Protein AF-A0A914ZBN0-F1 (afdb_monomer_lite)

Foldseek 3Di:
DDFDPVLVLVVLLVVLVVCCVVPPQVSVVVLLVLLLVQPAFDQWDWDADPDPVRIFTDGDPPPPDPDPPPPPVVPVVVPPVPDPDDDDDDDDDDDDDDDDDDDDDPDDDDDTDGDDAPPVGDDPDPCVVSGDDDPDDDDTHGSSLSSLSNVLVVQPDDPPGDHDCPVSVLSLLLSLLLQLQPPFLSSLLSSLSSLLSVLVSQDDPPQPVVLLVVLLVVLVVVLVVVVVVCVVPPPDPPCPPPPPDPDDDDDDPDPDDDDPVRVVLVVLLCQQQPHLDDDPDLNSLSSSSSNLSSHSSSHRSDHQDAAALVRLDDSVLSRSLSNLLSSCLNCCVRPVCSLVVNLVSLCVSLLPDPALSSSLSSLSSNLSSLAACLVCLVVLVVSCVVQFQDPDRSSLSSVSSSLVSLLSNLLSLLPDSVVSVVVSVDDPPDDDDDDDDDDDDDDDDDDDYDDYDDDDDDDDDDDDDDDDDDDDDDDDDDDDDDDDDDDDDDDDDDDDDDDDDDDDDDDDDDDDPPVVVVVVSVVSVVSSLVVLLSQLLCLLVQLPGPDPSSNLSSLSSNLSSCVSCVPCNLVSLQVNVVVCVVVVPPPLQAPLVSLLVQLLDPVSLLSSLSVLLSCLVVCVRPNHHGACSLVSNCLSCLLVLLVCQVPPDPSNLSSLQSLLVSLVVPQDPDDDDDPPDDSCRQLSNQLSVLSVCSNVVNDPDHSVVSSLSNNVSSCRHNVGDLVVSLVSLVSSCVRVVPRPVVPNVVVVVSSVVVVVD

Radius of gyration: 38.69 Å; chains: 1; bounding box: 108×101×119 Å

Organism: NCBI:txid310955

pLDDT: mean 70.23, std 24.48, range [23.36, 97.38]

InterPro domains:
  IPR025481 Cell morphogenesis protein C-terminal [PF14225] (534-747)
  IPR039867 Protein furry/Tao3/Mor2 [PTHR12295] (13-737)

Secondary structure (DSSP, 8-state):
-EE-HHHHHHHHHHHHHHHHHHHTHHHHHHHHHHHH-TTPPPSEEEEE-SSTTSEEEEEPTTS------TTSHHHHSSSSTT-------------------------S-----BPP--TTSS-SS--TTTSPEE-SPP-PPPHHHHHHHHHTTTTT--TT----GGGTHHHHHHHHHTTTT-SSHHHHHHHHHHHHHHHHHT--TT--HHHHHHHHHHHHHHHHHHHHHHHHSTT-GGGTTSSSSS----SS---PPPPHHHHHHHHHHHHHHH--PPPS-HHHHHHHHHHHHHTTTTS-SS-----BTTB---HHHHHHHHHHHHHHHHHHTT-TTHHHHHHHHHHHHHHH---HHHHHHHHHHHHHTT--STTTHHHHHHHHHHHTT---HHHHHHHHHHHHHHHHHGGGTT--HHHHHHHTT------------------------------------------------------------------------------------S--SSHHHHHHHHHHHHHHHHHHHHHHHHHHHHHT-SSHHHHHHHHHHHHHHHHHHGGGHHHHHHHHHHHHHHTT-TT--HHHHHHHGGGG-TTTHHHHHHHHHHHHTTTTSTTT--TTHHHHHHHHHHHHHHHTSSS--HHHHHHHHHHHHHHHHTS----SS-TT--GGGSHHHHHHHHHHHHHTT---S-HHHHHHHHHHHHHHHH---HHHHHHHHHHHHHH-HHHHHHHHHHHHHHHHHHTT-

Sequence (757 aa):
MSLSPDHVIILGKRIAKHLLNACGERFIAILVNQLSLMTEQFKMTLVRLDVAPYYRWQLSHSDEEPMPTDETKKEEEEEIDEMVETEKDLNSSSLVNCEKSESLNQSHGNLPKELPMPAYGGFYADLRPLLLVSNQHVVHFTKSNLALFLLCDLIGGDEDFSVDWNNHLTTIVHSSVLCLDAVRPLVCRHARKALINIALLYATPGTNTGVVANLLQNNVIEMERLEVIEKYSGTNDDVSIFYSNGTVSTLSQRTETPSFAAALHVEYRQMLLHSKSVFNSSTDLLQALIFCLSERMDKPLWINEDVGQRGWRIESSEQLSCFVYHLAQYLNGCNSNFNFKWTDVAISSALCINNRHLAGRSFQIASALCQNPTPWIGRMLSRLAELVGDHNEDTQGYITHMMLCLHSLVPYVRITLEESARSLLHSPSSPTGHNRSISYTPALLSNQQQQNAQFSTTTPGSTTASPLKNSPINNIISPSHSSYKKDARHSMLIENEMPSTAIQTAPFNRSKSAATLKVDTSLTNEDSIGAFVQLMSIAVAMLESHVDNEYLLALTLMDKLLEAAGPDRECCLQRLHKTIKELDWCGFCGIIGLVCKGVVYTSGYETTVSLLVKCTSLLHEPAVASPNSFSLIVTAILPYLINGFDNMTPLCITAAQTISDYCVEHLPETAKDVPELTIQDHPLSYLSTMMIQYRNNSFTRDRFQWTKCVVNYLIDAEKPNSVQLVVFLAEVCLFNHLIFTDFSLKIKKAMALQKHL

Structure (mmCIF, N/CA/C/O backbone):
data_AF-A0A914ZBN0-F1
#
_entry.id   AF-A0A914ZBN0-F1
#
loop_
_atom_site.group_PDB
_atom_site.id
_atom_site.type_symbol
_atom_site.label_atom_id
_atom_site.label_alt_id
_atom_site.label_comp_id
_atom_site.label_asym_id
_atom_site.label_entity_id
_atom_site.label_seq_id
_atom_site.pdbx_PDB_ins_code
_atom_site.Cartn_x
_atom_site.Cartn_y
_atom_site.Cartn_z
_atom_site.occupancy
_atom_site.B_iso_or_equiv
_atom_site.auth_seq_id
_atom_site.auth_comp_id
_atom_site.auth_asym_id
_atom_site.auth_atom_id
_atom_site.pdbx_PDB_model_num
ATOM 1 N N . MET A 1 1 ? -41.970 -4.007 12.826 1.00 38.50 1 MET A N 1
ATOM 2 C CA . MET A 1 1 ? -41.700 -3.038 13.909 1.00 38.50 1 MET A CA 1
ATOM 3 C C . MET A 1 1 ? -40.296 -3.283 14.400 1.00 38.50 1 MET A C 1
ATOM 5 O O . MET A 1 1 ? -40.005 -4.370 14.881 1.00 38.50 1 MET A O 1
ATOM 9 N N . SER A 1 2 ? -39.429 -2.317 14.173 1.00 45.56 2 SER A N 1
ATOM 10 C CA . SER A 1 2 ? -37.987 -2.399 14.357 1.00 45.56 2 SER A CA 1
ATOM 11 C C . SER A 1 2 ? -37.584 -1.577 15.569 1.00 45.56 2 SER A C 1
ATOM 13 O O . SER A 1 2 ? -38.140 -0.511 15.832 1.00 45.56 2 SER A O 1
ATOM 15 N N . LEU A 1 3 ? -36.622 -2.077 16.334 1.00 50.94 3 LEU A N 1
ATOM 16 C CA . LEU A 1 3 ? -36.054 -1.330 17.447 1.00 50.94 3 LEU A CA 1
ATOM 17 C C . LEU A 1 3 ? -34.990 -0.384 16.897 1.00 50.94 3 LEU A C 1
ATOM 19 O O . LEU A 1 3 ? -34.142 -0.805 16.110 1.00 50.94 3 LEU A O 1
ATOM 23 N N . SER A 1 4 ? -35.046 0.891 17.292 1.00 56.22 4 SER A N 1
ATOM 24 C CA . SER A 1 4 ? -33.994 1.855 16.956 1.00 56.22 4 SER A CA 1
ATOM 25 C C . SER A 1 4 ? -32.656 1.357 17.533 1.00 56.22 4 SER A C 1
ATOM 27 O O . SER A 1 4 ? -32.596 1.061 18.735 1.00 56.22 4 SER A O 1
ATOM 29 N N . PRO A 1 5 ? -31.588 1.266 16.715 1.00 62.25 5 PRO A N 1
ATOM 30 C CA . PRO A 1 5 ? -30.267 0.843 17.174 1.00 62.25 5 PRO A CA 1
ATOM 31 C C . PRO A 1 5 ? -29.767 1.638 18.385 1.00 62.25 5 PRO A C 1
ATOM 33 O O . PRO A 1 5 ? -29.201 1.049 19.299 1.00 62.25 5 PRO A O 1
ATOM 36 N N . ASP A 1 6 ? -30.049 2.940 18.451 1.00 63.78 6 ASP A N 1
ATOM 37 C CA . ASP A 1 6 ? -29.539 3.835 19.499 1.00 63.78 6 ASP A CA 1
ATOM 38 C C . ASP A 1 6 ? -30.011 3.439 20.901 1.00 63.78 6 ASP A C 1
ATOM 40 O O . ASP A 1 6 ? -29.238 3.447 21.859 1.00 63.78 6 ASP A O 1
ATOM 44 N N . HIS A 1 7 ? -31.268 3.012 21.024 1.00 66.62 7 HIS A N 1
ATOM 45 C CA . HIS A 1 7 ? -31.835 2.588 22.305 1.00 66.62 7 HIS A CA 1
ATOM 46 C C . HIS A 1 7 ? -31.318 1.206 22.719 1.00 66.62 7 HIS A C 1
ATOM 48 O O . HIS A 1 7 ? -30.993 0.970 23.886 1.00 66.62 7 HIS A O 1
ATOM 54 N N . VAL A 1 8 ? -31.204 0.290 21.754 1.00 74.50 8 VAL A N 1
ATOM 55 C CA . VAL A 1 8 ? -30.758 -1.086 22.008 1.00 74.50 8 VAL A CA 1
ATOM 56 C C . VAL A 1 8 ? -29.266 -1.133 22.333 1.00 74.50 8 VAL A C 1
ATOM 58 O O . VAL A 1 8 ? -28.869 -1.888 23.218 1.00 74.50 8 VAL A O 1
ATOM 61 N N . ILE A 1 9 ? -28.441 -0.297 21.697 1.00 79.81 9 ILE A N 1
ATOM 62 C CA . ILE A 1 9 ? -26.999 -0.213 21.973 1.00 79.81 9 ILE A CA 1
ATOM 63 C C . ILE A 1 9 ? -26.749 0.223 23.421 1.00 79.81 9 ILE A C 1
ATOM 65 O O . ILE A 1 9 ? -25.900 -0.364 24.091 1.00 79.81 9 ILE A O 1
ATOM 69 N N . ILE A 1 10 ? -27.506 1.192 23.949 1.00 79.81 10 ILE A N 1
ATOM 70 C CA . ILE A 1 10 ? -27.370 1.638 25.348 1.00 79.81 10 ILE A CA 1
ATOM 71 C C . ILE A 1 10 ? -27.659 0.488 26.322 1.00 79.81 10 ILE A C 1
ATOM 73 O O . ILE A 1 10 ? -26.908 0.275 27.278 1.00 79.81 10 ILE A O 1
ATOM 77 N N . LEU A 1 11 ? -28.728 -0.276 26.080 1.00 79.75 11 LEU A N 1
ATOM 78 C CA . LEU A 1 11 ? -29.061 -1.451 26.890 1.00 79.75 11 LEU A CA 1
ATOM 79 C C . LEU A 1 11 ? -27.992 -2.543 26.751 1.00 79.75 11 LEU A C 1
ATOM 81 O O . LEU A 1 11 ? -27.532 -3.079 27.759 1.00 79.75 11 LEU A O 1
ATOM 85 N N . GLY A 1 12 ? -27.541 -2.813 25.525 1.00 84.75 12 GLY A N 1
ATOM 86 C CA . GLY A 1 12 ? -26.473 -3.768 25.233 1.00 84.75 12 GLY A CA 1
ATOM 87 C C . GLY A 1 12 ? -25.177 -3.437 25.969 1.00 84.75 12 GLY A C 1
ATOM 88 O O . GLY A 1 12 ? -24.558 -4.325 26.546 1.00 84.75 12 GLY A O 1
ATOM 89 N N . LYS A 1 13 ? -24.807 -2.156 26.049 1.00 86.19 13 LYS A N 1
ATOM 90 C CA . LYS A 1 13 ? -23.634 -1.683 26.799 1.00 86.19 13 LYS A CA 1
ATOM 91 C C . LYS A 1 13 ? -23.749 -1.925 28.301 1.00 86.19 13 LYS A C 1
ATOM 93 O O . LYS A 1 13 ? -22.782 -2.355 28.927 1.00 86.19 13 LYS A O 1
ATOM 98 N N . ARG A 1 14 ? -24.931 -1.710 28.890 1.00 84.75 14 ARG A N 1
ATOM 99 C CA . ARG A 1 14 ? -25.170 -2.037 30.309 1.00 84.75 14 ARG A CA 1
ATOM 100 C C . ARG A 1 14 ? -25.038 -3.536 30.562 1.00 84.75 14 ARG A C 1
ATOM 102 O O . ARG A 1 14 ? -24.385 -3.934 31.521 1.00 84.75 14 ARG A O 1
ATOM 109 N N . ILE A 1 15 ? -25.608 -4.358 29.681 1.00 86.62 15 ILE A N 1
ATOM 110 C CA . ILE A 1 15 ? -25.483 -5.820 29.755 1.00 86.62 15 ILE A CA 1
ATOM 111 C C . ILE A 1 15 ? -24.012 -6.230 29.630 1.00 86.62 15 ILE A C 1
ATOM 113 O O . ILE A 1 15 ? -23.540 -7.026 30.433 1.00 86.62 15 ILE A O 1
ATOM 117 N N . ALA A 1 16 ? -23.271 -5.648 28.687 1.00 88.50 16 ALA A N 1
ATOM 118 C CA . ALA A 1 16 ? -21.850 -5.917 28.498 1.00 88.50 16 ALA A CA 1
ATOM 119 C C . ALA A 1 16 ? -21.024 -5.589 29.753 1.00 88.50 16 ALA A C 1
ATOM 121 O O . ALA A 1 16 ? -20.155 -6.376 30.113 1.00 88.50 16 ALA A O 1
ATOM 122 N N . LYS A 1 17 ? -21.337 -4.500 30.472 1.00 86.19 17 LYS A N 1
ATOM 123 C CA . LYS A 1 17 ? -20.703 -4.193 31.766 1.00 86.19 17 LYS A CA 1
ATOM 124 C C . LYS A 1 17 ? -20.987 -5.280 32.811 1.00 86.19 17 LYS A C 1
ATOM 126 O O . LYS A 1 17 ? -20.071 -5.746 33.474 1.00 86.19 17 LYS A O 1
ATOM 131 N N . HIS A 1 18 ? -22.229 -5.750 32.925 1.00 86.12 18 HIS A N 1
ATOM 132 C CA . HIS A 1 18 ? -22.555 -6.854 33.838 1.00 86.12 18 HIS A CA 1
ATOM 133 C C . HIS A 1 18 ? -21.893 -8.181 33.440 1.00 86.12 18 HIS A C 1
ATOM 135 O O . HIS A 1 18 ? -21.451 -8.929 34.311 1.00 86.12 18 HIS A O 1
ATOM 141 N N . LEU A 1 19 ? -21.794 -8.471 32.141 1.00 87.38 19 LEU A N 1
ATOM 142 C CA . LEU A 1 19 ? -21.104 -9.658 31.634 1.00 87.38 19 LEU A CA 1
ATOM 143 C C . LEU A 1 19 ? -19.596 -9.581 31.857 1.00 87.38 19 LEU A C 1
ATOM 145 O O . LEU A 1 19 ? -18.993 -10.597 32.188 1.00 87.38 19 LEU A O 1
ATOM 149 N N . LEU A 1 20 ? -18.993 -8.396 31.744 1.00 86.62 20 LEU A N 1
ATOM 150 C CA . LEU A 1 20 ? -17.597 -8.189 32.114 1.00 86.62 20 LEU A CA 1
ATOM 151 C C . LEU A 1 20 ? -17.377 -8.513 33.598 1.00 86.62 20 LEU A C 1
ATOM 153 O O . LEU A 1 20 ? -16.445 -9.242 33.921 1.00 86.62 20 LEU A O 1
ATOM 157 N N . ASN A 1 21 ? -18.284 -8.086 34.482 1.00 83.88 21 ASN A N 1
ATOM 158 C CA . ASN A 1 21 ? -18.198 -8.407 35.911 1.00 83.88 21 ASN A CA 1
ATOM 159 C C . ASN A 1 21 ? -18.319 -9.914 36.190 1.00 83.88 21 ASN A C 1
ATOM 161 O O . ASN A 1 21 ? -17.720 -10.415 37.136 1.00 83.88 21 ASN A O 1
ATOM 165 N N . ALA A 1 22 ? -19.110 -10.636 35.394 1.00 85.56 22 ALA A N 1
ATOM 166 C CA . ALA A 1 22 ? -19.348 -12.063 35.593 1.00 85.56 22 ALA A CA 1
ATOM 167 C C . ALA A 1 22 ? -18.281 -12.959 34.938 1.00 85.56 22 ALA A C 1
ATOM 169 O O . ALA A 1 22 ? -17.960 -14.023 35.463 1.00 85.56 22 ALA A O 1
ATOM 170 N N . CYS A 1 23 ? -17.766 -12.567 33.772 1.00 84.62 23 CYS A N 1
ATOM 171 C CA . CYS A 1 23 ? -16.927 -13.409 32.915 1.00 84.62 23 CYS A CA 1
ATOM 172 C C . CYS A 1 23 ? -15.490 -12.891 32.739 1.00 84.62 23 CYS A C 1
ATOM 174 O O . CYS A 1 23 ? -14.659 -13.619 32.191 1.00 84.62 23 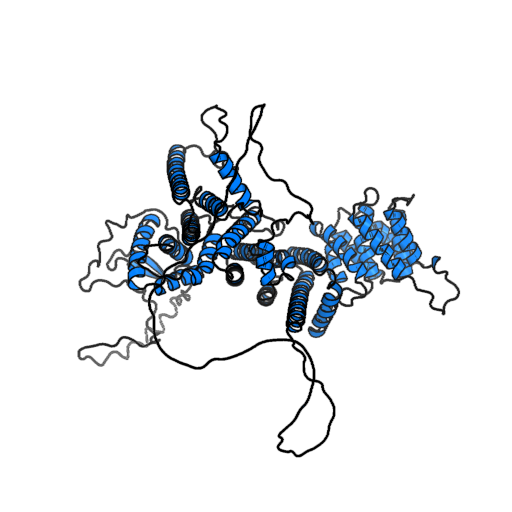CYS A O 1
ATOM 176 N N . GLY A 1 24 ? -15.189 -11.663 33.171 1.00 83.38 24 GLY A N 1
ATOM 177 C CA . GLY A 1 24 ? -13.859 -11.056 33.102 1.00 83.38 24 GLY A CA 1
ATOM 178 C C . GLY A 1 24 ? -13.275 -11.014 31.686 1.00 83.38 24 GLY A C 1
ATOM 179 O O . GLY A 1 24 ? -13.976 -10.770 30.700 1.00 83.38 24 GLY A O 1
ATOM 180 N N . GLU A 1 25 ? -11.976 -11.300 31.579 1.00 84.69 25 GLU A N 1
ATOM 181 C CA . GLU A 1 25 ? -11.202 -11.266 30.329 1.00 84.69 25 GLU A CA 1
ATOM 182 C C . GLU A 1 25 ? -11.777 -12.171 29.226 1.00 84.69 25 GLU A C 1
ATOM 184 O O . GLU A 1 25 ? -11.726 -11.824 28.046 1.00 84.69 25 GLU A O 1
ATOM 189 N N . ARG A 1 26 ? -12.424 -13.291 29.585 1.00 88.19 26 ARG A N 1
ATOM 190 C CA . ARG A 1 26 ? -13.043 -14.204 28.609 1.00 88.19 26 ARG A CA 1
ATOM 191 C C . ARG A 1 26 ? -14.092 -13.498 27.749 1.00 88.19 26 ARG A C 1
ATOM 193 O O . ARG A 1 26 ? -14.214 -13.801 26.564 1.00 88.19 26 ARG A O 1
ATOM 200 N N . PHE A 1 27 ? -14.847 -12.564 28.326 1.00 90.25 27 PHE A N 1
ATOM 201 C CA . PHE A 1 27 ? -15.838 -11.792 27.579 1.00 90.25 27 PHE A CA 1
ATOM 202 C C . PHE A 1 27 ? -15.177 -10.820 26.594 1.00 90.25 27 PHE A C 1
ATOM 204 O O . PHE A 1 27 ? -15.606 -10.734 25.442 1.00 90.25 27 PHE A O 1
ATOM 211 N N . ILE A 1 28 ? -14.089 -10.159 27.004 1.00 90.00 28 ILE A N 1
ATOM 212 C CA . ILE A 1 28 ? -13.299 -9.285 26.124 1.00 90.00 28 ILE A CA 1
ATOM 213 C C . ILE A 1 28 ? -12.704 -10.084 24.964 1.00 90.00 28 ILE A C 1
ATOM 215 O O . ILE A 1 28 ? -12.855 -9.676 23.815 1.00 90.00 28 ILE A O 1
ATOM 219 N N . ALA A 1 29 ? -12.127 -11.258 25.229 1.00 89.88 29 ALA A N 1
ATOM 220 C CA . ALA A 1 29 ? -11.589 -12.129 24.187 1.00 89.88 29 ALA A CA 1
ATOM 221 C C . ALA A 1 29 ? -12.655 -12.527 23.146 1.00 89.88 29 ALA A C 1
ATOM 223 O O . ALA A 1 29 ? -12.372 -12.542 21.948 1.00 89.88 29 ALA A O 1
ATOM 224 N N . ILE A 1 30 ? -13.897 -12.789 23.577 1.00 91.06 30 ILE A N 1
ATOM 225 C CA . ILE A 1 30 ? -15.018 -13.065 22.664 1.00 91.06 30 ILE A CA 1
ATOM 226 C C . ILE A 1 30 ? -15.335 -11.837 21.805 1.00 91.06 30 ILE A C 1
ATOM 228 O O . ILE A 1 30 ? -15.446 -11.974 20.589 1.00 91.06 30 ILE A O 1
ATOM 232 N N . LEU A 1 31 ? -15.459 -10.647 22.404 1.00 91.69 31 LEU A N 1
ATOM 233 C CA . LEU A 1 31 ? -15.737 -9.415 21.656 1.00 91.69 31 LEU A CA 1
ATOM 234 C C . LEU A 1 31 ? -14.625 -9.100 20.649 1.00 91.69 31 LEU A C 1
ATOM 236 O O . LEU A 1 31 ? -14.913 -8.785 19.498 1.00 91.69 31 LEU A O 1
ATOM 240 N N . VAL A 1 32 ? -13.362 -9.243 21.046 1.00 91.25 32 VAL A N 1
ATOM 241 C CA . VAL A 1 32 ? -12.203 -9.014 20.171 1.00 91.25 32 VAL A CA 1
ATOM 242 C C . VAL A 1 32 ? -12.155 -10.037 19.031 1.00 91.25 32 VAL A C 1
ATOM 244 O O . VAL A 1 32 ? -11.829 -9.674 17.906 1.00 91.25 32 VAL A O 1
ATOM 247 N N . ASN A 1 33 ? -12.549 -11.289 19.273 1.00 91.25 33 ASN A N 1
ATOM 248 C CA . ASN A 1 33 ? -12.673 -12.290 18.211 1.00 91.25 33 ASN A CA 1
ATOM 249 C C . ASN A 1 33 ? -13.850 -11.996 17.258 1.00 91.25 33 ASN A C 1
ATOM 251 O O . ASN A 1 33 ? -13.780 -12.277 16.072 1.00 91.25 33 ASN A O 1
ATOM 255 N N . GLN A 1 34 ? -14.943 -11.394 17.736 1.00 90.25 34 GLN A N 1
ATOM 256 C CA . GLN A 1 34 ? -16.002 -10.915 16.835 1.00 90.25 34 GLN A CA 1
ATOM 257 C C . GLN A 1 34 ? -15.556 -9.696 16.016 1.00 90.25 34 GLN A C 1
ATOM 259 O O . GLN A 1 34 ? -16.037 -9.492 14.904 1.00 90.25 34 GLN A O 1
ATOM 264 N N . LEU A 1 35 ? -14.621 -8.901 16.542 1.00 88.56 35 LEU A N 1
ATOM 265 C CA . LEU A 1 35 ? -14.058 -7.737 15.864 1.00 88.56 35 LEU A CA 1
ATOM 266 C C . LEU A 1 35 ? -13.280 -8.127 14.593 1.00 88.56 35 LEU A C 1
ATOM 268 O O . LEU A 1 35 ? -13.389 -7.436 13.582 1.00 88.56 35 LEU A O 1
ATOM 272 N N . SER A 1 36 ? -12.554 -9.253 14.617 1.00 82.31 36 SER A N 1
ATOM 273 C CA . SER A 1 36 ? -11.806 -9.766 13.456 1.00 82.31 36 SER A CA 1
ATOM 274 C C . SER A 1 36 ? -12.711 -10.308 12.338 1.00 82.31 36 SER A C 1
ATOM 276 O O . SER A 1 36 ? -12.283 -10.394 11.189 1.00 82.31 36 SER A O 1
ATOM 278 N N . LEU A 1 37 ? -13.983 -10.601 12.630 1.00 83.56 37 LEU A N 1
ATOM 279 C CA . LEU A 1 37 ? -14.989 -11.085 11.675 1.00 83.56 37 LEU A CA 1
ATOM 280 C C . LEU A 1 37 ? -15.740 -9.914 11.009 1.00 83.56 37 LEU A C 1
ATOM 282 O O . LEU A 1 37 ? -16.958 -9.766 11.129 1.00 83.56 37 LEU A O 1
ATOM 286 N N . MET A 1 38 ? -14.999 -9.055 10.303 1.00 77.12 38 MET A N 1
ATOM 287 C CA . MET A 1 38 ? -15.460 -7.752 9.782 1.00 77.12 38 MET A CA 1
ATOM 288 C C . MET A 1 38 ? -16.703 -7.823 8.882 1.00 77.12 38 MET A C 1
ATOM 290 O O . MET A 1 38 ? -17.573 -6.953 8.947 1.00 77.12 38 MET A O 1
ATOM 294 N N . THR A 1 39 ? -16.788 -8.850 8.036 1.00 76.94 39 THR A N 1
ATOM 295 C CA . THR A 1 39 ? -17.839 -9.009 7.018 1.00 76.94 39 THR A CA 1
ATOM 296 C C . THR A 1 39 ? -18.968 -9.941 7.452 1.00 76.94 39 THR A C 1
ATOM 298 O O . THR A 1 39 ? -19.967 -10.049 6.740 1.00 76.94 39 THR A O 1
ATOM 301 N N . GLU A 1 40 ? -18.857 -10.603 8.610 1.00 79.19 40 GLU A N 1
ATOM 302 C CA . GLU A 1 40 ? -19.853 -11.587 9.022 1.00 79.19 40 GLU A CA 1
ATOM 303 C C . GLU A 1 40 ? -21.152 -10.897 9.468 1.00 79.19 40 GLU A C 1
ATOM 305 O O . GLU A 1 40 ? -21.193 -10.089 10.408 1.00 79.19 40 GLU A O 1
ATOM 310 N N . GLN A 1 41 ? -22.240 -11.230 8.775 1.00 77.62 41 GLN A N 1
ATOM 311 C CA . GLN A 1 41 ? -23.584 -10.803 9.139 1.00 77.62 41 GLN A CA 1
ATOM 312 C C . GLN A 1 41 ? -24.186 -11.724 10.207 1.00 77.62 41 GLN A C 1
ATOM 314 O O . GLN A 1 41 ? -23.718 -12.836 10.471 1.00 77.62 41 GLN A O 1
ATOM 319 N N . PHE A 1 42 ? -25.251 -11.257 10.853 1.00 71.88 42 PHE A N 1
ATOM 320 C CA . PHE A 1 42 ? -26.034 -12.100 11.747 1.00 71.88 42 PHE A CA 1
ATOM 321 C C . PHE A 1 42 ? -26.807 -13.134 10.921 1.00 71.88 42 PHE A C 1
ATOM 323 O O . PHE A 1 42 ? -27.679 -12.774 10.140 1.00 71.88 42 PHE A O 1
ATOM 330 N N . LYS A 1 43 ? -26.499 -14.422 11.119 1.00 65.69 43 LYS A N 1
ATOM 331 C CA . LYS A 1 43 ? -27.146 -15.551 10.417 1.00 65.69 43 LYS A CA 1
ATOM 332 C C . LYS A 1 43 ? -28.631 -15.726 10.762 1.00 65.69 43 LYS A C 1
ATOM 334 O O . LYS A 1 43 ? -29.367 -16.404 10.056 1.00 65.69 43 LYS A O 1
ATOM 339 N N . MET A 1 44 ? -29.057 -15.166 11.892 1.00 66.38 44 MET A N 1
ATOM 340 C CA . MET A 1 44 ? -30.406 -15.310 12.426 1.00 66.38 44 MET A CA 1
ATOM 341 C C . MET A 1 44 ? -31.006 -13.922 12.602 1.00 66.38 44 MET A C 1
ATOM 343 O O . MET A 1 44 ? -30.428 -13.065 13.273 1.00 66.38 44 MET A O 1
ATOM 347 N N . THR A 1 45 ? -32.169 -13.709 12.001 1.00 63.06 45 THR A N 1
ATOM 348 C CA . THR A 1 45 ? -32.953 -12.484 12.157 1.00 63.06 45 THR A CA 1
ATOM 349 C C . THR A 1 45 ? -34.062 -12.733 13.166 1.00 63.06 45 THR A C 1
ATOM 351 O O . THR A 1 45 ? -34.651 -13.811 13.202 1.00 63.06 45 THR A O 1
ATOM 354 N N . LEU A 1 46 ? -34.319 -11.769 14.046 1.00 66.12 46 LEU A N 1
ATOM 355 C CA . LEU A 1 46 ? -35.399 -11.894 15.017 1.00 66.12 46 LEU A CA 1
ATOM 356 C C . LEU A 1 46 ? -36.688 -11.336 14.413 1.00 66.12 46 LEU A C 1
ATOM 358 O O . LEU A 1 46 ? -36.773 -10.147 14.111 1.00 66.12 46 LEU A O 1
ATOM 362 N N . VAL A 1 47 ? -37.693 -12.190 14.259 1.00 63.56 47 VAL A N 1
ATOM 363 C CA . VAL A 1 47 ? -38.980 -11.852 13.644 1.00 63.56 47 VAL A CA 1
ATOM 364 C C . VAL A 1 47 ? -40.053 -11.827 14.705 1.00 63.56 47 VAL A C 1
ATOM 366 O O . VAL A 1 47 ? -40.164 -12.761 15.494 1.00 63.56 47 VAL A O 1
ATOM 369 N N . ARG A 1 48 ? -40.862 -10.767 14.713 1.00 61.12 48 ARG A N 1
ATOM 370 C CA . ARG A 1 48 ? -42.006 -10.652 15.614 1.00 61.12 48 ARG A CA 1
ATOM 371 C C . ARG A 1 48 ? -43.171 -11.512 15.113 1.00 61.12 48 ARG A C 1
ATOM 373 O O . ARG A 1 48 ? -43.514 -11.448 13.939 1.00 61.12 48 ARG A O 1
ATOM 380 N N . LEU A 1 49 ? -43.786 -12.260 16.018 1.00 58.78 49 LEU A N 1
ATOM 381 C CA . LEU A 1 49 ? -45.002 -13.043 15.822 1.00 58.78 49 LEU A CA 1
ATOM 382 C C . LEU A 1 49 ? -46.183 -12.373 16.535 1.00 58.78 49 LEU A C 1
ATOM 384 O O . LEU A 1 49 ? -46.006 -11.707 17.559 1.00 58.78 49 LEU A O 1
ATOM 388 N N . ASP A 1 50 ? -47.392 -12.585 16.019 1.00 59.47 50 ASP A N 1
ATOM 389 C CA . ASP A 1 50 ? -48.626 -12.063 16.624 1.00 59.47 50 ASP A CA 1
ATOM 390 C C . ASP A 1 50 ? -49.049 -12.847 17.878 1.00 59.47 50 ASP A C 1
ATOM 392 O O . ASP A 1 50 ? -49.788 -12.340 18.723 1.00 59.47 50 ASP A O 1
ATOM 396 N N . VAL A 1 51 ? -48.530 -14.069 18.029 1.00 59.97 51 VAL A N 1
ATOM 397 C CA . VAL A 1 51 ? -48.815 -14.985 19.138 1.00 59.97 51 VAL A CA 1
ATOM 398 C C . VAL A 1 51 ? -47.511 -15.339 19.859 1.00 59.97 51 VAL A C 1
ATOM 400 O O . VAL A 1 51 ? -46.436 -15.335 19.254 1.00 59.97 51 VAL A O 1
ATOM 403 N N . ALA A 1 52 ? -47.595 -15.613 21.165 1.00 54.81 52 ALA A N 1
ATOM 404 C CA . ALA A 1 52 ? -46.475 -16.092 21.976 1.00 54.81 52 ALA A CA 1
ATOM 405 C C . ALA A 1 52 ? -45.742 -17.256 21.262 1.00 54.81 52 ALA A C 1
ATOM 407 O O . ALA A 1 52 ? -46.429 -18.133 20.738 1.00 54.81 52 ALA A O 1
ATOM 408 N N . PRO A 1 53 ? -44.392 -17.266 21.197 1.00 56.97 53 PRO A N 1
ATOM 409 C CA . PRO A 1 53 ? -43.425 -16.468 21.970 1.00 56.97 53 PRO A CA 1
ATOM 410 C C . PRO A 1 53 ? -43.185 -15.020 21.486 1.00 56.97 53 PRO A C 1
ATOM 412 O O . PRO A 1 53 ? -42.235 -14.378 21.930 1.00 56.97 53 PRO A O 1
ATOM 415 N N . TYR A 1 54 ? -44.039 -14.467 20.612 1.00 61.00 54 TYR A N 1
ATOM 416 C CA . TYR A 1 54 ? -44.001 -13.101 20.051 1.00 61.00 54 TYR A CA 1
ATOM 417 C C . TYR A 1 54 ? -42.747 -12.754 19.253 1.00 61.00 54 TYR A C 1
ATOM 419 O O . TYR A 1 54 ? -42.749 -11.758 18.538 1.00 61.00 54 TYR A O 1
ATOM 427 N N . TYR A 1 55 ? -41.694 -13.555 19.346 1.00 64.44 55 TYR A N 1
ATOM 428 C CA . TYR A 1 55 ? -40.457 -13.414 18.611 1.00 64.44 55 TYR A CA 1
ATOM 429 C C . TYR A 1 55 ? -39.890 -14.804 18.314 1.00 64.44 55 TYR A C 1
ATOM 431 O O . TYR A 1 55 ? -39.825 -15.655 19.202 1.00 64.44 55 TYR A O 1
ATOM 439 N N . ARG A 1 56 ? -39.451 -15.031 17.076 1.00 66.06 56 ARG A N 1
ATOM 440 C CA . ARG A 1 56 ? -38.718 -16.238 16.672 1.00 66.06 56 ARG A CA 1
ATOM 441 C C . ARG A 1 56 ? -37.460 -15.860 15.914 1.00 66.06 56 ARG A C 1
ATOM 443 O O . ARG A 1 56 ? -37.414 -14.812 15.271 1.00 66.06 56 ARG A O 1
ATOM 450 N N . TRP A 1 57 ? -36.471 -16.740 15.929 1.00 63.94 57 TRP A N 1
ATOM 451 C CA . TRP A 1 57 ? -35.344 -16.618 15.019 1.00 63.94 57 TRP A CA 1
ATOM 452 C C . TRP A 1 57 ? -35.713 -17.167 13.641 1.00 63.94 57 TRP A C 1
ATOM 454 O O . TRP A 1 57 ? -36.136 -18.312 13.543 1.00 63.94 57 TRP A O 1
ATOM 464 N N . GLN A 1 58 ? -35.544 -16.374 12.589 1.00 64.38 58 GLN A N 1
ATOM 465 C CA . GLN A 1 58 ? -35.636 -16.806 11.196 1.00 64.38 58 GLN A CA 1
ATOM 466 C C . GLN A 1 58 ? -34.217 -16.919 10.621 1.00 64.38 58 GLN A C 1
ATOM 468 O O . GLN A 1 58 ? -33.406 -16.001 10.784 1.00 64.38 58 GLN A O 1
ATOM 473 N N . LEU A 1 59 ? -33.904 -18.049 9.978 1.00 63.31 59 LEU A N 1
ATOM 474 C CA . LEU A 1 59 ? -32.659 -18.207 9.220 1.00 63.31 59 LEU A CA 1
ATOM 475 C C . LEU A 1 59 ? -32.714 -17.347 7.949 1.00 63.31 59 LEU A C 1
ATOM 477 O O . LEU A 1 59 ? -33.766 -17.216 7.328 1.00 63.31 59 LEU A O 1
ATOM 481 N N . SER A 1 60 ? -31.592 -16.734 7.578 1.00 52.94 60 SER A N 1
ATOM 482 C CA . SER A 1 60 ? -31.465 -16.009 6.310 1.00 52.94 60 SER A CA 1
ATOM 483 C C . SER A 1 60 ? -31.586 -16.968 5.114 1.00 52.94 60 SER A C 1
ATOM 485 O O . SER A 1 60 ? -30.924 -17.999 5.109 1.00 52.94 60 SER A O 1
ATOM 487 N N . HIS A 1 61 ? -32.378 -16.599 4.098 1.00 46.25 61 HIS A N 1
ATOM 488 C CA . HIS A 1 61 ? -32.735 -17.372 2.886 1.00 46.25 61 HIS A CA 1
ATOM 489 C C . HIS A 1 61 ? -31.571 -17.863 1.980 1.00 46.25 61 HIS A C 1
ATOM 491 O O . HIS A 1 61 ? -31.818 -18.265 0.850 1.00 46.25 61 HIS A O 1
ATOM 497 N N . SER A 1 62 ? -30.305 -17.838 2.408 1.00 38.66 62 SER A N 1
ATOM 498 C CA . SER A 1 62 ? -29.183 -18.336 1.591 1.00 38.66 62 SER A CA 1
ATOM 499 C C . SER A 1 62 ? -29.005 -19.859 1.617 1.00 38.66 62 SER A C 1
ATOM 501 O O . SER A 1 62 ? -28.270 -20.369 0.781 1.00 38.66 62 SER A O 1
ATOM 503 N N . ASP A 1 63 ? -29.681 -20.565 2.532 1.00 39.34 63 ASP A N 1
ATOM 504 C CA . ASP A 1 63 ? -29.529 -22.017 2.737 1.00 39.34 63 ASP A CA 1
ATOM 505 C C . ASP A 1 63 ? -30.849 -22.799 2.549 1.00 39.34 63 ASP A C 1
ATOM 507 O O . ASP A 1 63 ? -30.964 -23.944 2.985 1.00 39.34 63 ASP A O 1
ATOM 511 N N . GLU A 1 64 ? -31.873 -22.206 1.921 1.00 37.81 64 GLU A N 1
ATOM 512 C CA . GLU A 1 64 ? -33.015 -22.998 1.447 1.00 37.81 64 GLU A CA 1
ATOM 513 C C . GLU A 1 64 ? -32.564 -23.772 0.201 1.00 37.81 64 GLU A C 1
ATOM 515 O O . GLU A 1 64 ? -32.553 -23.238 -0.909 1.00 37.81 64 GLU A O 1
ATOM 520 N N . GLU A 1 65 ? -32.168 -25.038 0.380 1.00 34.78 65 GLU A N 1
ATOM 521 C CA . GLU A 1 65 ? -32.207 -25.998 -0.726 1.00 34.78 65 GLU A CA 1
ATOM 522 C C .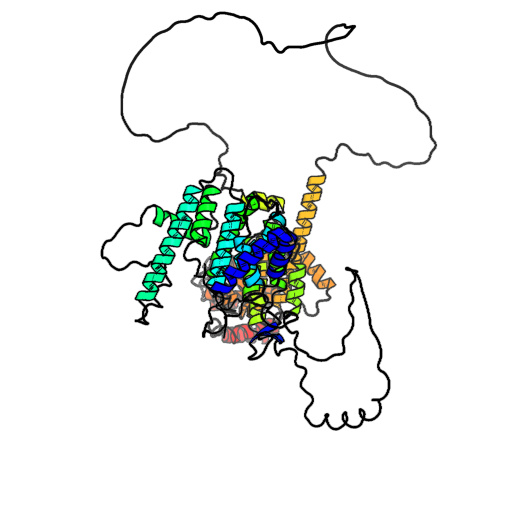 GLU A 1 65 ? -33.588 -25.897 -1.398 1.00 34.78 65 GLU A C 1
ATOM 524 O O . GLU A 1 65 ? -34.598 -25.753 -0.694 1.00 34.78 65 GLU A O 1
ATOM 529 N N . PRO A 1 66 ? -33.660 -25.909 -2.741 1.00 30.86 66 PRO A N 1
ATOM 530 C CA . PRO A 1 66 ? -34.920 -25.718 -3.438 1.00 30.86 66 PRO A CA 1
ATOM 531 C C . PRO A 1 66 ? -35.928 -26.760 -2.956 1.00 30.86 66 PRO A C 1
ATOM 533 O O . PRO A 1 66 ? -35.696 -27.963 -3.065 1.00 30.86 66 PRO A O 1
ATOM 536 N N . MET A 1 67 ? -37.044 -26.268 -2.411 1.00 31.33 67 MET A N 1
ATOM 537 C CA . MET A 1 67 ? -38.199 -27.078 -2.037 1.00 31.33 67 MET A CA 1
ATOM 538 C C . MET A 1 67 ? -38.522 -28.069 -3.165 1.00 31.33 67 MET A C 1
ATOM 540 O O . MET A 1 67 ? -38.621 -27.636 -4.320 1.00 31.33 67 MET A O 1
ATOM 544 N N . PRO A 1 68 ? -38.722 -29.365 -2.869 1.00 31.45 68 PRO A N 1
ATOM 545 C CA . PRO A 1 68 ? -39.166 -30.304 -3.881 1.00 31.45 68 PRO A CA 1
ATOM 546 C C . PRO A 1 68 ? -40.516 -29.826 -4.431 1.00 31.45 68 PRO A C 1
ATOM 548 O O . PRO A 1 68 ? -41.444 -29.517 -3.679 1.00 31.45 68 PRO A O 1
ATOM 551 N N . THR A 1 69 ? -40.596 -29.702 -5.754 1.00 36.00 69 THR A N 1
ATOM 552 C CA . THR A 1 69 ? -41.829 -29.408 -6.489 1.00 36.00 69 THR A CA 1
ATOM 553 C C . THR A 1 69 ? -42.912 -30.424 -6.127 1.00 36.00 69 THR A C 1
ATOM 555 O O . THR A 1 69 ? -42.604 -31.594 -5.927 1.00 36.00 69 THR A O 1
ATOM 558 N N . ASP A 1 70 ? -44.177 -29.989 -6.090 1.00 38.62 70 ASP A N 1
ATOM 559 C CA . ASP A 1 70 ? -45.384 -30.745 -5.684 1.00 38.62 70 ASP A CA 1
ATOM 560 C C . ASP A 1 70 ? -45.648 -32.085 -6.423 1.00 38.62 70 ASP A C 1
ATOM 562 O O . ASP A 1 70 ? -46.682 -32.717 -6.211 1.00 38.62 70 ASP A O 1
ATOM 566 N N . GLU A 1 71 ? -44.725 -32.562 -7.258 1.00 37.47 71 GLU A N 1
ATOM 567 C CA . GLU A 1 71 ? -44.777 -33.882 -7.888 1.00 37.47 71 GLU A CA 1
ATOM 568 C C . GLU A 1 71 ? -44.139 -34.995 -7.034 1.00 37.47 71 GLU A C 1
ATOM 570 O O . GLU A 1 71 ? -44.514 -36.149 -7.210 1.00 37.47 71 GLU A O 1
ATOM 575 N N . THR A 1 72 ? -43.282 -34.690 -6.048 1.00 37.72 72 THR A N 1
ATOM 576 C CA . THR A 1 72 ? -42.660 -35.708 -5.165 1.00 37.72 72 THR A CA 1
ATOM 577 C C . THR A 1 72 ? -43.399 -35.972 -3.849 1.00 37.72 72 THR A C 1
ATOM 579 O O . THR A 1 72 ? -43.072 -36.922 -3.150 1.00 37.72 72 THR A O 1
ATOM 582 N N . LYS A 1 73 ? -44.456 -35.216 -3.518 1.00 34.56 73 LYS A N 1
ATOM 583 C CA . LYS A 1 73 ? -45.283 -35.482 -2.318 1.00 34.56 73 LYS A CA 1
ATOM 584 C C . LYS A 1 73 ? -46.234 -36.674 -2.453 1.00 34.56 73 LYS A C 1
ATOM 586 O O . LYS A 1 73 ? -46.829 -37.081 -1.466 1.00 34.56 73 LYS A O 1
ATOM 591 N N . LYS A 1 74 ? -46.405 -37.224 -3.659 1.00 33.94 74 LYS A N 1
ATOM 592 C CA . LYS A 1 74 ? -47.330 -38.344 -3.895 1.00 33.94 74 LYS A CA 1
ATOM 593 C C . LYS A 1 74 ? -46.723 -39.725 -3.681 1.00 33.94 74 LYS A C 1
ATOM 595 O O . LYS A 1 74 ? -47.483 -40.680 -3.627 1.00 33.94 74 LYS A O 1
ATOM 600 N N . GLU A 1 75 ? -45.403 -39.836 -3.554 1.00 34.97 75 GLU A N 1
ATOM 601 C CA . GLU A 1 75 ? -44.746 -41.136 -3.358 1.00 34.97 75 GLU A CA 1
ATOM 602 C C . GLU A 1 75 ? -44.389 -41.403 -1.883 1.00 34.97 75 GLU A C 1
ATOM 604 O O . GLU A 1 75 ? -44.281 -42.558 -1.495 1.00 34.97 75 GLU A O 1
ATOM 609 N N . GLU A 1 76 ? -44.308 -40.375 -1.026 1.00 34.06 76 GLU A N 1
ATOM 610 C CA . GLU A 1 76 ? -44.015 -40.543 0.414 1.00 34.06 76 GLU A CA 1
ATOM 611 C C . GLU A 1 76 ? -45.270 -40.730 1.294 1.00 34.06 76 GLU A C 1
ATOM 613 O O . GLU A 1 76 ? -45.167 -41.205 2.424 1.00 34.06 76 GLU A O 1
ATOM 618 N N . GLU A 1 77 ? -46.470 -40.402 0.794 1.00 35.97 77 GLU A N 1
ATOM 619 C CA . GLU A 1 77 ? -47.730 -40.588 1.539 1.00 35.97 77 GLU A CA 1
ATOM 620 C C . GLU A 1 77 ? -48.260 -42.039 1.506 1.00 35.97 77 GLU A C 1
ATOM 622 O O . GLU A 1 77 ? -49.147 -42.366 2.292 1.00 35.97 77 GLU A O 1
ATOM 627 N N . GLU A 1 78 ? -47.708 -42.931 0.669 1.00 34.25 78 GLU A N 1
ATOM 628 C CA . GLU A 1 78 ? -48.133 -44.345 0.601 1.00 34.25 78 GLU A CA 1
ATOM 629 C C . GLU A 1 78 ? -47.311 -45.303 1.495 1.00 34.25 78 GLU A C 1
ATOM 631 O O . GLU A 1 78 ? -47.741 -46.434 1.707 1.00 34.25 78 GLU A O 1
ATOM 636 N N . GLU A 1 79 ? -46.188 -44.876 2.092 1.00 35.12 79 GLU A N 1
ATOM 637 C CA . GLU A 1 79 ? -45.329 -45.750 2.930 1.00 35.12 79 GLU A CA 1
ATOM 638 C C . GLU A 1 79 ? -45.473 -45.550 4.454 1.00 35.12 79 GLU A C 1
ATOM 640 O O . GLU A 1 79 ? -44.896 -46.304 5.236 1.00 35.12 79 GLU A O 1
ATOM 645 N N . ILE A 1 80 ? -46.260 -44.571 4.918 1.00 35.47 80 ILE A N 1
ATOM 646 C CA . ILE A 1 80 ? -46.365 -44.234 6.357 1.00 35.47 80 ILE A CA 1
ATOM 647 C C . ILE A 1 80 ? -47.568 -44.914 7.047 1.00 35.47 80 ILE A C 1
ATOM 649 O O . ILE A 1 80 ? -47.662 -44.916 8.276 1.00 35.47 80 ILE A O 1
ATOM 653 N N . ASP A 1 81 ? -48.448 -45.581 6.296 1.00 30.64 81 ASP A N 1
ATOM 654 C CA . ASP A 1 81 ? -49.681 -46.177 6.839 1.00 30.64 81 ASP A CA 1
ATOM 655 C C . ASP A 1 81 ? -49.493 -47.566 7.497 1.00 30.64 81 ASP A C 1
ATOM 657 O O . ASP A 1 81 ? -50.469 -48.187 7.914 1.00 30.64 81 ASP A O 1
ATOM 661 N N . GLU A 1 82 ? -48.254 -48.064 7.651 1.00 33.94 82 GLU A N 1
ATOM 662 C CA . GLU A 1 82 ? -48.001 -49.428 8.163 1.00 33.94 82 GLU A CA 1
ATOM 663 C C . GLU A 1 82 ? -47.217 -49.554 9.486 1.00 33.94 82 GLU A C 1
ATOM 665 O O . GLU A 1 82 ? -46.963 -50.674 9.925 1.00 33.94 82 GLU A O 1
ATOM 670 N N . MET A 1 83 ? -46.864 -48.472 10.196 1.00 32.88 83 MET A N 1
ATOM 671 C CA . MET A 1 83 ? -46.073 -48.606 11.444 1.00 32.88 83 MET A CA 1
ATOM 672 C C . MET A 1 83 ? -46.512 -47.722 12.622 1.00 32.88 83 MET A C 1
ATOM 674 O O . MET A 1 83 ? -45.681 -47.267 13.409 1.00 32.88 83 MET A O 1
ATOM 678 N N . VAL A 1 84 ? -47.819 -47.528 12.815 1.00 33.84 84 VAL A N 1
ATOM 679 C CA . VAL A 1 84 ? -48.360 -46.988 14.077 1.00 33.84 84 VAL A CA 1
ATOM 680 C C . VAL A 1 84 ? -49.105 -48.082 14.833 1.00 33.84 84 VAL A C 1
ATOM 682 O O . VAL A 1 84 ? -50.323 -48.149 14.785 1.00 33.84 84 VAL A O 1
ATOM 685 N N . GLU A 1 85 ? -48.377 -48.916 15.573 1.00 30.70 85 GLU A N 1
ATOM 686 C CA . GLU A 1 85 ? -48.909 -49.629 16.740 1.00 30.70 85 GLU A CA 1
ATOM 687 C C . GLU A 1 85 ? -47.747 -50.102 17.630 1.00 30.70 85 GLU A C 1
ATOM 689 O O . GLU A 1 85 ? -46.763 -50.624 17.119 1.00 30.70 85 GLU A O 1
ATOM 694 N N . THR A 1 86 ? -47.891 -49.940 18.956 1.00 26.88 86 THR A N 1
ATOM 695 C CA . THR A 1 86 ? -46.911 -50.152 20.061 1.00 26.88 86 THR A CA 1
ATOM 696 C C . THR A 1 86 ? -45.942 -48.976 20.293 1.00 26.88 86 THR A C 1
ATOM 698 O O . THR A 1 86 ? -45.306 -48.493 19.375 1.00 26.88 86 THR A O 1
ATOM 701 N N . GLU A 1 87 ? -45.766 -48.378 21.473 1.00 28.17 87 GLU A N 1
ATOM 702 C CA . GLU A 1 87 ? -46.183 -48.676 22.843 1.00 28.17 87 GLU A CA 1
ATOM 703 C C . GLU A 1 87 ? -46.069 -47.382 23.681 1.00 28.17 87 GLU A C 1
ATOM 705 O O . GLU A 1 87 ? -45.158 -46.571 23.503 1.00 28.17 87 GLU A O 1
ATOM 710 N N . LYS A 1 88 ? -47.009 -47.192 24.611 1.00 28.25 88 LYS A N 1
ATOM 711 C CA . LYS A 1 88 ? -46.903 -46.262 25.745 1.00 28.25 88 LYS A CA 1
ATOM 712 C C . LYS A 1 88 ? -46.160 -46.979 26.876 1.00 28.25 88 LYS A C 1
ATOM 714 O O . LYS A 1 88 ? -46.492 -48.133 27.109 1.00 28.25 88 LYS A O 1
ATOM 719 N N . ASP A 1 89 ? -45.272 -46.294 27.610 1.00 25.20 89 ASP A N 1
ATOM 720 C CA . ASP A 1 89 ? -45.409 -46.074 29.070 1.00 25.20 89 ASP A CA 1
ATOM 721 C C . ASP A 1 89 ? -44.128 -45.588 29.812 1.00 25.20 89 ASP A C 1
ATOM 723 O O . ASP A 1 89 ? -43.032 -46.103 29.632 1.00 25.20 89 ASP A O 1
ATOM 727 N N . LEU A 1 90 ? -44.364 -44.641 30.743 1.00 27.81 90 LEU A N 1
ATOM 728 C CA . LEU A 1 90 ? -43.753 -44.433 32.081 1.00 27.81 90 LEU A CA 1
ATOM 729 C C . LEU A 1 90 ? -42.358 -43.769 32.298 1.00 27.81 90 LEU A C 1
ATOM 731 O O . LEU A 1 90 ? -41.310 -44.397 32.306 1.00 27.81 90 LEU A O 1
ATOM 735 N N . ASN A 1 91 ? -42.431 -42.491 32.712 1.00 24.98 91 ASN A N 1
ATOM 736 C CA . ASN A 1 91 ? -41.965 -41.874 33.979 1.00 24.98 91 ASN A CA 1
ATOM 737 C C . ASN A 1 91 ? -40.524 -42.028 34.557 1.00 24.98 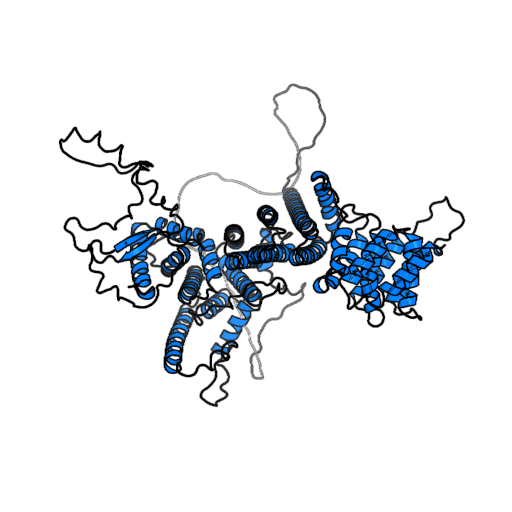91 ASN A C 1
ATOM 739 O O . ASN A 1 91 ? -40.149 -43.056 35.106 1.00 24.98 91 ASN A O 1
ATOM 743 N N . SER A 1 92 ? -39.919 -40.841 34.775 1.00 25.25 92 SER A N 1
ATOM 744 C CA . SER A 1 92 ? -39.386 -40.288 36.053 1.00 25.25 92 SER A CA 1
ATOM 745 C C . SER A 1 92 ? -37.865 -40.188 36.344 1.00 25.25 92 SER A C 1
ATOM 747 O O . SER A 1 92 ? -37.157 -41.163 36.541 1.00 25.25 92 SER A O 1
ATOM 749 N N . SER A 1 93 ? -37.464 -38.930 36.607 1.00 23.50 93 SER A N 1
ATOM 750 C CA . SER A 1 93 ? -36.570 -38.430 37.679 1.00 23.50 93 SER A CA 1
ATOM 751 C C . SER A 1 93 ? -35.024 -38.399 37.553 1.00 23.50 93 SER A C 1
ATOM 753 O O . SER A 1 93 ? -34.328 -39.390 37.715 1.00 23.50 93 SER A O 1
ATOM 755 N N . SER A 1 94 ? -34.522 -37.151 37.551 1.00 23.38 94 SER A N 1
ATOM 756 C CA . SER A 1 94 ? -33.488 -36.584 38.450 1.00 23.38 94 SER A CA 1
ATOM 757 C C . SER A 1 94 ? -31.976 -36.638 38.114 1.00 23.38 94 SER A C 1
ATOM 759 O O . SER A 1 94 ? -31.376 -37.691 37.973 1.00 23.38 94 SER A O 1
ATOM 761 N N . LEU A 1 95 ? -31.394 -35.424 38.185 1.00 24.44 95 LEU A N 1
ATOM 762 C CA . LEU A 1 95 ? -30.036 -35.018 38.604 1.00 24.44 95 LEU A CA 1
ATOM 763 C C . LEU A 1 95 ? -28.831 -35.119 37.633 1.00 24.44 95 LEU A C 1
ATOM 765 O O . LEU A 1 95 ? -28.318 -36.184 37.334 1.00 24.44 95 LEU A O 1
ATOM 769 N N . VAL A 1 96 ? -28.318 -33.917 37.320 1.00 27.38 96 VAL A N 1
ATOM 770 C CA . VAL A 1 96 ? -26.901 -33.482 37.304 1.00 27.38 96 VAL A CA 1
ATOM 771 C C . VAL A 1 96 ? -25.909 -34.286 36.452 1.00 27.38 96 VAL A C 1
ATOM 773 O O . VAL A 1 96 ? -25.380 -35.299 36.888 1.00 27.38 96 VAL A O 1
ATOM 776 N N . ASN A 1 97 ? -25.496 -33.700 35.322 1.00 23.66 97 ASN A N 1
ATOM 777 C CA . ASN A 1 97 ? -24.074 -33.434 35.076 1.00 23.66 97 ASN A CA 1
ATOM 778 C C . ASN A 1 97 ? -23.881 -32.427 33.936 1.00 23.66 97 ASN A C 1
ATOM 780 O O . ASN A 1 97 ? -24.365 -32.607 32.822 1.00 23.66 97 ASN A O 1
ATOM 784 N N . CYS A 1 98 ? -23.167 -31.350 34.259 1.00 28.70 98 CYS A N 1
ATOM 785 C CA . CYS A 1 98 ? -22.551 -30.462 33.289 1.00 28.70 98 CYS A CA 1
ATOM 786 C C . CYS A 1 98 ? -21.282 -31.149 32.760 1.00 28.70 98 CYS A C 1
ATOM 788 O O . CYS A 1 98 ? -20.633 -31.876 33.507 1.00 28.70 98 CYS A O 1
ATOM 790 N N . GLU A 1 99 ? -20.937 -30.851 31.509 1.00 28.36 99 GLU A N 1
ATOM 791 C CA . GLU A 1 99 ? -19.759 -31.320 30.765 1.00 28.36 99 GLU A CA 1
ATOM 792 C C . GLU A 1 99 ? -19.877 -32.703 30.107 1.00 28.36 99 GLU A C 1
ATOM 794 O O . GLU A 1 99 ? -19.433 -33.723 30.630 1.00 28.36 99 GLU A O 1
ATOM 799 N N . LYS A 1 100 ? -20.359 -32.701 28.859 1.00 23.36 100 LYS A N 1
ATOM 800 C CA . LYS A 1 100 ? -19.589 -33.213 27.716 1.00 23.36 100 LYS A CA 1
ATOM 801 C C . LYS A 1 100 ? -20.211 -32.779 26.393 1.00 23.36 100 LYS A C 1
ATOM 803 O O . LYS A 1 100 ? -21.420 -32.691 26.234 1.00 23.36 100 LYS A O 1
ATOM 808 N N . SER A 1 101 ? -19.314 -32.477 25.468 1.00 34.38 101 SER A N 1
ATOM 809 C CA . SER A 1 101 ? -19.513 -32.417 24.028 1.00 34.38 101 SER A CA 1
ATOM 810 C C . SER A 1 101 ? -20.426 -33.531 23.509 1.00 34.38 101 SER A C 1
ATOM 812 O O . SER A 1 101 ? -20.034 -34.693 23.571 1.00 34.38 101 SER A O 1
ATOM 814 N N . GLU A 1 102 ? -21.559 -33.169 22.912 1.00 23.38 102 GLU A N 1
ATOM 815 C CA . GLU A 1 102 ? -22.285 -34.033 21.979 1.00 23.38 102 GLU A CA 1
ATOM 816 C C . GLU A 1 102 ? -22.734 -33.208 20.770 1.00 23.38 102 GLU A C 1
ATOM 818 O O . GLU A 1 102 ? -23.730 -32.489 20.770 1.00 23.38 102 GLU A O 1
ATOM 823 N N . SER A 1 103 ? -21.947 -33.322 19.704 1.00 34.94 103 SER A N 1
ATOM 824 C CA . SER A 1 103 ? -22.521 -33.595 18.396 1.00 34.94 103 SER A CA 1
ATOM 825 C C . SER A 1 103 ? -23.458 -34.796 18.528 1.00 34.94 103 SER A C 1
ATOM 827 O O . SER A 1 103 ? -22.960 -35.859 18.886 1.00 34.94 103 SER A O 1
ATOM 829 N N . LEU A 1 104 ? -24.756 -34.635 18.255 1.00 27.09 104 LEU A N 1
ATOM 830 C CA . LEU A 1 104 ? -25.631 -35.654 17.660 1.00 27.09 104 LEU A CA 1
ATOM 831 C C . LEU A 1 104 ? -27.057 -35.117 17.461 1.00 27.09 104 LEU A C 1
ATOM 833 O O . LEU A 1 104 ? -27.544 -34.274 18.209 1.00 27.09 104 LEU A O 1
ATOM 837 N N . ASN A 1 105 ? -27.689 -35.677 16.430 1.00 26.67 105 ASN A N 1
ATOM 838 C CA . ASN A 1 105 ? -29.075 -35.537 15.980 1.00 26.67 105 ASN A CA 1
ATOM 839 C C . ASN A 1 105 ? -29.355 -34.400 14.984 1.00 26.67 105 ASN A C 1
ATOM 841 O O . ASN A 1 105 ? -30.250 -33.573 15.139 1.00 26.67 105 ASN A O 1
ATOM 845 N N . GLN A 1 106 ? -28.625 -34.470 13.865 1.00 35.41 106 GLN A N 1
ATOM 846 C CA . GLN A 1 106 ? -29.234 -34.301 12.544 1.00 35.41 106 GLN A CA 1
ATOM 847 C C . GLN A 1 106 ? -30.349 -35.348 12.388 1.00 35.41 106 GLN A C 1
ATOM 849 O O . GLN A 1 106 ? -30.050 -36.529 12.248 1.00 35.41 106 GLN A O 1
ATOM 854 N N . SER A 1 107 ? -31.610 -34.928 12.501 1.00 32.19 107 SER A N 1
ATOM 855 C CA . SER A 1 107 ? -32.794 -35.526 11.842 1.00 32.19 107 SER A CA 1
ATOM 856 C C . SER A 1 107 ? -34.104 -35.043 12.478 1.00 32.19 107 SER A C 1
ATOM 858 O O . SER A 1 107 ? -34.980 -35.828 12.792 1.00 32.19 107 SER A O 1
ATOM 860 N N . HIS A 1 108 ? -34.287 -33.733 12.638 1.00 29.61 108 HIS A N 1
ATOM 861 C CA . HIS A 1 108 ? -35.632 -33.155 12.583 1.00 29.61 108 HIS A CA 1
ATOM 862 C C . HIS A 1 108 ? -35.523 -31.808 11.878 1.00 29.61 108 HIS A C 1
ATOM 864 O O . HIS A 1 108 ? -34.802 -30.913 12.320 1.00 29.61 108 HIS A O 1
ATOM 870 N N . GLY A 1 109 ? -36.147 -31.741 10.702 1.00 32.38 109 GLY A N 1
ATOM 871 C CA . GLY A 1 109 ? -35.991 -30.664 9.737 1.00 32.38 109 GLY A CA 1
ATOM 872 C C . GLY A 1 109 ? -36.350 -29.294 10.297 1.00 32.38 109 GLY A C 1
ATOM 873 O O . GLY A 1 109 ? -37.259 -29.177 11.111 1.00 32.38 109 GLY A O 1
ATOM 874 N N . ASN A 1 110 ? -35.610 -28.281 9.838 1.00 40.03 110 ASN A N 1
ATOM 875 C CA . ASN A 1 110 ? -36.013 -26.883 9.642 1.00 40.03 110 ASN A CA 1
ATOM 876 C C . ASN A 1 110 ? -37.030 -26.256 10.619 1.00 40.03 110 ASN A C 1
ATOM 878 O O . ASN A 1 110 ? -37.777 -25.363 10.221 1.00 40.03 110 ASN A O 1
ATOM 882 N N . LEU A 1 111 ? -37.054 -26.636 11.901 1.00 39.19 111 LEU A N 1
ATOM 883 C CA . LEU A 1 111 ? -37.876 -25.949 12.890 1.00 39.19 111 LEU A CA 1
ATOM 884 C C . LEU A 1 111 ? -37.106 -24.725 13.411 1.00 39.19 111 LEU A C 1
ATOM 886 O O . LEU A 1 111 ? -36.020 -24.871 13.983 1.00 39.19 111 LEU A O 1
ATOM 890 N N . PRO A 1 112 ? -37.632 -23.501 13.241 1.00 49.91 112 PRO A N 1
ATOM 891 C CA . PRO A 1 112 ? -36.959 -22.298 13.711 1.00 49.91 112 PRO A CA 1
ATOM 892 C C . PRO A 1 112 ? -36.837 -22.318 15.238 1.00 49.91 112 PRO A C 1
ATOM 894 O O . PRO A 1 112 ? -37.845 -22.474 15.925 1.00 49.91 112 PRO A O 1
ATOM 897 N N . LYS A 1 113 ? -35.616 -22.139 15.767 1.00 56.75 113 LYS A N 1
ATOM 898 C CA . LYS A 1 113 ? -35.348 -22.090 17.216 1.00 56.75 113 LYS A CA 1
ATOM 899 C C . LYS A 1 113 ? -36.223 -21.021 17.878 1.00 56.75 113 LYS A C 1
ATOM 901 O O . LYS A 1 113 ? -36.037 -19.825 17.639 1.00 56.75 113 LYS A O 1
ATOM 906 N N . GLU A 1 114 ? -37.166 -21.445 18.710 1.00 62.66 114 GLU A N 1
ATOM 907 C CA . GLU A 1 114 ? -37.986 -20.541 19.513 1.00 62.66 114 GLU A CA 1
ATOM 908 C C . GLU A 1 114 ? -37.147 -19.921 20.636 1.00 62.66 114 GLU A C 1
ATOM 910 O O . GLU A 1 114 ? -36.222 -20.542 21.167 1.00 62.66 114 GLU A O 1
ATOM 915 N N . LEU A 1 115 ? -37.433 -18.663 20.981 1.00 62.53 115 LEU A N 1
ATOM 916 C CA . LEU A 1 115 ? -36.847 -18.062 22.175 1.00 62.53 115 LEU A CA 1
ATOM 917 C C . LEU A 1 115 ? -37.387 -18.788 23.416 1.00 62.53 115 LEU A C 1
ATOM 919 O O . LEU A 1 115 ? -38.571 -19.130 23.440 1.00 62.53 115 LEU A O 1
ATOM 923 N N . PRO A 1 116 ? -36.562 -18.995 24.459 1.00 64.69 116 PRO A N 1
ATOM 924 C CA . PRO A 1 116 ? -37.048 -19.566 25.706 1.00 64.69 116 PRO A CA 1
ATOM 925 C C . PRO A 1 116 ? -38.207 -18.714 26.235 1.00 64.69 116 PRO A C 1
ATOM 927 O O . PRO A 1 116 ? -38.119 -17.484 26.263 1.00 64.69 116 PRO A O 1
ATOM 930 N N . MET A 1 117 ? -39.292 -19.373 26.640 1.00 62.38 117 MET A N 1
ATOM 931 C CA . MET A 1 117 ? -40.487 -18.747 27.204 1.00 62.38 117 MET A CA 1
ATOM 932 C C . MET A 1 117 ? -40.690 -19.247 28.643 1.00 62.38 117 MET A C 1
ATOM 934 O O . MET A 1 117 ? -40.404 -20.416 28.920 1.00 62.38 117 MET A O 1
ATOM 938 N N . PRO A 1 118 ? -41.184 -18.407 29.574 1.00 74.31 118 PRO A N 1
ATOM 939 C CA . PRO A 1 118 ? -41.517 -18.865 30.918 1.00 74.31 118 PRO A CA 1
ATOM 940 C C . PRO A 1 118 ? -42.507 -20.036 30.881 1.00 74.31 118 PRO A C 1
ATOM 942 O O . PRO A 1 118 ? -43.435 -20.041 30.074 1.00 74.31 118 PRO A O 1
ATOM 945 N N . ALA A 1 119 ? -42.349 -20.993 31.801 1.00 66.12 119 ALA A N 1
ATOM 946 C CA . ALA A 1 119 ? -43.136 -22.233 31.842 1.00 66.12 119 ALA A CA 1
ATOM 947 C C . ALA A 1 119 ? -44.663 -22.024 31.939 1.00 66.12 119 ALA A C 1
ATOM 949 O O . ALA A 1 119 ? -45.427 -22.908 31.568 1.00 66.12 119 ALA A O 1
ATOM 950 N N . TYR A 1 120 ? -45.110 -20.860 32.415 1.00 67.31 120 TYR A N 1
ATOM 951 C CA . TYR A 1 120 ? -46.526 -20.508 32.570 1.00 67.31 120 TYR A CA 1
ATOM 952 C C . TYR A 1 120 ? -47.012 -19.485 31.529 1.00 67.31 120 TYR A C 1
ATOM 954 O O . TYR A 1 120 ? -48.068 -18.877 31.701 1.00 67.31 120 TYR A O 1
ATOM 962 N N . GLY A 1 121 ? -46.244 -19.274 30.454 1.00 65.06 121 GLY A N 1
ATOM 963 C CA . GLY A 1 121 ? -46.477 -18.188 29.506 1.00 65.06 121 GLY A CA 1
ATOM 964 C C . GLY A 1 121 ? -46.149 -16.810 30.097 1.00 65.06 121 GLY A C 1
ATOM 965 O O . GLY A 1 121 ? -45.811 -16.666 31.273 1.00 65.06 121 GLY A O 1
ATOM 966 N N . GLY A 1 122 ? -46.208 -15.776 29.258 1.00 66.88 122 GLY A N 1
ATOM 967 C CA . GLY A 1 122 ? -45.854 -14.403 29.633 1.00 66.88 122 GLY A CA 1
ATOM 968 C C . GLY A 1 122 ? -44.429 -14.013 29.231 1.00 66.88 122 GLY A C 1
ATOM 969 O O . GLY A 1 122 ? -43.877 -14.537 28.267 1.00 66.88 122 GLY A O 1
ATOM 970 N N . PHE A 1 123 ? -43.844 -13.050 29.942 1.00 61.22 123 PHE A N 1
ATOM 971 C CA . PHE A 1 123 ? -42.520 -12.490 29.659 1.00 61.22 123 PHE A CA 1
ATOM 972 C C . PHE A 1 123 ? -41.599 -12.638 30.877 1.00 61.22 123 PHE A C 1
ATOM 974 O O . PHE A 1 123 ? -42.038 -12.451 32.008 1.00 61.22 123 PHE A O 1
ATOM 981 N N . TYR A 1 124 ? -40.311 -12.931 30.662 1.00 66.31 124 TYR A N 1
ATOM 982 C CA . TYR A 1 124 ? -39.310 -12.882 31.743 1.00 66.31 124 TYR A CA 1
ATOM 983 C C . TYR A 1 124 ? -39.095 -11.450 32.261 1.00 66.31 124 TYR A C 1
ATOM 985 O O . TYR A 1 124 ? -38.787 -11.253 33.432 1.00 66.31 124 TYR A O 1
ATOM 993 N N . ALA A 1 125 ? -39.277 -10.451 31.391 1.00 62.06 125 ALA A N 1
ATOM 994 C CA . ALA A 1 125 ? -39.260 -9.031 31.720 1.00 62.06 125 ALA A CA 1
ATOM 995 C C . ALA A 1 125 ? -40.111 -8.248 30.704 1.00 62.06 125 ALA A C 1
ATOM 997 O O . ALA A 1 125 ? -40.034 -8.515 29.503 1.00 62.06 125 ALA A O 1
ATOM 998 N N . ASP A 1 126 ? -40.909 -7.280 31.165 1.00 64.50 126 ASP A N 1
ATOM 999 C CA . ASP A 1 126 ? -41.676 -6.409 30.268 1.00 64.50 126 ASP A CA 1
ATOM 1000 C C . ASP A 1 126 ? -40.764 -5.322 29.694 1.00 64.50 126 ASP A C 1
ATOM 1002 O O . ASP A 1 126 ? -40.513 -4.296 30.326 1.00 64.50 126 ASP A O 1
ATOM 1006 N N . LEU A 1 127 ? -40.236 -5.559 28.494 1.00 62.56 127 LEU A N 1
ATOM 1007 C CA . LEU A 1 127 ? -39.373 -4.602 27.803 1.00 62.56 127 LEU A CA 1
ATOM 1008 C C . LEU A 1 127 ? -40.156 -3.595 26.949 1.00 62.56 127 LEU A C 1
ATOM 1010 O O . LEU A 1 127 ? -39.546 -2.673 26.415 1.00 62.56 127 LEU A O 1
ATOM 1014 N N . ARG A 1 128 ? -41.490 -3.708 26.839 1.00 61.56 128 ARG A N 1
ATOM 1015 C CA . ARG A 1 128 ? -42.326 -2.772 26.059 1.00 61.56 128 ARG A CA 1
ATOM 1016 C C . ARG A 1 128 ? -42.155 -1.295 26.453 1.00 61.56 128 ARG A C 1
ATOM 1018 O O . ARG A 1 128 ? -42.167 -0.470 25.545 1.00 61.56 128 ARG A O 1
ATOM 1025 N N . PRO A 1 129 ? -41.954 -0.926 27.738 1.00 61.50 129 PRO A N 1
ATOM 1026 C CA . PRO A 1 129 ? -41.705 0.466 28.118 1.00 61.50 129 PRO A CA 1
ATOM 1027 C C . PRO A 1 129 ? -40.329 0.984 27.671 1.00 61.50 129 PRO A C 1
ATOM 1029 O O . PRO A 1 129 ? -40.144 2.187 27.530 1.00 61.50 129 PRO A O 1
ATOM 1032 N N . LEU A 1 130 ? -39.356 0.083 27.493 1.00 58.25 130 LEU A N 1
ATOM 1033 C CA . LEU A 1 130 ? -37.958 0.407 27.177 1.00 58.25 130 LEU A CA 1
ATOM 1034 C C . LEU A 1 130 ? -37.670 0.347 25.672 1.00 58.25 130 LEU A C 1
ATOM 1036 O O . LEU A 1 130 ? -36.770 1.017 25.171 1.00 58.25 130 LEU A O 1
ATOM 1040 N N . LEU A 1 131 ? -38.427 -0.478 24.959 1.00 59.06 131 LEU A N 1
ATOM 1041 C CA . LEU A 1 131 ? -38.278 -0.763 23.545 1.00 59.06 131 LEU A CA 1
ATOM 1042 C C . LEU A 1 131 ? -39.325 0.027 22.757 1.00 59.06 131 LEU A C 1
ATOM 1044 O O . LEU A 1 131 ? -40.367 -0.501 22.366 1.00 59.06 131 LEU A O 1
ATOM 1048 N N . LEU A 1 132 ? -39.044 1.315 22.543 1.00 57.34 132 LEU A N 1
ATOM 1049 C CA . LEU A 1 132 ? -39.865 2.164 21.685 1.00 57.34 132 LEU A CA 1
ATOM 1050 C C . LEU A 1 132 ? -39.908 1.569 20.274 1.00 57.34 132 LEU A C 1
ATOM 1052 O O . LEU A 1 132 ? -38.881 1.335 19.632 1.00 57.34 132 LEU A O 1
ATOM 1056 N N . VAL A 1 133 ? -41.124 1.319 19.801 1.00 54.62 133 VAL A N 1
ATOM 1057 C CA . VAL A 1 133 ? -41.376 0.843 18.446 1.00 54.62 133 VAL A CA 1
ATOM 1058 C C . VAL A 1 133 ? -41.016 1.958 17.470 1.00 54.62 133 VAL A C 1
ATOM 1060 O O . VAL A 1 133 ? -41.652 3.011 17.477 1.00 54.62 133 VAL A O 1
ATOM 1063 N N . SER A 1 134 ? -40.028 1.720 16.608 1.00 49.84 134 SER A N 1
ATOM 1064 C CA . SER A 1 134 ? -39.781 2.576 15.452 1.00 49.84 134 SER A CA 1
ATOM 1065 C C . SER A 1 134 ? -40.473 1.997 14.214 1.00 49.84 134 SER A C 1
ATOM 1067 O O . SER A 1 134 ? -40.497 0.781 13.995 1.00 49.84 134 SER A O 1
ATOM 1069 N N . ASN A 1 135 ? -41.036 2.888 13.395 1.00 53.81 135 ASN A N 1
ATOM 1070 C CA . ASN A 1 135 ? -41.546 2.576 12.055 1.00 53.81 135 ASN A CA 1
ATOM 1071 C C . ASN A 1 135 ? -40.456 2.722 10.970 1.00 53.81 135 ASN A C 1
ATOM 1073 O O . ASN A 1 135 ? -40.756 2.604 9.786 1.00 53.81 135 ASN A O 1
ATOM 1077 N N . GLN A 1 136 ? -39.203 3.001 11.348 1.00 51.75 136 GLN A N 1
ATOM 1078 C CA . GLN A 1 136 ? -38.088 3.196 10.414 1.00 51.75 136 GLN A CA 1
ATOM 1079 C C . GLN A 1 136 ? -37.406 1.870 10.041 1.00 51.75 136 GLN A C 1
ATOM 1081 O O . GLN A 1 136 ? -37.333 0.950 10.852 1.00 51.75 136 GLN A O 1
ATOM 1086 N N . HIS A 1 137 ? -36.863 1.762 8.828 1.00 54.47 137 HIS A N 1
ATOM 1087 C CA . HIS A 1 137 ? -36.110 0.578 8.395 1.00 54.47 137 HIS A CA 1
ATOM 1088 C C . HIS A 1 137 ? -34.941 0.245 9.350 1.00 54.47 137 HIS A C 1
ATOM 1090 O O . HIS A 1 137 ? -34.207 1.136 9.776 1.00 54.47 137 HIS A O 1
ATOM 1096 N N . VAL A 1 138 ? -34.753 -1.045 9.679 1.00 58.72 138 VAL A N 1
ATOM 1097 C CA . VAL A 1 138 ? -33.606 -1.513 10.486 1.00 58.72 138 VAL A CA 1
ATOM 1098 C C . VAL A 1 138 ? -32.328 -1.352 9.674 1.00 58.72 138 VAL A C 1
ATOM 1100 O O . VAL A 1 138 ? -32.172 -1.968 8.618 1.00 58.72 138 VAL A O 1
ATOM 1103 N N . VAL A 1 139 ? -31.377 -0.582 10.194 1.00 61.41 139 VAL A N 1
ATOM 1104 C CA . VAL A 1 139 ? -30.007 -0.577 9.678 1.00 61.41 139 VAL A CA 1
ATOM 1105 C C . VAL A 1 139 ? -29.288 -1.815 10.219 1.00 61.41 139 VAL A C 1
ATOM 1107 O O . VAL A 1 139 ? -29.101 -1.955 11.426 1.00 61.41 139 VAL A O 1
ATOM 1110 N N . HIS A 1 140 ? -28.894 -2.728 9.332 1.00 72.38 140 HIS A N 1
ATOM 1111 C CA . HIS A 1 140 ? -28.231 -3.982 9.704 1.00 72.38 140 HIS A CA 1
ATOM 1112 C C . HIS A 1 140 ? -26.741 -3.758 9.946 1.00 72.38 140 HIS A C 1
ATOM 1114 O O . HIS A 1 140 ? -26.022 -3.403 9.012 1.00 72.38 140 HIS A O 1
ATOM 1120 N N . PHE A 1 141 ? -26.256 -3.978 11.167 1.00 80.69 141 PHE A N 1
ATOM 1121 C CA . PHE A 1 141 ? -24.829 -3.943 11.506 1.00 80.69 141 PHE A CA 1
ATOM 1122 C C . PHE A 1 141 ? -24.202 -5.341 11.416 1.00 80.69 141 PHE A C 1
ATOM 1124 O O . PHE A 1 141 ? -24.890 -6.341 11.601 1.00 80.69 141 PHE A O 1
ATOM 1131 N N . THR A 1 142 ? -22.900 -5.413 11.131 1.00 86.44 142 THR A N 1
ATOM 1132 C CA . THR A 1 142 ? -22.129 -6.663 11.215 1.00 86.44 142 THR A CA 1
ATOM 1133 C C . THR A 1 142 ? -21.859 -7.021 12.675 1.00 86.44 142 THR A C 1
ATOM 1135 O O . THR A 1 142 ? -21.999 -6.179 13.572 1.00 86.44 142 THR A O 1
ATOM 1138 N N . LYS A 1 143 ? -21.447 -8.267 12.931 1.00 87.00 143 LYS A N 1
ATOM 1139 C CA . LYS A 1 143 ? -21.048 -8.682 14.285 1.00 87.00 143 LYS A CA 1
ATOM 1140 C C . LYS A 1 143 ? -19.867 -7.862 14.806 1.00 87.00 143 LYS A C 1
ATOM 1142 O O . LYS A 1 143 ? -19.889 -7.447 15.962 1.00 87.00 143 LYS A O 1
ATOM 1147 N N . SER A 1 144 ? -18.901 -7.561 13.935 1.00 90.56 144 SER A N 1
ATOM 1148 C CA . SER A 1 144 ? -17.750 -6.708 14.255 1.00 90.56 144 SER A CA 1
ATOM 1149 C C . SER A 1 144 ? -18.170 -5.290 14.666 1.00 90.56 144 SER A C 1
ATOM 1151 O O . SER A 1 144 ? -17.726 -4.799 15.703 1.00 90.56 144 SER A O 1
ATOM 1153 N N . ASN A 1 145 ? -19.126 -4.673 13.955 1.00 91.00 145 ASN A N 1
ATOM 1154 C CA . ASN A 1 145 ? -19.671 -3.366 14.342 1.00 91.00 145 ASN A CA 1
ATOM 1155 C C . ASN A 1 145 ? -20.293 -3.405 15.745 1.00 91.00 145 ASN A C 1
ATOM 1157 O O . ASN A 1 145 ? -20.001 -2.547 16.574 1.00 91.00 145 ASN A O 1
ATOM 1161 N N . LEU A 1 146 ? -21.120 -4.414 16.042 1.00 89.75 146 LEU A N 1
ATOM 1162 C CA . LEU A 1 146 ? -21.712 -4.547 17.374 1.00 89.75 146 LEU A CA 1
ATOM 1163 C C . LEU A 1 146 ? -20.637 -4.756 18.450 1.00 89.75 146 LEU A C 1
ATOM 1165 O O . LEU A 1 146 ? -20.706 -4.135 19.509 1.00 89.75 146 LEU A O 1
ATOM 1169 N N . ALA A 1 147 ? -19.639 -5.598 18.180 1.00 92.06 147 ALA A N 1
ATOM 1170 C CA . ALA A 1 147 ? -18.531 -5.828 19.096 1.00 92.06 147 ALA A CA 1
ATOM 1171 C C . ALA A 1 147 ? -17.776 -4.527 19.401 1.00 92.06 147 ALA A C 1
ATOM 1173 O O . ALA A 1 147 ? -17.546 -4.230 20.571 1.00 92.06 147 ALA A O 1
ATOM 1174 N N . LEU A 1 148 ? -17.487 -3.709 18.384 1.00 93.19 148 LEU A N 1
ATOM 1175 C CA . LEU A 1 148 ? -16.875 -2.389 18.544 1.00 93.19 148 LEU A CA 1
ATOM 1176 C C . LEU A 1 148 ? -17.733 -1.462 19.418 1.00 93.19 148 LEU A C 1
ATOM 1178 O O . LEU A 1 148 ? -17.206 -0.792 20.307 1.00 93.19 148 LEU A O 1
ATOM 1182 N N . PHE A 1 149 ? -19.052 -1.444 19.198 1.00 91.69 149 PHE A N 1
ATOM 1183 C CA . PHE A 1 149 ? -19.972 -0.593 19.961 1.00 91.69 149 PHE A CA 1
ATOM 1184 C C . PHE A 1 149 ? -19.974 -0.957 21.439 1.00 91.69 149 PHE A C 1
ATOM 1186 O O . PHE A 1 149 ? -20.002 -0.070 22.287 1.00 91.69 149 PHE A O 1
ATOM 1193 N N . LEU A 1 150 ? -19.959 -2.252 21.755 1.00 91.25 150 LEU A N 1
ATOM 1194 C CA . LEU A 1 150 ? -19.923 -2.728 23.134 1.00 91.25 150 LEU A CA 1
ATOM 1195 C C . LEU A 1 150 ? -18.548 -2.498 23.765 1.00 91.25 150 LEU A C 1
ATOM 1197 O O . LEU A 1 150 ? -18.472 -2.055 24.907 1.00 91.25 150 LEU A O 1
ATOM 1201 N N . LEU A 1 151 ? -17.475 -2.752 23.015 1.00 91.44 151 LEU A N 1
ATOM 1202 C CA . LEU A 1 151 ? -16.104 -2.697 23.508 1.00 91.44 151 LEU A CA 1
ATOM 1203 C C . LEU A 1 151 ? -15.634 -1.272 23.806 1.00 91.44 151 LEU A C 1
ATOM 1205 O O . LEU A 1 151 ? -14.909 -1.078 24.779 1.00 91.44 151 LEU A O 1
ATOM 1209 N N . CYS A 1 152 ? -16.059 -0.271 23.023 1.00 89.88 152 CYS A N 1
ATOM 1210 C CA . CYS A 1 152 ? -15.543 1.093 23.159 1.00 89.88 152 CYS A CA 1
ATOM 1211 C C . CYS A 1 152 ? -15.730 1.674 24.569 1.00 89.88 152 CYS A C 1
ATOM 1213 O O . CYS A 1 152 ? -14.880 2.432 25.015 1.00 89.88 152 CYS A O 1
ATOM 1215 N N . ASP A 1 153 ? -16.798 1.306 25.285 1.00 84.94 153 ASP A N 1
ATOM 1216 C CA . ASP A 1 153 ? -17.094 1.814 26.635 1.00 84.94 153 ASP A CA 1
ATOM 1217 C C . ASP A 1 153 ? -16.466 0.971 27.759 1.00 84.94 153 ASP A C 1
ATOM 1219 O O . ASP A 1 153 ? -16.523 1.371 28.918 1.00 84.94 153 ASP A O 1
ATOM 1223 N N . LEU A 1 154 ? -15.883 -0.186 27.426 1.00 88.44 154 LEU A N 1
ATOM 1224 C CA . LEU A 1 154 ? -15.203 -1.070 28.379 1.00 88.44 154 LEU A CA 1
ATOM 1225 C C . LEU A 1 154 ? -13.700 -0.770 28.475 1.00 88.44 154 LEU A C 1
ATOM 1227 O O . LEU A 1 154 ? -13.083 -1.061 29.497 1.00 88.44 154 LEU A O 1
ATOM 1231 N N . ILE A 1 155 ? -13.111 -0.191 27.422 1.00 87.44 155 ILE A N 1
ATOM 1232 C CA . ILE A 1 155 ? -11.691 0.185 27.377 1.00 87.44 155 ILE A CA 1
ATOM 1233 C C . ILE A 1 155 ? -11.418 1.268 28.426 1.00 87.44 155 ILE A C 1
ATOM 1235 O O . ILE A 1 155 ? -11.993 2.353 28.353 1.00 87.44 155 ILE A O 1
ATOM 1239 N N . GLY A 1 156 ? -10.529 0.973 29.378 1.00 74.31 156 GLY A N 1
ATOM 1240 C CA . GLY A 1 156 ? -10.182 1.896 30.466 1.00 74.31 156 GLY A CA 1
ATOM 1241 C C . GLY A 1 156 ? -11.299 2.121 31.494 1.00 74.31 156 GLY A C 1
ATOM 1242 O O . GLY A 1 156 ? -11.300 3.153 32.159 1.00 74.31 156 GLY A O 1
ATOM 1243 N N . GLY A 1 157 ? -12.265 1.198 31.593 1.00 69.81 157 GLY A N 1
ATOM 1244 C CA . GLY A 1 157 ? -13.300 1.210 32.635 1.00 69.81 157 GLY A CA 1
ATOM 1245 C C . GLY A 1 157 ? -12.764 0.922 34.049 1.00 69.81 157 GLY A C 1
ATOM 1246 O O . GLY A 1 157 ? -11.593 0.593 34.201 1.00 69.81 157 GLY A O 1
ATOM 1247 N N . ASP A 1 158 ? -13.651 1.067 35.047 1.00 58.47 158 ASP A N 1
ATOM 1248 C CA . ASP A 1 158 ? -13.420 1.018 36.509 1.00 58.47 158 ASP A CA 1
ATOM 1249 C C . ASP A 1 158 ? -12.221 0.151 36.972 1.00 58.47 158 ASP A C 1
ATOM 1251 O O . ASP A 1 158 ? -12.081 -1.000 36.556 1.00 58.47 158 ASP A O 1
ATOM 1255 N N . GLU A 1 159 ? -11.404 0.688 37.897 1.00 56.03 159 GLU A N 1
ATOM 1256 C CA . GLU A 1 159 ? -10.165 0.083 38.448 1.00 56.03 159 GLU A CA 1
ATOM 1257 C C . GLU A 1 159 ? -10.339 -1.318 39.074 1.00 56.03 159 GLU A C 1
ATOM 1259 O O . GLU A 1 159 ? -9.356 -1.995 39.376 1.00 56.03 159 GLU A O 1
ATOM 1264 N N . ASP A 1 160 ? -11.578 -1.780 39.236 1.00 56.19 160 ASP A N 1
ATOM 1265 C CA . ASP A 1 160 ? -11.927 -3.078 39.813 1.00 56.19 160 ASP A CA 1
ATOM 1266 C C . ASP A 1 160 ? -11.543 -4.277 38.915 1.00 56.19 160 ASP A C 1
ATOM 1268 O O . ASP A 1 160 ? -11.566 -5.421 39.377 1.00 56.19 160 ASP A O 1
ATOM 1272 N N . PHE A 1 161 ? -11.177 -4.053 37.642 1.00 64.75 161 PHE A N 1
ATOM 1273 C CA . PHE A 1 161 ? -10.904 -5.121 36.669 1.00 64.75 161 PHE A CA 1
ATOM 1274 C C . PHE A 1 161 ? -9.482 -5.061 36.098 1.00 64.75 161 PHE A C 1
ATOM 1276 O O . PHE A 1 161 ? -9.143 -4.193 35.296 1.00 64.75 161 PHE A O 1
ATOM 1283 N N . SER A 1 162 ? -8.655 -6.057 36.420 1.00 67.75 162 SER A N 1
ATOM 1284 C CA . SER A 1 162 ? -7.322 -6.219 35.828 1.00 67.75 162 SER A CA 1
ATOM 1285 C C . SER A 1 162 ? -7.402 -6.889 34.446 1.00 67.75 162 SER A C 1
ATOM 1287 O O . SER A 1 162 ? -7.087 -8.070 34.306 1.00 67.75 162 SER A O 1
ATOM 1289 N N . VAL A 1 163 ? -7.867 -6.171 33.420 1.00 79.94 163 VAL A N 1
ATOM 1290 C CA . VAL A 1 163 ? -7.805 -6.646 32.022 1.00 79.94 163 VAL A CA 1
ATOM 1291 C C . VAL A 1 163 ? -6.474 -6.222 31.398 1.00 79.94 163 VAL A C 1
ATOM 1293 O O . VAL A 1 163 ? -6.160 -5.032 31.366 1.00 79.94 163 VAL A O 1
ATOM 1296 N N . ASP A 1 164 ? -5.705 -7.174 30.859 1.00 83.81 164 ASP A N 1
ATOM 1297 C CA . ASP A 1 164 ? -4.483 -6.867 30.105 1.00 83.81 164 ASP A CA 1
ATOM 1298 C C . ASP A 1 164 ? -4.809 -6.483 28.654 1.00 83.81 164 ASP A C 1
ATOM 1300 O O . ASP A 1 164 ? -4.878 -7.307 27.739 1.00 83.81 164 ASP A O 1
ATOM 1304 N N . TRP A 1 165 ? -4.999 -5.184 28.428 1.00 87.81 165 TRP A N 1
ATOM 1305 C CA . TRP A 1 165 ? -5.321 -4.644 27.108 1.00 87.81 165 TRP A CA 1
ATOM 1306 C C . TRP A 1 165 ? -4.198 -4.821 26.078 1.00 87.81 165 TRP A C 1
ATOM 1308 O O . TRP A 1 165 ? -4.478 -4.776 24.880 1.00 87.81 165 TRP A O 1
ATOM 1318 N N . ASN A 1 166 ? -2.954 -5.091 26.494 1.00 86.69 166 ASN A N 1
ATOM 1319 C CA . ASN A 1 166 ? -1.813 -5.201 25.578 1.00 86.69 166 ASN A CA 1
ATOM 1320 C C . ASN A 1 166 ? -1.961 -6.336 24.556 1.00 86.69 166 ASN A C 1
ATOM 1322 O O . ASN A 1 166 ? -1.468 -6.215 23.433 1.00 86.69 166 ASN A O 1
ATOM 1326 N N . ASN A 1 167 ? -2.646 -7.423 24.922 1.00 85.31 167 ASN A N 1
ATOM 1327 C CA . ASN A 1 167 ? -2.863 -8.570 24.034 1.00 85.31 167 ASN A CA 1
ATOM 1328 C C . ASN A 1 167 ? -3.935 -8.297 22.973 1.00 85.31 167 ASN A C 1
ATOM 1330 O O . ASN A 1 167 ? -3.901 -8.876 21.889 1.00 85.31 167 ASN A O 1
ATOM 1334 N N . HIS A 1 168 ? -4.869 -7.394 23.263 1.00 89.06 168 HIS A N 1
ATOM 1335 C CA . HIS A 1 168 ? -5.987 -7.063 22.381 1.00 89.06 168 HIS A CA 1
ATOM 1336 C C . HIS A 1 168 ? -5.792 -5.746 21.627 1.00 89.06 168 HIS A C 1
ATOM 1338 O O . HIS A 1 168 ? -6.464 -5.518 20.620 1.00 89.06 168 HIS A O 1
ATOM 1344 N N . LEU A 1 169 ? -4.855 -4.908 22.081 1.00 92.00 169 LEU A N 1
ATOM 1345 C CA . LEU A 1 169 ? -4.608 -3.553 21.595 1.00 92.00 169 LEU A CA 1
ATOM 1346 C C . LEU A 1 169 ? -4.562 -3.485 20.069 1.00 92.00 169 LEU A C 1
ATOM 1348 O O . LEU A 1 169 ? -5.302 -2.723 19.455 1.00 92.00 169 LEU A O 1
ATOM 1352 N N . THR A 1 170 ? -3.737 -4.324 19.450 1.00 93.81 170 THR A N 1
ATOM 1353 C CA . THR A 1 170 ? -3.539 -4.329 18.002 1.00 93.81 170 THR A CA 1
ATOM 1354 C C . THR A 1 170 ? -4.826 -4.591 17.220 1.00 93.81 170 THR A C 1
ATOM 1356 O O . THR A 1 170 ? -5.127 -3.862 16.277 1.00 93.81 170 THR A O 1
ATOM 1359 N N . THR A 1 171 ? -5.608 -5.596 17.615 1.00 94.06 171 THR A N 1
ATOM 1360 C CA . THR A 1 171 ? -6.855 -5.959 16.925 1.00 94.06 171 THR A CA 1
ATOM 1361 C C . THR A 1 171 ? -7.901 -4.855 17.067 1.00 94.06 171 THR A C 1
ATOM 1363 O O . THR A 1 171 ? -8.581 -4.516 16.093 1.00 94.06 171 THR A O 1
ATOM 1366 N N . ILE A 1 172 ? -7.991 -4.246 18.257 1.00 94.88 172 ILE A N 1
ATOM 1367 C CA . ILE A 1 172 ? -8.924 -3.147 18.531 1.00 94.88 172 ILE A CA 1
ATOM 1368 C C . ILE A 1 172 ? -8.551 -1.905 17.725 1.00 94.88 172 ILE A C 1
ATOM 1370 O O . ILE A 1 172 ? -9.416 -1.326 17.066 1.00 94.88 172 ILE A O 1
ATOM 1374 N N . VAL A 1 173 ? -7.273 -1.518 17.733 1.00 96.19 173 VAL A N 1
ATOM 1375 C CA . VAL A 1 173 ? -6.781 -0.363 16.973 1.00 96.19 173 VAL A CA 1
ATOM 1376 C C . VAL A 1 173 ? -6.981 -0.587 15.479 1.00 96.19 173 VAL A C 1
ATOM 1378 O O . VAL A 1 173 ? -7.567 0.270 14.825 1.00 96.19 173 VAL A O 1
ATOM 1381 N N . HIS A 1 174 ? -6.577 -1.745 14.946 1.00 96.38 174 HIS A N 1
ATOM 1382 C CA . HIS A 1 174 ? -6.744 -2.065 13.529 1.00 96.38 174 HIS A CA 1
ATOM 1383 C C . HIS A 1 174 ? -8.203 -1.919 13.082 1.00 96.38 174 HIS A C 1
ATOM 1385 O O . HIS A 1 174 ? -8.485 -1.199 12.127 1.00 96.38 174 HIS A O 1
ATOM 1391 N N . SER A 1 175 ? -9.137 -2.526 13.815 1.00 95.12 175 SER A N 1
ATOM 1392 C CA . SER A 1 175 ? -10.550 -2.499 13.424 1.00 95.12 175 SER A CA 1
ATOM 1393 C C . SER A 1 175 ? -11.202 -1.137 13.630 1.00 95.12 175 SER A C 1
ATOM 1395 O O . SER A 1 175 ? -12.063 -0.745 12.848 1.00 95.12 175 SER A O 1
ATOM 1397 N N . SER A 1 176 ? -10.763 -0.381 14.639 1.00 96.25 176 SER A N 1
ATOM 1398 C CA . SER A 1 176 ? -11.237 0.989 14.840 1.00 96.25 176 SER A CA 1
ATOM 1399 C C . SER A 1 176 ? -10.757 1.908 13.715 1.00 96.25 176 SER A C 1
ATOM 1401 O O . SER A 1 176 ? -11.549 2.690 13.202 1.00 96.25 176 SER A O 1
ATOM 1403 N N . VAL A 1 177 ? -9.498 1.788 13.274 1.00 97.00 177 VAL A N 1
ATOM 1404 C CA . VAL A 1 177 ? -8.962 2.586 12.156 1.00 97.00 177 VAL A CA 1
ATOM 1405 C C . VAL A 1 177 ? -9.687 2.277 10.844 1.00 97.00 177 VAL A C 1
ATOM 1407 O O . VAL A 1 177 ? -10.025 3.206 10.117 1.00 97.00 177 VAL A O 1
ATOM 1410 N N . LEU A 1 178 ? -10.007 1.006 10.575 1.00 95.25 178 LEU A N 1
ATOM 1411 C CA . LEU A 1 178 ? -10.804 0.602 9.405 1.00 95.25 178 LEU A CA 1
ATOM 1412 C C . LEU A 1 178 ? -12.231 1.169 9.393 1.00 95.25 178 LEU A C 1
ATOM 1414 O O . LEU A 1 178 ? -12.890 1.157 8.361 1.00 95.25 178 LEU A O 1
ATOM 1418 N N . CYS A 1 179 ? -12.719 1.643 10.538 1.00 94.31 179 CYS A N 1
ATOM 1419 C CA . CYS A 1 179 ? -14.053 2.207 10.691 1.00 94.31 179 CYS A CA 1
ATOM 1420 C C . CYS A 1 179 ? -14.069 3.747 10.654 1.00 94.31 179 CYS A C 1
ATOM 1422 O O . CYS A 1 179 ? -15.137 4.337 10.822 1.00 94.31 179 CYS A O 1
ATOM 1424 N N . LEU A 1 180 ? -12.920 4.411 10.463 1.00 95.19 180 LEU A N 1
ATOM 1425 C CA . LEU A 1 180 ? -12.819 5.877 10.497 1.00 95.19 180 LEU A CA 1
ATOM 1426 C C . LEU A 1 180 ? -13.385 6.572 9.256 1.00 95.19 180 LEU A C 1
ATOM 1428 O O . LEU A 1 180 ? -13.720 7.751 9.340 1.00 95.19 180 LEU A O 1
ATOM 1432 N N . ASP A 1 181 ? -13.529 5.866 8.139 1.00 94.06 181 ASP A N 1
ATOM 1433 C CA . ASP A 1 181 ? -14.213 6.329 6.928 1.00 94.06 181 ASP A CA 1
ATOM 1434 C C . ASP A 1 181 ? -15.544 5.620 6.683 1.00 94.06 181 ASP A C 1
ATOM 1436 O O . ASP A 1 181 ? -16.098 5.671 5.584 1.00 94.06 181 ASP A O 1
ATOM 1440 N N . ALA A 1 182 ? -16.104 4.972 7.705 1.00 91.69 182 ALA A N 1
ATOM 1441 C CA . ALA A 1 182 ? -17.396 4.326 7.573 1.00 91.69 182 ALA A CA 1
ATOM 1442 C C . ALA A 1 182 ? -18.483 5.357 7.221 1.00 91.69 182 ALA A C 1
ATOM 1444 O O . ALA A 1 182 ? -18.715 6.324 7.942 1.00 91.69 182 ALA A O 1
ATOM 1445 N N . VAL A 1 183 ? -19.248 5.088 6.161 1.00 88.00 183 VAL A N 1
ATOM 1446 C CA . VAL A 1 183 ? -20.384 5.937 5.740 1.00 88.00 183 VAL A CA 1
ATOM 1447 C C . VAL A 1 183 ? -21.470 6.021 6.825 1.00 88.00 183 VAL A C 1
ATOM 1449 O O . VAL A 1 183 ? -22.304 6.922 6.832 1.00 88.00 183 VAL A O 1
ATOM 1452 N N . ARG A 1 184 ? -21.474 5.073 7.770 1.00 87.31 184 ARG A N 1
ATOM 1453 C CA . ARG A 1 184 ? -22.451 4.997 8.857 1.00 87.31 184 ARG A CA 1
ATOM 1454 C C . ARG A 1 184 ? -21.985 5.808 10.075 1.00 87.31 184 ARG A C 1
ATOM 1456 O O . ARG A 1 184 ? -21.006 5.400 10.704 1.00 87.31 184 ARG A O 1
ATOM 1463 N N . PRO A 1 185 ? -22.738 6.842 10.499 1.00 87.69 185 PRO A N 1
ATOM 1464 C CA . PRO A 1 185 ? -22.350 7.720 11.608 1.00 87.69 185 PRO A CA 1
ATOM 1465 C C . PRO A 1 185 ? -22.033 6.987 12.916 1.00 87.69 185 PRO A C 1
ATOM 1467 O O . PRO A 1 185 ? -20.991 7.215 13.524 1.00 87.69 185 PRO A O 1
ATOM 1470 N N . LEU A 1 186 ? -22.881 6.025 13.307 1.00 87.06 186 LEU A N 1
ATOM 1471 C CA . LEU A 1 186 ? -22.694 5.246 14.539 1.00 87.06 186 LEU A CA 1
ATOM 1472 C C . LEU A 1 186 ? -21.383 4.451 14.553 1.00 87.06 186 LEU A C 1
ATOM 1474 O O . LEU A 1 186 ? -20.757 4.311 15.603 1.00 87.06 186 LEU A O 1
ATOM 1478 N N . VAL A 1 187 ? -20.955 3.947 13.392 1.00 91.12 187 VAL A N 1
ATOM 1479 C CA . VAL A 1 187 ? -19.701 3.196 13.267 1.00 91.12 187 VAL A CA 1
ATOM 1480 C C . VAL A 1 187 ? -18.510 4.126 13.466 1.00 91.12 187 VAL A C 1
ATOM 1482 O O . VAL A 1 187 ? -17.671 3.847 14.322 1.00 91.12 187 VAL A O 1
ATOM 1485 N N . CYS A 1 188 ? -18.502 5.274 12.782 1.00 91.00 188 CYS A N 1
ATOM 1486 C CA . CYS A 1 188 ? -17.481 6.308 12.959 1.00 91.00 188 CYS A CA 1
ATOM 1487 C C . CYS A 1 188 ? -17.381 6.783 14.414 1.00 91.00 188 CYS A C 1
ATOM 1489 O O . CYS A 1 188 ? -16.292 6.809 14.991 1.00 91.00 188 CYS A O 1
ATOM 1491 N N . ARG A 1 189 ? -18.521 7.097 15.040 1.00 90.69 189 ARG A N 1
ATOM 1492 C CA . ARG A 1 189 ? -18.579 7.590 16.419 1.00 90.69 189 ARG A CA 1
ATOM 1493 C C . ARG A 1 189 ? -17.951 6.603 17.398 1.00 90.69 189 ARG A C 1
ATOM 1495 O O . ARG A 1 189 ? -17.142 6.989 18.242 1.00 90.69 189 ARG A O 1
ATOM 1502 N N . HIS A 1 190 ? -18.315 5.325 17.306 1.00 91.75 190 HIS A N 1
ATOM 1503 C CA . HIS A 1 190 ? -17.796 4.306 18.217 1.00 91.75 190 HIS A CA 1
ATOM 1504 C C . HIS A 1 190 ? -16.335 3.941 17.936 1.00 91.75 190 HIS A C 1
ATOM 1506 O O . HIS A 1 190 ? -15.583 3.744 18.889 1.00 91.75 190 HIS A O 1
ATOM 1512 N N . ALA A 1 191 ? -15.907 3.946 16.672 1.00 95.00 191 ALA A N 1
ATOM 1513 C CA . ALA A 1 191 ? -14.510 3.757 16.287 1.00 95.00 191 ALA A CA 1
ATOM 1514 C C . ALA A 1 191 ? -13.598 4.853 16.852 1.00 95.00 191 ALA A C 1
ATOM 1516 O O . ALA A 1 191 ? -12.605 4.569 17.523 1.00 95.00 191 ALA A O 1
ATOM 1517 N N . ARG A 1 192 ? -13.981 6.120 16.660 1.00 94.50 192 ARG A N 1
ATOM 1518 C CA . ARG A 1 192 ? -13.261 7.270 17.217 1.00 94.50 192 ARG A CA 1
ATOM 1519 C C . ARG A 1 192 ? -13.222 7.216 18.740 1.00 94.50 192 ARG A C 1
ATOM 1521 O O . ARG A 1 192 ? -12.171 7.445 19.329 1.00 94.50 192 ARG A O 1
ATOM 1528 N N . LYS A 1 193 ? -14.339 6.851 19.383 1.00 92.19 193 LYS A N 1
ATOM 1529 C CA . LYS A 1 193 ? -14.407 6.713 20.846 1.00 92.19 193 LYS A CA 1
ATOM 1530 C C . LYS A 1 193 ? -13.466 5.619 21.354 1.00 92.19 193 LYS A C 1
ATOM 1532 O O . LYS A 1 193 ? -12.774 5.843 22.341 1.00 92.19 193 LYS A O 1
ATOM 1537 N N . ALA A 1 194 ? -13.410 4.470 20.678 1.00 93.94 194 ALA A N 1
ATOM 1538 C CA . ALA A 1 194 ? -12.483 3.397 21.025 1.00 93.94 194 ALA A CA 1
ATOM 1539 C C . ALA A 1 194 ? -11.022 3.870 20.941 1.00 93.94 194 ALA A C 1
ATOM 1541 O O . ALA A 1 194 ? -10.263 3.651 21.882 1.00 93.94 194 ALA A O 1
ATOM 1542 N N . LEU A 1 195 ? -10.644 4.586 19.875 1.00 95.44 195 LEU A N 1
ATOM 1543 C CA . LEU A 1 195 ? -9.290 5.135 19.728 1.00 95.44 195 LEU A CA 1
ATOM 1544 C C . LEU A 1 195 ? -8.957 6.206 20.774 1.00 95.44 195 LEU A C 1
ATOM 1546 O O . LEU A 1 195 ? -7.851 6.193 21.305 1.00 95.44 195 LEU A O 1
ATOM 1550 N N . ILE A 1 196 ? -9.901 7.092 21.111 1.00 93.12 196 ILE A N 1
ATOM 1551 C CA . ILE A 1 196 ? -9.727 8.072 22.196 1.00 93.12 196 ILE A CA 1
ATOM 1552 C C . ILE A 1 196 ? -9.483 7.345 23.521 1.00 93.12 196 ILE A C 1
ATOM 1554 O O . ILE A 1 196 ? -8.531 7.665 24.224 1.00 93.12 196 ILE A O 1
ATOM 1558 N N . ASN A 1 197 ? -10.298 6.339 23.845 1.00 92.00 197 ASN A N 1
ATOM 1559 C CA . ASN A 1 197 ? -10.163 5.591 25.095 1.00 92.00 197 ASN A CA 1
ATOM 1560 C C . ASN A 1 197 ? -8.839 4.820 25.166 1.00 92.00 197 ASN A C 1
ATOM 1562 O O . ASN A 1 197 ? -8.212 4.795 26.220 1.00 92.00 197 ASN A O 1
ATOM 1566 N N . ILE A 1 198 ? -8.365 4.261 24.049 1.00 92.50 198 ILE A N 1
ATOM 1567 C CA . ILE A 1 198 ? -7.031 3.650 23.963 1.00 92.50 198 ILE A CA 1
ATOM 1568 C C . ILE A 1 198 ? -5.936 4.700 24.174 1.00 92.50 198 ILE A C 1
ATOM 1570 O O . ILE A 1 198 ? -5.016 4.471 24.954 1.00 92.50 198 ILE A O 1
ATOM 1574 N N . ALA A 1 199 ? -6.031 5.856 23.516 1.00 91.38 199 ALA A N 1
ATOM 1575 C CA . ALA A 1 199 ? -5.041 6.917 23.667 1.00 91.38 199 ALA A CA 1
ATOM 1576 C C . ALA A 1 199 ? -4.967 7.422 25.120 1.00 91.38 199 ALA A C 1
ATOM 1578 O O . ALA A 1 199 ? -3.882 7.670 25.634 1.00 91.38 199 ALA A O 1
ATOM 1579 N N . LEU A 1 200 ? -6.109 7.509 25.809 1.00 89.12 200 LEU A N 1
ATOM 1580 C CA . LEU A 1 200 ? -6.177 7.867 27.227 1.00 89.12 200 LEU A CA 1
ATOM 1581 C C . LEU A 1 200 ? -5.632 6.772 28.149 1.00 89.12 200 LEU A C 1
ATOM 1583 O O . LEU A 1 200 ? -4.934 7.092 29.107 1.00 89.12 200 LEU A O 1
ATOM 1587 N N . LEU A 1 201 ? -5.919 5.499 27.859 1.00 88.00 201 LEU A N 1
ATOM 1588 C CA . LEU A 1 201 ? -5.448 4.353 28.645 1.00 88.00 201 LEU A CA 1
ATOM 1589 C C . LEU A 1 201 ? -3.915 4.292 28.719 1.00 88.00 201 LEU A C 1
ATOM 1591 O O . LEU A 1 201 ? -3.360 3.907 29.744 1.00 88.00 201 LEU A O 1
ATOM 1595 N N . TYR A 1 202 ? -3.240 4.692 27.641 1.00 87.12 202 TYR A N 1
ATOM 1596 C CA . TYR A 1 202 ? -1.781 4.676 27.527 1.00 87.12 202 TYR A CA 1
ATOM 1597 C C . TYR A 1 202 ? -1.127 6.056 27.729 1.00 87.12 202 TYR A C 1
ATOM 1599 O O . TYR A 1 202 ? 0.057 6.232 27.435 1.00 87.12 202 TYR A O 1
ATOM 1607 N N . ALA A 1 203 ? -1.868 7.037 28.252 1.00 84.75 203 ALA A N 1
ATOM 1608 C CA . ALA A 1 203 ? -1.336 8.367 28.516 1.00 84.75 203 ALA A CA 1
ATOM 1609 C C . ALA A 1 203 ? -0.263 8.357 29.623 1.00 84.75 203 ALA A C 1
ATOM 1611 O O . ALA A 1 203 ? -0.429 7.761 30.687 1.00 84.75 203 ALA A O 1
ATOM 1612 N N . THR A 1 204 ? 0.849 9.055 29.382 1.00 75.19 204 THR A N 1
ATOM 1613 C CA . THR A 1 204 ? 1.978 9.149 30.320 1.00 75.19 204 THR A CA 1
ATOM 1614 C C . THR A 1 204 ? 1.572 9.841 31.632 1.00 75.19 204 THR A C 1
ATOM 1616 O O . THR A 1 204 ? 0.931 10.896 31.584 1.00 75.19 204 THR A O 1
ATOM 1619 N N . PRO A 1 205 ? 1.999 9.348 32.813 1.00 64.12 205 PRO A N 1
ATOM 1620 C CA . PRO A 1 205 ? 1.733 10.015 34.089 1.00 64.12 205 PRO A CA 1
ATOM 1621 C C . PRO A 1 205 ? 2.332 11.432 34.091 1.00 64.12 205 PRO A C 1
ATOM 1623 O O . PRO A 1 205 ? 3.549 11.605 34.074 1.00 64.12 205 PRO A O 1
ATOM 1626 N N . GLY A 1 206 ? 1.466 12.450 34.070 1.00 62.22 206 GLY A N 1
ATOM 1627 C CA . GLY A 1 206 ? 1.844 13.865 33.929 1.00 62.22 206 GLY A CA 1
ATOM 1628 C C . GLY A 1 206 ? 1.088 14.623 32.831 1.00 62.22 206 GLY A C 1
ATOM 1629 O O . GLY A 1 206 ? 1.161 15.851 32.783 1.00 62.22 206 GLY A O 1
ATOM 1630 N N . THR A 1 207 ? 0.321 13.937 31.975 1.00 72.81 207 THR A N 1
ATOM 1631 C CA . THR A 1 207 ? -0.615 14.592 31.048 1.00 72.81 207 THR A CA 1
ATOM 1632 C C . THR A 1 207 ? -1.651 15.423 31.798 1.00 72.81 207 THR A C 1
ATOM 1634 O O . THR A 1 207 ? -2.308 14.932 32.716 1.00 72.81 207 THR A O 1
ATOM 1637 N N . ASN A 1 208 ? -1.840 16.678 31.379 1.00 70.56 208 ASN A N 1
ATOM 1638 C CA . ASN A 1 208 ? -2.872 17.551 31.931 1.00 70.56 208 ASN A CA 1
ATOM 1639 C C . ASN A 1 208 ? -4.263 17.078 31.475 1.00 70.56 208 ASN A C 1
ATOM 1641 O O . ASN A 1 208 ? -4.786 17.510 30.445 1.00 70.56 208 ASN A O 1
ATOM 1645 N N . THR A 1 209 ? -4.853 16.176 32.258 1.00 72.62 209 THR A N 1
ATOM 1646 C CA . THR A 1 209 ? -6.185 15.603 32.026 1.00 72.62 209 THR A CA 1
ATOM 1647 C C . THR A 1 209 ? -7.275 16.672 31.951 1.00 72.62 209 THR A C 1
ATOM 1649 O O . THR A 1 209 ? -8.255 16.478 31.240 1.00 72.62 209 THR A O 1
ATOM 1652 N N . GLY A 1 210 ? -7.087 17.831 32.595 1.00 70.81 210 GLY A N 1
ATOM 1653 C CA . GLY A 1 210 ? -8.013 18.962 32.522 1.00 70.81 210 GLY A CA 1
ATOM 1654 C C . GLY A 1 210 ? -8.103 19.579 31.124 1.00 70.81 210 GLY A C 1
ATOM 1655 O O . GLY A 1 210 ? -9.199 19.866 30.652 1.00 70.81 210 GLY A O 1
ATOM 1656 N N . VAL A 1 211 ? -6.977 19.732 30.418 1.00 73.19 211 VAL A N 1
ATOM 1657 C CA . VAL A 1 211 ? -6.972 20.236 29.028 1.00 73.19 211 VAL A CA 1
ATOM 1658 C C . VAL A 1 211 ? -7.681 19.252 28.102 1.00 73.19 211 VAL A C 1
ATOM 1660 O O . VAL A 1 211 ? -8.506 19.646 27.284 1.00 73.19 211 VAL A O 1
ATOM 1663 N N . VAL A 1 212 ? -7.405 17.963 28.278 1.00 77.06 212 VAL A N 1
ATOM 1664 C CA . VAL A 1 212 ? -8.025 16.886 27.505 1.00 77.06 212 VAL A CA 1
ATOM 1665 C C . VAL A 1 212 ? -9.537 16.803 27.750 1.00 77.06 212 VAL A C 1
ATOM 1667 O O . VAL A 1 212 ? -10.310 16.716 26.798 1.00 77.06 212 VAL A O 1
ATOM 1670 N N . ALA A 1 213 ? -9.972 16.896 29.008 1.00 73.38 213 ALA A N 1
ATOM 1671 C CA . ALA A 1 213 ? -11.385 16.913 29.373 1.00 73.38 213 ALA A CA 1
ATOM 1672 C C . ALA A 1 213 ? -12.110 18.132 28.783 1.00 73.38 213 ALA A C 1
ATOM 1674 O O . ALA A 1 213 ? -13.191 17.983 28.218 1.00 73.38 213 ALA A O 1
ATOM 1675 N N . ASN A 1 214 ? -11.487 19.314 28.835 1.00 74.19 214 ASN A N 1
ATOM 1676 C CA . ASN A 1 214 ? -12.037 20.527 28.232 1.00 74.19 214 ASN A CA 1
ATOM 1677 C C . ASN A 1 214 ? -12.167 20.408 26.706 1.00 74.19 214 ASN A C 1
ATOM 1679 O O . ASN A 1 214 ? -13.172 20.845 26.154 1.00 74.19 214 ASN A O 1
ATOM 1683 N N . LEU A 1 215 ? -11.193 1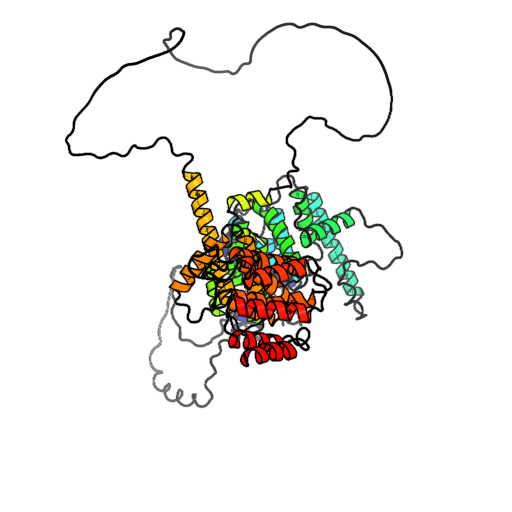9.799 26.017 1.00 76.94 215 LEU A N 1
ATOM 1684 C CA . LEU A 1 215 ? -11.273 19.558 24.569 1.00 76.94 215 LEU A CA 1
ATOM 1685 C C . LEU A 1 215 ? -12.451 18.650 24.212 1.00 76.94 215 LEU A C 1
ATOM 1687 O O . LEU A 1 215 ? -13.244 18.983 23.333 1.00 76.94 215 LEU A O 1
ATOM 1691 N N . LEU A 1 216 ? -12.596 17.534 24.930 1.00 79.75 216 LEU A N 1
ATOM 1692 C CA . LEU A 1 216 ? -13.716 16.615 24.737 1.00 79.75 216 LEU A CA 1
ATOM 1693 C C . LEU A 1 216 ? -15.055 17.307 25.013 1.00 79.75 216 LEU A C 1
ATOM 1695 O O . LEU A 1 216 ? -15.981 17.185 24.216 1.00 79.75 216 LEU A O 1
ATOM 1699 N N . GLN A 1 217 ? -15.153 18.069 26.104 1.00 72.50 217 GLN A N 1
ATOM 1700 C CA . GLN A 1 217 ? -16.378 18.770 26.479 1.00 72.50 217 GLN A CA 1
ATOM 1701 C C . GLN A 1 217 ? -16.756 19.856 25.464 1.00 72.50 217 GLN A C 1
ATOM 1703 O O . GLN A 1 217 ? -17.915 19.934 25.063 1.00 72.50 217 GLN A O 1
ATOM 1708 N N . ASN A 1 218 ? -15.789 20.648 24.996 1.00 73.06 218 ASN A N 1
ATOM 1709 C CA . ASN A 1 218 ? -16.023 21.668 23.974 1.00 73.06 218 ASN A CA 1
ATOM 1710 C C . ASN A 1 218 ? -16.504 21.047 22.658 1.00 73.06 218 ASN A C 1
ATOM 1712 O O . ASN A 1 218 ? -17.456 21.543 22.064 1.00 73.06 218 ASN A O 1
ATOM 1716 N N . ASN A 1 219 ? -15.910 19.929 22.237 1.00 71.81 219 ASN A N 1
ATOM 1717 C CA . ASN A 1 219 ? -16.313 19.247 21.006 1.00 71.81 219 ASN A CA 1
ATOM 1718 C C . ASN A 1 219 ? -17.695 18.582 21.115 1.00 71.81 219 ASN A C 1
ATOM 1720 O O . ASN A 1 219 ? -18.436 18.557 20.132 1.00 71.81 219 ASN A O 1
ATOM 1724 N N . VAL A 1 220 ? -18.085 18.102 22.302 1.00 72.50 220 VAL A N 1
ATOM 1725 C CA . VAL A 1 220 ? -19.457 17.625 22.559 1.00 72.50 220 VAL A CA 1
ATOM 1726 C C . VAL A 1 220 ? -20.466 18.773 22.455 1.00 72.50 220 VAL A C 1
ATOM 1728 O O . VAL A 1 220 ? -21.473 18.628 21.768 1.00 72.50 220 VAL A O 1
ATOM 1731 N N . ILE A 1 221 ? -20.175 19.928 23.063 1.00 67.00 221 ILE A N 1
ATOM 1732 C CA . ILE A 1 221 ? -21.051 21.112 23.011 1.00 67.00 221 ILE A CA 1
ATOM 1733 C C . ILE A 1 221 ? -21.193 21.637 21.573 1.00 67.00 221 ILE A C 1
ATOM 1735 O O . ILE A 1 221 ? -22.292 21.990 21.144 1.00 67.00 221 ILE A O 1
ATOM 1739 N N . GLU A 1 222 ? -20.100 21.683 20.808 1.00 66.69 222 GLU A N 1
ATOM 1740 C CA . GLU A 1 222 ? -20.135 22.119 19.408 1.00 66.69 222 GLU A CA 1
ATOM 1741 C C . GLU A 1 222 ? -20.898 21.138 18.503 1.00 66.69 222 GLU A C 1
ATOM 1743 O O . GLU A 1 222 ? -21.620 21.576 17.607 1.00 66.69 222 GLU A O 1
ATOM 1748 N N . MET A 1 223 ? -20.837 19.825 18.763 1.00 64.69 223 MET A N 1
ATOM 1749 C CA . MET A 1 223 ? -21.717 18.854 18.093 1.00 64.69 223 MET A CA 1
ATOM 1750 C C . MET A 1 223 ? -23.194 19.134 18.372 1.00 64.69 223 MET A C 1
ATOM 1752 O O . MET A 1 223 ? -23.983 19.219 17.433 1.00 64.69 223 MET A O 1
ATOM 1756 N N . GLU A 1 224 ? -23.567 19.309 19.644 1.00 65.56 224 GLU A N 1
ATOM 1757 C CA . GLU A 1 224 ? -24.955 19.590 20.030 1.00 65.56 224 GLU A CA 1
ATOM 1758 C C . GLU A 1 224 ? -25.466 20.879 19.370 1.00 65.56 224 GLU A C 1
ATOM 1760 O O . GLU A 1 224 ? -26.601 20.933 18.897 1.00 65.56 224 GLU A O 1
ATOM 1765 N N . ARG A 1 225 ? -24.616 21.908 19.255 1.00 63.00 225 ARG A N 1
ATOM 1766 C CA . ARG A 1 225 ? -24.937 23.143 18.522 1.00 63.00 225 ARG A CA 1
ATOM 1767 C C . ARG A 1 225 ? -25.166 22.911 17.031 1.00 63.00 225 ARG A C 1
ATOM 1769 O O . ARG A 1 225 ? -26.137 23.436 16.485 1.00 63.00 225 ARG A O 1
ATOM 1776 N N . LEU A 1 226 ? -24.293 22.153 16.369 1.00 62.28 226 LEU A N 1
ATOM 1777 C CA . LEU A 1 226 ? -24.392 21.882 14.932 1.00 62.28 226 LEU A CA 1
ATOM 1778 C C . LEU A 1 226 ? -25.630 21.045 14.587 1.00 62.28 226 LEU A C 1
ATOM 1780 O O . LEU A 1 226 ? -26.313 21.362 13.616 1.00 62.28 226 LEU A O 1
ATOM 1784 N N . GLU A 1 227 ? -25.977 20.049 15.407 1.00 60.06 227 GLU A N 1
ATOM 1785 C CA . GLU A 1 227 ? -27.209 19.266 15.231 1.00 60.06 227 GLU A CA 1
ATOM 1786 C C . GLU A 1 227 ? -28.471 20.131 15.324 1.00 60.06 227 GLU A C 1
ATOM 1788 O O . GLU A 1 227 ? -29.448 19.911 14.605 1.00 60.06 227 GLU A O 1
ATOM 1793 N N . VAL A 1 228 ? -28.471 21.111 16.229 1.00 61.88 228 VAL A N 1
ATOM 1794 C CA . VAL A 1 228 ? -29.579 22.054 16.388 1.00 61.88 228 VAL A CA 1
ATOM 1795 C C . VAL A 1 228 ? -29.713 22.918 15.131 1.00 61.88 228 VAL A C 1
ATOM 1797 O O . VAL A 1 228 ? -30.817 23.065 14.615 1.00 61.88 228 VAL A O 1
ATOM 1800 N N . ILE A 1 229 ? -28.607 23.430 14.587 1.00 61.16 229 ILE A N 1
ATOM 1801 C CA . ILE A 1 229 ? -28.608 24.256 13.369 1.00 61.16 229 ILE A CA 1
ATOM 1802 C C . ILE A 1 229 ? -29.066 23.449 12.142 1.00 61.16 229 ILE A C 1
ATOM 1804 O O . ILE A 1 229 ? -29.945 23.911 11.416 1.00 61.16 229 ILE A O 1
ATOM 1808 N N . GLU A 1 230 ? -28.545 22.233 11.935 1.00 55.53 230 GLU A N 1
ATOM 1809 C CA . GLU A 1 230 ? -28.955 21.363 10.817 1.00 55.53 230 GLU A CA 1
ATOM 1810 C C . GLU A 1 230 ? -30.459 21.021 10.884 1.00 55.53 230 GLU A C 1
ATOM 1812 O O . GLU A 1 230 ? -31.140 21.035 9.857 1.00 55.53 230 GLU A O 1
ATOM 1817 N N . LYS A 1 231 ? -31.022 20.819 12.086 1.00 56.16 231 LYS A N 1
ATOM 1818 C CA . LYS A 1 231 ? -32.470 20.602 12.280 1.00 56.16 231 LYS A CA 1
ATOM 1819 C C . LYS A 1 231 ? -33.326 21.825 11.929 1.00 56.16 231 LYS A C 1
ATOM 1821 O O . LYS A 1 231 ? -34.463 21.649 11.496 1.00 56.16 231 LYS A O 1
ATOM 1826 N N . TYR A 1 232 ? -32.809 23.044 12.094 1.00 53.28 232 TYR A N 1
ATOM 1827 C CA . TYR A 1 232 ? -33.539 24.282 11.789 1.00 53.28 232 TYR A CA 1
ATOM 1828 C C . TYR A 1 232 ? -33.341 24.792 10.347 1.00 53.28 232 TYR A C 1
ATOM 1830 O O . TYR A 1 232 ? -34.147 25.599 9.886 1.00 53.28 232 TYR A O 1
ATOM 1838 N N . SER A 1 233 ? -32.333 24.311 9.609 1.00 50.94 233 SER A N 1
ATOM 1839 C CA . SER A 1 233 ? -32.057 24.709 8.212 1.00 50.94 233 SER A CA 1
ATOM 1840 C C . SER A 1 233 ? -32.660 23.790 7.134 1.00 50.94 233 SER A C 1
ATOM 1842 O O . SER A 1 233 ? -32.507 24.076 5.948 1.00 50.94 233 SER A O 1
ATOM 1844 N N . GLY A 1 234 ? -33.365 22.718 7.508 1.00 41.66 234 GLY A N 1
ATOM 1845 C CA . GLY A 1 234 ? -33.844 21.652 6.612 1.00 41.66 234 GLY A CA 1
ATOM 1846 C C . GLY A 1 234 ? -34.964 21.993 5.610 1.00 41.66 234 GLY A C 1
ATOM 1847 O O . GLY A 1 234 ? -35.865 21.180 5.439 1.00 41.66 234 GLY A O 1
ATOM 1848 N N . THR A 1 235 ? -34.949 23.159 4.949 1.00 41.72 235 THR A N 1
ATOM 1849 C CA . THR A 1 235 ? -35.929 23.492 3.886 1.00 41.72 235 THR A CA 1
ATOM 1850 C C . THR A 1 235 ? -35.351 23.965 2.549 1.00 41.72 235 THR A C 1
ATOM 1852 O O . THR A 1 235 ? -36.139 24.172 1.635 1.00 41.72 235 THR A O 1
ATOM 1855 N N . ASN A 1 236 ? -34.028 24.069 2.365 1.00 36.41 236 ASN A N 1
ATOM 1856 C CA . ASN A 1 236 ? -33.445 24.431 1.063 1.00 36.41 236 ASN A CA 1
ATOM 1857 C C . ASN A 1 236 ? -32.345 23.440 0.642 1.00 36.41 236 ASN A C 1
ATOM 1859 O O . ASN A 1 236 ? -31.312 23.341 1.302 1.00 36.41 236 ASN A O 1
ATOM 1863 N N . ASP A 1 237 ? -32.566 22.748 -0.479 1.00 38.84 237 ASP A N 1
ATOM 1864 C CA . ASP A 1 237 ? -31.713 21.686 -1.049 1.00 38.84 237 ASP A CA 1
ATOM 1865 C C . ASP A 1 237 ? -30.340 22.155 -1.594 1.00 38.84 237 ASP A C 1
ATOM 1867 O O . ASP A 1 237 ? -29.520 21.332 -1.999 1.00 38.84 237 ASP A O 1
ATOM 1871 N N . ASP A 1 238 ? -30.018 23.451 -1.555 1.00 36.53 238 ASP A N 1
ATOM 1872 C CA . ASP A 1 238 ? -28.812 24.001 -2.207 1.00 36.53 238 ASP A CA 1
ATOM 1873 C C . ASP A 1 238 ? -27.522 23.974 -1.357 1.00 36.53 238 ASP A C 1
ATOM 1875 O O . ASP A 1 238 ? -26.460 24.395 -1.818 1.00 36.53 238 ASP A O 1
ATOM 1879 N N . VAL A 1 239 ? -27.555 23.478 -0.114 1.00 42.78 239 VAL A N 1
ATOM 1880 C CA . VAL A 1 239 ? -26.398 23.598 0.806 1.00 42.78 239 VAL A CA 1
ATOM 1881 C C . VAL A 1 239 ? -25.468 22.369 0.799 1.00 42.78 239 VAL A C 1
ATOM 1883 O O . VAL A 1 239 ? -24.381 22.398 1.375 1.00 42.78 239 VAL A O 1
ATOM 1886 N N . SER A 1 240 ? -25.828 21.289 0.100 1.00 36.62 240 SER A N 1
ATOM 1887 C CA . SER A 1 240 ? -25.044 20.039 0.103 1.00 36.62 240 SER A CA 1
ATOM 1888 C C . SER A 1 240 ? -23.694 20.122 -0.636 1.00 36.62 240 SER A C 1
ATOM 1890 O O . SER A 1 240 ? -22.835 19.269 -0.421 1.00 36.62 240 SER A O 1
ATOM 1892 N N . ILE A 1 241 ? -23.454 21.170 -1.436 1.00 40.41 241 ILE A N 1
ATOM 1893 C CA . ILE A 1 241 ? -22.223 21.328 -2.238 1.00 40.41 241 ILE A CA 1
ATOM 1894 C C . ILE A 1 241 ? -21.192 22.271 -1.576 1.00 40.41 241 ILE A C 1
ATOM 1896 O O . ILE A 1 241 ? -20.026 22.276 -1.957 1.00 40.41 241 ILE A O 1
ATOM 1900 N N . PHE A 1 242 ? -21.556 23.023 -0.530 1.00 34.97 242 PHE A N 1
ATOM 1901 C CA . PHE A 1 242 ? -20.660 24.031 0.066 1.00 34.97 242 PHE A CA 1
ATOM 1902 C C . PHE A 1 242 ? -19.790 23.543 1.239 1.00 34.97 242 PHE A C 1
ATOM 1904 O O . PHE A 1 242 ? -18.899 24.270 1.673 1.00 34.97 242 PHE A O 1
ATOM 1911 N N . TYR A 1 243 ? -19.996 22.324 1.749 1.00 38.47 243 TYR A N 1
ATOM 1912 C CA . TYR A 1 243 ? -19.346 21.863 2.989 1.00 38.47 243 TYR A CA 1
ATOM 1913 C C . TYR A 1 243 ? -18.154 20.913 2.813 1.00 38.47 243 TYR A C 1
ATOM 1915 O O . TYR A 1 243 ? -17.588 20.463 3.811 1.00 38.47 243 TYR A O 1
ATOM 1923 N N . SER A 1 244 ? -17.743 20.625 1.579 1.00 30.03 244 SER A N 1
ATOM 1924 C CA . SER A 1 244 ? -16.577 19.781 1.277 1.00 30.03 244 SER A CA 1
ATOM 1925 C C . SER A 1 244 ? -15.232 20.482 1.494 1.00 30.03 244 SER A C 1
ATOM 1927 O O . SER A 1 244 ? -14.221 19.801 1.613 1.00 30.03 244 SER A O 1
ATOM 1929 N N . ASN A 1 245 ? -15.211 21.807 1.664 1.00 34.09 245 ASN A N 1
ATOM 1930 C CA . ASN A 1 245 ? -14.021 22.539 2.090 1.00 34.09 245 ASN A CA 1
ATOM 1931 C C . ASN A 1 245 ? -14.265 23.161 3.463 1.00 34.09 245 ASN A C 1
ATOM 1933 O O . ASN A 1 245 ? -15.211 23.921 3.665 1.00 34.09 245 ASN A O 1
ATOM 1937 N N . GLY A 1 246 ? -13.411 22.813 4.425 1.00 43.81 246 GLY A N 1
ATOM 1938 C CA . GLY A 1 246 ? -13.499 23.264 5.807 1.00 43.81 246 GLY A CA 1
ATOM 1939 C C . GLY A 1 246 ? -13.391 24.778 5.944 1.00 43.81 246 GLY A C 1
ATOM 1940 O O . GLY A 1 246 ? -12.312 25.289 6.175 1.00 43.81 246 GLY A O 1
ATOM 1941 N N . THR A 1 247 ? -14.518 25.477 5.858 1.00 42.75 247 THR A N 1
ATOM 1942 C CA . THR A 1 247 ? -14.783 26.765 6.507 1.00 42.75 247 THR A CA 1
ATOM 1943 C C . THR A 1 247 ? -16.295 26.965 6.511 1.00 42.75 247 THR A C 1
ATOM 1945 O O . THR A 1 247 ? -16.893 27.184 5.465 1.00 42.75 247 THR A O 1
ATOM 1948 N N . VAL A 1 248 ? -16.940 26.888 7.677 1.00 34.28 248 VAL A N 1
ATOM 1949 C CA . VAL A 1 248 ? -18.303 27.420 7.825 1.00 34.28 248 VAL A CA 1
ATOM 1950 C C . VAL A 1 248 ? -18.195 28.706 8.614 1.00 34.28 248 VAL A C 1
ATOM 1952 O O . VAL A 1 248 ? -18.365 28.745 9.827 1.00 34.28 248 VAL A O 1
ATOM 1955 N N . SER A 1 249 ? -17.857 29.769 7.897 1.00 40.12 249 SER A N 1
ATOM 1956 C CA . SER A 1 249 ? -18.291 31.108 8.251 1.00 40.12 249 SER A CA 1
ATOM 1957 C C . SER A 1 249 ? -19.543 31.393 7.426 1.00 40.12 249 SER A C 1
ATOM 1959 O O . SER A 1 249 ? -19.538 31.204 6.214 1.00 40.12 249 SER A O 1
ATOM 1961 N N . THR A 1 250 ? -20.637 31.789 8.079 1.00 41.47 250 THR A N 1
ATOM 1962 C CA . THR A 1 250 ? -21.435 32.983 7.731 1.00 41.47 250 THR A CA 1
ATOM 1963 C C . THR A 1 250 ? -22.778 32.991 8.464 1.00 41.47 250 THR A C 1
ATOM 1965 O O . THR A 1 250 ? -23.719 32.314 8.077 1.00 41.47 250 THR A O 1
ATOM 1968 N N . LEU A 1 251 ? -22.891 33.854 9.479 1.00 35.69 251 LEU A N 1
ATOM 1969 C CA . LEU A 1 251 ? -23.884 34.936 9.455 1.00 35.69 251 LEU A CA 1
ATOM 1970 C C . LEU A 1 251 ? -23.505 36.033 10.463 1.00 35.69 251 LEU A C 1
ATOM 1972 O O . LEU A 1 251 ? -24.113 36.188 11.514 1.00 35.69 251 LEU A O 1
ATOM 1976 N N . SER A 1 252 ? -22.441 36.773 10.151 1.00 33.84 252 SER A N 1
ATOM 1977 C CA . SER A 1 252 ? -22.197 38.160 10.575 1.00 33.84 252 SER A CA 1
ATOM 1978 C C . SER A 1 252 ? -20.910 38.615 9.901 1.00 33.84 252 SER A C 1
ATOM 1980 O O . SER A 1 252 ? -19.865 37.990 10.062 1.00 33.84 252 SER A O 1
ATOM 1982 N N . GLN A 1 253 ? -20.983 39.682 9.109 1.00 35.19 253 GLN A N 1
ATOM 1983 C CA . GLN A 1 253 ? -19.805 40.356 8.575 1.00 35.19 253 GLN A CA 1
ATOM 1984 C C . GLN A 1 253 ? -19.007 40.959 9.735 1.00 35.19 253 GLN A C 1
ATOM 1986 O O . GLN A 1 253 ? -19.216 42.101 10.136 1.00 35.19 253 GLN A O 1
ATOM 1991 N N . ARG A 1 254 ? -18.081 40.176 10.279 1.00 35.78 254 ARG A N 1
ATOM 1992 C CA . ARG A 1 254 ? -16.946 40.673 11.041 1.00 35.78 254 ARG A CA 1
ATOM 1993 C C . ARG A 1 254 ? -15.789 39.723 10.773 1.00 35.78 254 ARG A C 1
ATOM 1995 O O . ARG A 1 254 ? -15.859 38.544 11.094 1.00 35.78 254 ARG A O 1
ATOM 2002 N N . THR A 1 255 ? -14.756 40.228 10.112 1.00 41.16 255 THR A N 1
ATOM 2003 C CA . THR A 1 255 ? -13.450 39.574 9.997 1.00 41.16 255 THR A CA 1
ATOM 2004 C C . THR A 1 255 ? -12.861 39.440 11.398 1.00 41.16 255 THR A C 1
ATOM 2006 O O . THR A 1 255 ? -12.123 40.311 11.853 1.00 41.16 255 THR A O 1
ATOM 2009 N N . GLU A 1 256 ? -13.254 38.393 12.117 1.00 44.78 256 GLU A N 1
ATOM 2010 C CA . GLU A 1 256 ? -12.613 37.992 13.361 1.00 44.78 256 GLU A CA 1
ATOM 2011 C C . GLU A 1 256 ? -11.457 37.062 13.001 1.00 44.78 256 GLU A C 1
ATOM 2013 O O . GLU A 1 256 ? -11.629 36.041 12.337 1.00 44.78 256 GLU A O 1
ATOM 2018 N N . THR A 1 257 ? -10.246 37.462 13.382 1.00 51.16 257 THR A N 1
ATOM 2019 C CA . THR A 1 257 ? -9.071 36.594 13.318 1.00 51.16 257 THR A CA 1
ATOM 2020 C C . THR A 1 257 ? -9.361 35.312 14.100 1.00 51.16 257 THR A C 1
ATOM 2022 O O . THR A 1 257 ? -9.883 35.420 15.215 1.00 51.16 257 THR A O 1
ATOM 2025 N N . PRO A 1 258 ? -9.030 34.119 13.569 1.00 62.56 258 PRO A N 1
ATOM 2026 C CA . PRO A 1 258 ? -9.249 32.871 14.291 1.00 62.56 258 PRO A CA 1
ATOM 2027 C C . PRO A 1 258 ? -8.560 32.938 15.657 1.00 62.56 258 PRO A C 1
ATOM 2029 O O . PRO A 1 258 ? -7.453 33.471 15.779 1.00 62.56 258 PRO A O 1
ATOM 2032 N N . SER A 1 259 ? -9.225 32.428 16.697 1.00 77.94 259 SER A N 1
ATOM 2033 C CA . SER A 1 259 ? -8.620 32.360 18.028 1.00 77.94 259 SER A CA 1
ATOM 2034 C C . SER A 1 259 ? -7.331 31.534 17.970 1.00 77.94 259 SER A C 1
ATOM 2036 O O . SER A 1 259 ? -7.199 30.630 17.144 1.00 77.94 259 SER A O 1
ATOM 2038 N N . PHE A 1 260 ? -6.381 31.814 18.865 1.00 75.19 260 PHE A N 1
ATOM 2039 C CA . PHE A 1 260 ? -5.127 31.056 18.931 1.00 75.19 260 PHE A CA 1
ATOM 2040 C C . PHE A 1 260 ? -5.372 29.538 19.044 1.00 75.19 260 PHE A C 1
ATOM 2042 O O . PHE A 1 260 ? -4.709 28.753 18.375 1.00 75.19 260 PHE A O 1
ATOM 2049 N N . ALA A 1 261 ? -6.382 29.132 19.821 1.00 73.62 261 ALA A N 1
ATOM 2050 C CA . ALA A 1 261 ? -6.786 27.733 19.940 1.00 73.62 261 ALA A CA 1
ATOM 2051 C C . ALA A 1 261 ? -7.320 27.162 18.615 1.00 73.62 261 ALA A C 1
ATOM 2053 O O . ALA A 1 261 ? -6.932 26.067 18.226 1.00 73.62 261 ALA A O 1
ATOM 2054 N N . ALA A 1 262 ? -8.156 27.909 17.884 1.00 76.88 262 ALA A N 1
ATOM 2055 C CA . ALA A 1 262 ? -8.673 27.472 16.588 1.00 76.88 262 ALA A CA 1
ATOM 2056 C C . ALA A 1 262 ? -7.559 27.319 15.538 1.00 76.88 262 ALA A C 1
ATOM 2058 O O . ALA A 1 262 ? -7.564 26.353 14.779 1.00 76.88 262 ALA A O 1
ATOM 2059 N N . ALA A 1 263 ? -6.580 28.228 15.522 1.00 82.38 263 ALA A N 1
ATOM 2060 C CA . ALA A 1 263 ? -5.419 28.122 14.640 1.00 82.38 263 ALA A CA 1
ATOM 2061 C C . ALA A 1 263 ? -4.567 26.879 14.962 1.00 82.38 263 ALA A C 1
ATOM 2063 O O . ALA A 1 263 ? -4.230 26.117 14.059 1.00 82.38 263 ALA A O 1
ATOM 2064 N N . LEU A 1 264 ? -4.300 26.628 16.248 1.00 82.56 264 LEU A N 1
ATOM 2065 C CA . LEU A 1 264 ? -3.557 25.455 16.723 1.00 82.56 264 LEU A CA 1
ATOM 2066 C C . LEU A 1 264 ? -4.283 24.136 16.405 1.00 82.56 264 LEU A C 1
ATOM 2068 O O . LEU A 1 264 ? -3.663 23.143 16.039 1.00 82.56 264 LEU A O 1
ATOM 2072 N N . HIS A 1 265 ? -5.609 24.121 16.486 1.00 82.19 265 HIS A N 1
ATOM 2073 C CA . HIS A 1 265 ? -6.438 22.975 16.115 1.00 82.19 265 HIS A CA 1
ATOM 2074 C C . HIS A 1 265 ? -6.386 22.640 14.619 1.00 82.19 265 HIS A C 1
ATOM 2076 O O . HIS A 1 265 ? -6.271 21.468 14.249 1.00 82.19 265 HIS A O 1
ATOM 2082 N N . VAL A 1 266 ? -6.412 23.657 13.755 1.00 85.31 266 VAL A N 1
ATOM 2083 C CA . VAL A 1 266 ? -6.201 23.477 12.310 1.00 85.31 266 VAL A CA 1
ATOM 2084 C C . VAL A 1 266 ? -4.798 22.935 12.039 1.00 85.31 266 VAL A C 1
ATOM 2086 O O . VAL A 1 266 ? -4.648 22.001 11.251 1.00 85.31 266 VAL A O 1
ATOM 2089 N N . GLU A 1 267 ? -3.786 23.453 12.738 1.00 88.00 267 GLU A N 1
ATOM 2090 C CA . GLU A 1 267 ? -2.406 22.976 12.634 1.00 88.00 267 GLU A CA 1
ATOM 2091 C C . GLU A 1 267 ? -2.278 21.503 13.055 1.00 88.00 267 GLU A C 1
ATOM 2093 O O . GLU A 1 267 ? -1.683 20.712 12.328 1.00 88.00 267 GLU A O 1
ATOM 2098 N N . TYR A 1 268 ? -2.907 21.087 14.161 1.00 89.69 268 TYR A N 1
ATOM 2099 C CA . TYR A 1 268 ? -2.957 19.679 14.573 1.00 89.69 268 TYR A CA 1
ATOM 2100 C C . TYR A 1 268 ? -3.575 18.777 13.511 1.00 89.69 268 TYR A C 1
ATOM 2102 O O . TYR A 1 268 ? -3.013 17.724 13.207 1.00 89.69 268 TYR A O 1
ATOM 2110 N N . ARG A 1 269 ? -4.699 19.188 12.915 1.00 89.88 269 ARG A N 1
ATOM 2111 C CA . ARG A 1 269 ? -5.343 18.424 11.840 1.00 89.88 269 ARG A CA 1
ATOM 2112 C C . ARG A 1 269 ? -4.443 18.319 10.612 1.00 89.88 269 ARG A C 1
ATOM 2114 O O . ARG A 1 269 ? -4.326 17.246 10.020 1.00 89.88 269 ARG A O 1
ATOM 2121 N N . GLN A 1 270 ? -3.778 19.410 10.244 1.00 90.81 270 GLN A N 1
ATOM 2122 C CA . GLN A 1 270 ? -2.864 19.433 9.109 1.00 90.81 270 GLN A CA 1
ATOM 2123 C C . GLN A 1 270 ? -1.636 18.549 9.359 1.00 90.81 270 GLN A C 1
ATOM 2125 O O . GLN A 1 270 ? -1.289 17.741 8.500 1.00 90.81 270 GLN A O 1
ATOM 2130 N N . MET A 1 271 ? -1.031 18.633 10.546 1.00 90.88 271 MET A N 1
ATOM 2131 C CA . MET A 1 271 ? 0.111 17.801 10.922 1.00 90.88 271 MET A CA 1
ATOM 2132 C C . MET A 1 271 ? -0.246 16.316 11.000 1.00 90.88 271 MET A C 1
ATOM 2134 O O . MET A 1 271 ? 0.537 15.496 10.535 1.00 90.88 271 MET A O 1
ATOM 2138 N N . LEU A 1 272 ? -1.414 15.954 11.544 1.00 93.06 272 LEU A N 1
ATOM 2139 C CA . LEU A 1 272 ? -1.811 14.549 11.681 1.00 93.06 272 LEU A CA 1
ATOM 2140 C C . LEU A 1 272 ? -2.185 13.882 10.356 1.00 93.06 272 LEU A C 1
ATOM 2142 O O . LEU A 1 272 ? -1.917 12.696 10.186 1.00 93.06 272 LEU A O 1
ATOM 2146 N N . LEU A 1 273 ? -2.832 14.611 9.444 1.00 93.81 273 LEU A N 1
ATOM 2147 C CA . LEU A 1 273 ? -3.387 14.025 8.220 1.00 93.81 273 LEU A CA 1
ATOM 2148 C C . LEU A 1 273 ? -2.518 14.264 6.976 1.00 93.81 273 LEU A C 1
ATOM 2150 O O . LEU A 1 273 ? -2.619 13.499 6.028 1.00 93.81 273 LEU A O 1
ATOM 2154 N N . HIS A 1 274 ? -1.646 15.274 6.958 1.00 93.19 274 HIS A N 1
ATOM 2155 C CA . HIS A 1 274 ? -0.911 15.657 5.738 1.00 93.19 274 HIS A CA 1
ATOM 2156 C C . HIS A 1 274 ? 0.609 15.713 5.921 1.00 93.19 274 HIS A C 1
ATOM 2158 O O . HIS A 1 274 ? 1.332 16.067 4.994 1.00 93.19 274 HIS A O 1
ATOM 2164 N N . SER A 1 275 ? 1.121 15.390 7.110 1.00 91.00 275 SER A N 1
ATOM 2165 C CA . SER A 1 275 ? 2.555 15.411 7.391 1.00 91.00 275 SER A CA 1
ATOM 2166 C C . SER A 1 275 ? 2.960 14.207 8.230 1.00 91.00 275 SER A C 1
ATOM 2168 O O . SER A 1 275 ? 2.215 13.755 9.090 1.00 91.00 275 SER A O 1
ATOM 2170 N N . LYS A 1 276 ? 4.182 13.711 8.028 1.00 87.12 276 LYS A N 1
ATOM 2171 C CA . LYS A 1 276 ? 4.824 12.705 8.897 1.00 87.12 276 LYS A CA 1
ATOM 2172 C C . LYS A 1 276 ? 5.859 13.338 9.840 1.00 87.12 276 LYS A C 1
ATOM 2174 O O . LYS A 1 276 ? 6.764 12.665 10.325 1.00 87.12 276 LYS A O 1
ATOM 2179 N N . SER A 1 277 ? 5.753 14.649 10.077 1.00 87.00 277 SER A N 1
ATOM 2180 C CA . SER A 1 277 ? 6.622 15.399 10.992 1.00 87.00 277 SER A CA 1
ATOM 2181 C C . SER A 1 277 ? 6.415 14.977 12.444 1.00 87.00 277 SER A C 1
ATOM 2183 O O . SER A 1 277 ? 5.283 14.885 12.907 1.00 87.00 277 SER A O 1
ATOM 2185 N N . VAL A 1 278 ? 7.507 14.780 13.178 1.00 84.75 278 VAL A N 1
ATOM 2186 C CA . VAL A 1 278 ? 7.460 14.389 14.592 1.00 84.75 278 VAL A CA 1
ATOM 2187 C C . VAL A 1 278 ? 6.903 15.532 15.446 1.00 84.75 278 VAL A C 1
ATOM 2189 O O . VAL A 1 278 ? 7.316 16.682 15.297 1.00 84.75 278 VAL A O 1
ATOM 2192 N N . PHE A 1 279 ? 5.986 15.208 16.356 1.00 87.25 279 PHE A N 1
ATOM 2193 C CA . PHE A 1 279 ? 5.457 16.154 17.339 1.00 87.25 279 PHE A CA 1
ATOM 2194 C C . PHE A 1 279 ? 6.503 16.490 18.411 1.00 87.25 279 PHE A C 1
ATOM 2196 O O . PHE A 1 279 ? 7.319 15.649 18.783 1.00 87.25 279 PHE A O 1
ATOM 2203 N N . ASN A 1 280 ? 6.443 17.707 18.959 1.00 85.06 280 ASN A N 1
ATOM 2204 C CA . ASN A 1 280 ? 7.398 18.176 19.972 1.00 85.06 280 ASN A CA 1
ATOM 2205 C C . ASN A 1 280 ? 7.373 17.337 21.260 1.00 85.06 280 ASN A C 1
ATOM 2207 O O . ASN A 1 280 ? 8.390 17.213 21.943 1.00 85.06 280 ASN A O 1
ATOM 2211 N N . SER A 1 281 ? 6.218 16.762 21.604 1.00 86.38 281 SER A N 1
ATOM 2212 C CA . SER A 1 281 ? 6.054 15.909 22.775 1.00 86.38 281 SER A CA 1
ATOM 2213 C C . SER A 1 281 ? 4.966 14.852 22.567 1.00 86.38 281 SER A C 1
ATOM 2215 O O . SER A 1 281 ? 4.034 15.032 21.781 1.00 86.38 281 SER A O 1
ATOM 2217 N N . SER A 1 282 ? 5.046 13.754 23.328 1.00 85.50 282 SER A N 1
ATOM 2218 C CA . SER A 1 282 ? 3.985 12.732 23.383 1.00 85.50 282 SER A CA 1
ATOM 2219 C C . SER A 1 282 ? 2.648 13.320 23.867 1.00 85.50 282 SER A C 1
ATOM 2221 O O . SE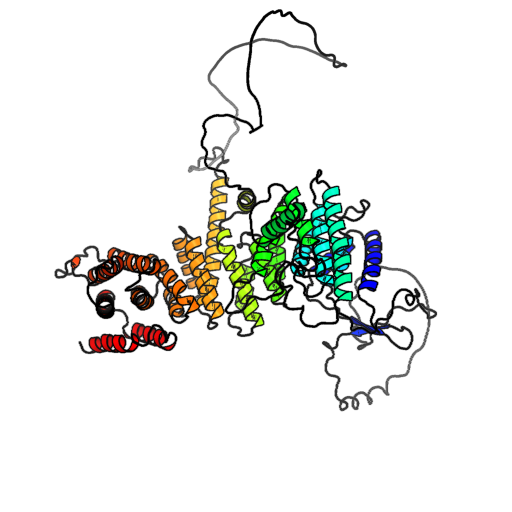R A 1 282 ? 1.583 12.880 23.440 1.00 85.50 282 SER A O 1
ATOM 2223 N N . THR A 1 283 ? 2.691 14.367 24.698 1.00 86.69 283 THR A N 1
ATOM 2224 C CA . THR A 1 283 ? 1.495 15.077 25.163 1.00 86.69 283 THR A CA 1
ATOM 2225 C C . THR A 1 283 ? 0.848 15.928 24.072 1.00 86.69 283 THR A C 1
ATOM 2227 O O . THR A 1 283 ? -0.377 15.943 23.990 1.00 86.69 283 THR A O 1
ATOM 2230 N N . ASP A 1 284 ? 1.636 16.578 23.209 1.00 87.94 284 ASP A N 1
ATOM 2231 C CA . ASP A 1 284 ? 1.107 17.331 22.060 1.00 87.94 284 ASP A CA 1
ATOM 2232 C C . ASP A 1 284 ? 0.484 16.384 21.033 1.00 87.94 284 ASP A C 1
ATOM 2234 O O . ASP A 1 284 ? -0.600 16.649 20.518 1.00 87.94 284 ASP A O 1
ATOM 2238 N N . LEU A 1 285 ? 1.134 15.240 20.789 1.00 90.69 285 LEU A N 1
ATOM 2239 C CA . LEU A 1 285 ? 0.593 14.191 19.930 1.00 90.69 285 LEU A CA 1
ATOM 2240 C C . LEU A 1 285 ? -0.735 13.649 20.480 1.00 90.69 285 LEU A C 1
ATOM 2242 O O . LEU A 1 285 ? -1.702 13.527 19.731 1.00 90.69 285 LEU A O 1
ATOM 2246 N N . LEU A 1 286 ? -0.828 13.394 21.791 1.00 90.88 286 LEU A N 1
ATOM 2247 C CA . LEU A 1 286 ? -2.085 12.992 22.428 1.00 90.88 286 LEU A CA 1
ATOM 2248 C C . LEU A 1 286 ? -3.178 14.056 22.254 1.00 90.88 286 LEU A C 1
ATOM 2250 O O . LEU A 1 286 ? -4.305 13.720 21.899 1.00 90.88 286 LEU A O 1
ATOM 2254 N N . GLN A 1 287 ? -2.867 15.336 22.478 1.00 88.88 287 GLN A N 1
ATOM 2255 C CA . GLN A 1 287 ? -3.834 16.425 22.298 1.00 88.88 287 GLN A CA 1
ATOM 2256 C C . GLN A 1 287 ? -4.309 16.534 20.848 1.00 88.88 287 GLN A C 1
ATOM 2258 O O . GLN A 1 287 ? -5.509 16.683 20.616 1.00 88.88 287 GLN A O 1
ATOM 2263 N N . ALA A 1 288 ? -3.399 16.404 19.882 1.00 91.06 288 ALA A N 1
ATOM 2264 C CA . ALA A 1 288 ? -3.732 16.400 18.465 1.00 91.06 288 ALA A CA 1
ATOM 2265 C C . ALA A 1 288 ? -4.642 15.215 18.102 1.00 91.06 288 ALA A C 1
ATOM 2267 O O . ALA A 1 288 ? -5.662 15.411 17.434 1.00 91.06 288 ALA A O 1
ATOM 2268 N N . LEU A 1 289 ? -4.313 14.003 18.577 1.00 93.12 289 LEU A N 1
ATOM 2269 C CA . LEU A 1 289 ? -5.112 12.793 18.354 1.00 93.12 289 LEU A CA 1
ATOM 2270 C C . LEU A 1 289 ? -6.516 12.951 18.941 1.00 93.12 289 LEU A C 1
ATOM 2272 O O . LEU A 1 289 ? -7.500 12.703 18.248 1.00 93.12 289 LEU A O 1
ATOM 2276 N N . ILE A 1 290 ? -6.622 13.411 20.190 1.00 91.38 290 ILE A N 1
ATOM 2277 C CA . ILE A 1 290 ? -7.911 13.615 20.861 1.00 91.38 290 ILE A CA 1
ATOM 2278 C C . ILE A 1 290 ? -8.727 14.685 20.147 1.00 91.38 290 ILE A C 1
ATOM 2280 O O . ILE A 1 290 ? -9.914 14.470 19.911 1.00 91.38 290 ILE A O 1
ATOM 2284 N N . PHE A 1 291 ? -8.113 15.806 19.768 1.00 89.12 291 PHE A N 1
ATOM 2285 C CA . PHE A 1 291 ? -8.790 16.860 19.023 1.00 89.12 291 PHE A CA 1
ATOM 2286 C C . PHE A 1 291 ? -9.359 16.326 17.697 1.00 89.12 291 PHE A C 1
ATOM 2288 O O . PHE A 1 291 ? -10.566 16.404 17.481 1.00 89.12 291 PHE A O 1
ATOM 2295 N N . CYS A 1 292 ? -8.528 15.701 16.855 1.00 90.56 292 CYS A N 1
ATOM 2296 C CA . CYS A 1 292 ? -8.959 15.204 15.543 1.00 90.56 292 CYS A CA 1
ATOM 2297 C C . CYS A 1 292 ? -9.986 14.073 15.635 1.00 90.56 292 CYS A C 1
ATOM 2299 O O . CYS A 1 292 ? -10.897 13.988 14.807 1.00 90.56 292 CYS A O 1
ATOM 2301 N N . LEU A 1 293 ? -9.848 13.189 16.628 1.00 92.00 293 LEU A N 1
ATOM 2302 C CA . LEU A 1 293 ? -10.788 12.094 16.820 1.00 92.00 293 LEU A CA 1
ATOM 2303 C C . LEU A 1 293 ? -12.126 12.592 17.354 1.00 92.00 293 LEU A C 1
ATOM 2305 O O . LEU A 1 293 ? -13.134 12.092 16.875 1.00 92.00 293 LEU A O 1
ATOM 2309 N N . SER A 1 294 ? -12.148 13.567 18.271 1.00 89.44 294 SER A N 1
ATOM 2310 C CA . SER A 1 294 ? -13.383 14.095 18.881 1.00 89.44 294 SER A CA 1
ATOM 2311 C C . SER A 1 294 ? -14.118 15.142 18.038 1.00 89.44 294 SER A C 1
ATOM 2313 O O . SER A 1 294 ? -15.291 15.418 18.294 1.00 89.44 294 SER A O 1
ATOM 2315 N N . GLU A 1 295 ? -13.475 15.691 17.009 1.00 85.25 295 GLU A N 1
ATOM 2316 C CA . GLU A 1 295 ? -14.111 16.577 16.038 1.00 85.25 295 GLU A CA 1
ATOM 2317 C C . GLU A 1 295 ? -15.128 15.810 15.168 1.00 85.25 295 GLU A C 1
ATOM 2319 O O . GLU A 1 295 ? -14.764 14.865 14.465 1.00 85.25 295 GLU A O 1
ATOM 2324 N N . ARG A 1 296 ? -16.400 16.251 15.180 1.00 81.81 296 ARG A N 1
ATOM 2325 C CA . ARG A 1 296 ? -17.498 15.733 14.331 1.00 81.81 296 ARG A CA 1
ATOM 2326 C C . ARG A 1 296 ? -17.530 14.199 14.279 1.00 81.81 296 ARG A C 1
ATOM 2328 O O . ARG A 1 296 ? -17.435 13.601 13.210 1.00 81.81 296 ARG A O 1
ATOM 2335 N N . MET A 1 297 ? -17.683 13.573 15.446 1.00 84.44 297 MET A N 1
ATOM 2336 C CA . MET A 1 297 ? -17.612 12.115 15.637 1.00 84.44 297 MET A CA 1
ATOM 2337 C C . MET A 1 297 ? -18.526 11.302 14.708 1.00 84.44 297 MET A C 1
ATOM 2339 O O . MET A 1 297 ? -18.211 10.161 14.381 1.00 84.44 297 MET A O 1
ATOM 2343 N N . ASP A 1 298 ? -19.639 11.896 14.282 1.00 82.38 298 ASP A N 1
ATOM 2344 C CA . ASP A 1 298 ? -20.651 11.272 13.430 1.00 82.38 298 ASP A CA 1
ATOM 2345 C C . ASP A 1 298 ? -20.335 11.372 11.922 1.00 82.38 298 ASP A C 1
ATOM 2347 O O . ASP A 1 298 ? -21.078 10.840 11.098 1.00 82.38 298 ASP A O 1
ATOM 2351 N N . LYS A 1 299 ? -19.224 12.023 11.544 1.00 88.12 299 LYS A N 1
ATOM 2352 C CA . LYS A 1 299 ? -18.738 12.125 10.159 1.00 88.12 299 LYS A CA 1
ATOM 2353 C C . LYS A 1 299 ? -17.421 11.346 9.979 1.00 88.12 299 LYS A C 1
ATOM 2355 O O . LYS A 1 299 ? -16.595 11.289 10.904 1.00 88.12 299 LYS A O 1
ATOM 2360 N N . PRO A 1 300 ? -17.196 10.756 8.791 1.00 91.38 300 PRO A N 1
ATOM 2361 C CA . PRO A 1 300 ? -15.949 10.061 8.501 1.00 91.38 300 PRO A CA 1
ATOM 2362 C C . PRO A 1 300 ? -14.758 11.029 8.570 1.00 91.38 300 PRO A C 1
ATOM 2364 O O . PRO A 1 300 ? -14.896 12.226 8.308 1.00 91.38 300 PRO A O 1
ATOM 2367 N N . LEU A 1 301 ? -13.598 10.535 9.008 1.00 92.19 301 LEU A N 1
ATOM 2368 C CA . LEU A 1 301 ? -12.395 11.353 9.213 1.00 92.19 301 LEU A CA 1
ATOM 2369 C C . LEU A 1 301 ? -11.793 11.831 7.889 1.00 92.19 301 LEU A C 1
ATOM 2371 O O . LEU A 1 301 ? -11.303 12.961 7.815 1.00 92.19 301 LEU A O 1
ATOM 2375 N N . TRP A 1 302 ? -11.899 10.981 6.873 1.00 94.38 302 TRP A N 1
ATOM 2376 C CA . TRP A 1 302 ? -11.555 11.208 5.475 1.00 94.38 302 TRP A CA 1
ATOM 2377 C C . TRP A 1 302 ? -12.630 10.589 4.575 1.00 94.38 302 TRP A C 1
ATOM 2379 O O . TRP A 1 302 ? -13.510 9.869 5.045 1.00 94.38 302 TRP A O 1
ATOM 2389 N N . ILE A 1 303 ? -12.587 10.890 3.279 1.00 92.56 303 ILE A N 1
ATOM 2390 C CA . ILE A 1 303 ? -13.593 10.428 2.316 1.00 92.56 303 ILE A CA 1
ATOM 2391 C C . ILE A 1 303 ? -13.509 8.901 2.144 1.00 92.56 303 ILE A C 1
ATOM 2393 O O . ILE A 1 303 ? -12.419 8.326 2.091 1.00 92.56 303 ILE A O 1
ATOM 2397 N N . ASN A 1 304 ? -14.672 8.247 2.050 1.00 92.06 304 ASN A N 1
ATOM 2398 C CA . ASN A 1 304 ? -14.773 6.839 1.677 1.00 92.06 304 ASN A CA 1
ATOM 2399 C C . ASN A 1 304 ? -14.659 6.720 0.149 1.00 92.06 304 ASN A C 1
ATOM 2401 O O . ASN A 1 304 ? -15.624 6.966 -0.573 1.00 92.06 304 ASN A O 1
ATOM 2405 N N . GLU A 1 305 ? -13.455 6.425 -0.329 1.00 90.75 305 GLU A N 1
ATOM 2406 C CA . GLU A 1 305 ? -13.124 6.289 -1.748 1.00 90.75 305 GLU A CA 1
ATOM 2407 C C . GLU A 1 305 ? -12.200 5.080 -1.960 1.00 90.75 305 GLU A C 1
ATOM 2409 O O . GLU A 1 305 ? -11.407 4.728 -1.080 1.00 90.75 305 GLU A O 1
ATOM 2414 N N . ASP A 1 306 ? -12.297 4.462 -3.137 1.00 86.56 306 ASP A N 1
ATOM 2415 C CA . ASP A 1 306 ? -11.476 3.321 -3.544 1.00 86.56 306 ASP A CA 1
ATOM 2416 C C . ASP A 1 306 ? -10.481 3.705 -4.640 1.00 86.56 306 ASP A C 1
ATOM 2418 O O . ASP A 1 306 ? -10.722 4.587 -5.466 1.00 86.56 306 ASP A O 1
ATOM 2422 N N . VAL A 1 307 ? -9.347 3.000 -4.672 1.00 85.00 307 VAL A N 1
ATOM 2423 C CA . VAL A 1 307 ? -8.318 3.196 -5.699 1.00 85.00 307 VAL A CA 1
ATOM 2424 C C . VAL A 1 307 ? -8.837 2.695 -7.045 1.00 85.00 307 VAL A C 1
ATOM 2426 O O . VAL A 1 307 ? -9.160 1.516 -7.178 1.00 85.00 307 VAL A O 1
ATOM 2429 N N . GLY A 1 308 ? -8.890 3.565 -8.054 1.00 76.88 308 GLY A N 1
ATOM 2430 C CA . GLY A 1 308 ? -9.312 3.207 -9.411 1.00 76.88 308 GLY A CA 1
ATOM 2431 C C . GLY A 1 308 ? -8.175 2.646 -10.277 1.00 76.88 308 GLY A C 1
ATOM 2432 O O . GLY A 1 308 ? -7.000 2.911 -10.034 1.00 76.88 308 GLY A O 1
ATOM 2433 N N . GLN A 1 309 ? -8.521 1.949 -11.366 1.00 71.00 309 GLN A N 1
ATOM 2434 C CA . GLN A 1 309 ? -7.553 1.333 -12.298 1.00 71.00 309 GLN A CA 1
ATOM 2435 C C . GLN A 1 309 ? -6.616 2.336 -13.004 1.00 71.00 309 GLN A C 1
ATOM 2437 O O . GLN A 1 309 ? -5.563 1.959 -13.503 1.00 71.00 309 GLN A O 1
ATOM 2442 N N . ARG A 1 310 ? -6.994 3.620 -13.081 1.00 66.94 310 ARG A N 1
ATOM 2443 C CA . ARG A 1 310 ? -6.188 4.693 -13.705 1.00 66.94 310 ARG A CA 1
ATOM 2444 C C . ARG A 1 310 ? -5.688 5.740 -12.709 1.00 66.94 310 ARG A C 1
ATOM 2446 O O . ARG A 1 310 ? -4.986 6.668 -13.099 1.00 66.94 310 ARG A O 1
ATOM 2453 N N . GLY A 1 311 ? -6.066 5.607 -11.441 1.00 77.25 311 GLY A N 1
ATOM 2454 C CA . GLY A 1 311 ? -5.794 6.572 -10.383 1.00 77.25 311 GLY A CA 1
ATOM 2455 C C . GLY A 1 311 ? -5.332 5.849 -9.132 1.00 77.25 311 GLY A C 1
ATOM 2456 O O . GLY A 1 311 ? -6.134 5.554 -8.255 1.00 77.25 311 GLY A O 1
ATOM 2457 N N . TRP A 1 312 ? -4.032 5.560 -9.062 1.00 85.38 312 TRP A N 1
ATOM 2458 C CA . TRP A 1 312 ? -3.433 4.815 -7.950 1.00 85.38 312 TRP A CA 1
ATOM 2459 C C . TRP A 1 312 ? -3.238 5.638 -6.672 1.00 85.38 312 TRP A C 1
ATOM 2461 O O . TRP A 1 312 ? -2.931 5.084 -5.618 1.00 85.38 312 TRP A O 1
ATOM 2471 N N . ARG A 1 313 ? -3.369 6.966 -6.765 1.00 84.00 313 ARG A N 1
ATOM 2472 C CA . ARG A 1 313 ? -3.219 7.888 -5.638 1.00 84.00 313 ARG A CA 1
ATOM 2473 C C . ARG A 1 313 ? -4.554 8.542 -5.331 1.00 84.00 313 ARG A C 1
ATOM 2475 O O . ARG A 1 313 ? -5.147 9.165 -6.205 1.00 84.00 313 ARG A O 1
ATOM 2482 N N . ILE A 1 314 ? -4.969 8.398 -4.081 1.00 89.88 314 ILE A N 1
ATOM 2483 C CA . ILE A 1 314 ? -6.194 8.958 -3.516 1.00 89.88 314 ILE A CA 1
ATOM 2484 C C . ILE A 1 314 ? -5.831 9.700 -2.225 1.00 89.88 314 ILE A C 1
ATOM 2486 O O . ILE A 1 314 ? -4.928 9.267 -1.500 1.00 89.88 314 ILE A O 1
ATOM 2490 N N . GLU A 1 315 ? -6.504 10.813 -1.944 1.00 90.56 315 GLU A N 1
ATOM 2491 C CA . GLU A 1 315 ? -6.175 11.689 -0.810 1.00 90.56 315 GLU A CA 1
ATOM 2492 C C . GLU A 1 315 ? -6.406 10.974 0.527 1.00 90.56 315 GLU A C 1
ATOM 2494 O O . GLU A 1 315 ? -5.560 11.016 1.422 1.00 90.56 315 GLU A O 1
ATOM 2499 N N . SER A 1 316 ? -7.496 10.210 0.637 1.00 93.06 316 SER A N 1
ATOM 2500 C CA . SER A 1 316 ? -7.808 9.447 1.849 1.00 93.06 316 SER A CA 1
ATOM 2501 C C . SER A 1 316 ? -6.729 8.422 2.214 1.00 93.06 316 SER A C 1
ATOM 2503 O O . SER A 1 316 ? -6.520 8.138 3.392 1.00 93.06 316 SER A O 1
ATOM 2505 N N . SER A 1 317 ? -6.005 7.872 1.229 1.00 92.81 317 SER A N 1
ATOM 2506 C CA . SER A 1 317 ? -4.892 6.950 1.489 1.00 92.81 317 SER A CA 1
ATOM 2507 C C . SER A 1 317 ? -3.688 7.668 2.096 1.00 92.81 317 SER A C 1
ATOM 2509 O O . SER A 1 317 ? -2.971 7.069 2.898 1.00 92.81 317 SER A O 1
ATOM 2511 N N . GLU A 1 318 ? -3.436 8.920 1.711 1.00 92.50 318 GLU A N 1
ATOM 2512 C CA . GLU A 1 318 ? -2.376 9.738 2.302 1.00 92.50 318 GLU A CA 1
ATOM 2513 C C . GLU A 1 318 ? -2.747 10.139 3.733 1.00 92.50 318 GLU A C 1
ATOM 2515 O O . GLU A 1 318 ? -1.949 9.940 4.651 1.00 92.50 318 GLU A O 1
ATOM 2520 N N . GLN A 1 319 ? -3.995 10.571 3.935 1.00 95.56 319 GLN A N 1
ATOM 2521 C CA . GLN A 1 319 ? -4.544 10.919 5.247 1.00 95.56 319 GLN A CA 1
ATOM 2522 C C . GLN A 1 319 ? -4.495 9.744 6.226 1.00 95.56 319 GLN A C 1
ATOM 2524 O O . GLN A 1 319 ? -4.000 9.892 7.347 1.00 95.56 319 GLN A O 1
ATOM 2529 N N . LEU A 1 320 ? -4.915 8.554 5.784 1.00 96.62 320 LEU A N 1
ATOM 2530 C CA . LEU A 1 320 ? -4.793 7.325 6.564 1.00 96.62 320 LEU A CA 1
ATOM 2531 C C . LEU A 1 320 ? -3.326 7.001 6.864 1.00 96.62 320 LEU A C 1
ATOM 2533 O O . LEU A 1 320 ? -3.002 6.667 8.003 1.00 96.62 320 LEU A O 1
ATOM 2537 N N . SER A 1 321 ? -2.426 7.117 5.880 1.00 94.69 321 SER A N 1
ATOM 2538 C CA . SER A 1 321 ? -1.004 6.812 6.079 1.00 94.69 321 SER A CA 1
ATOM 2539 C C . SER A 1 321 ? -0.358 7.718 7.129 1.00 94.69 321 SER A C 1
ATOM 2541 O O . SER A 1 321 ? 0.374 7.223 7.987 1.00 94.69 321 SER A O 1
ATOM 2543 N N . CYS A 1 322 ? -0.634 9.024 7.093 1.00 95.50 322 CYS A N 1
ATOM 2544 C CA . CYS A 1 322 ? -0.142 9.976 8.090 1.00 95.50 322 CYS A CA 1
ATOM 2545 C C . CYS A 1 322 ? -0.742 9.698 9.475 1.00 95.50 322 CYS A C 1
ATOM 2547 O O . CYS A 1 322 ? -0.005 9.604 10.457 1.00 95.50 322 CYS A O 1
ATOM 2549 N N . PHE A 1 323 ? -2.056 9.466 9.553 1.00 97.19 323 PHE A N 1
ATOM 2550 C CA . PHE A 1 323 ? -2.724 9.178 10.820 1.00 97.19 323 PHE A CA 1
ATOM 2551 C C . PHE A 1 323 ? -2.197 7.896 11.481 1.00 97.19 323 PHE A C 1
ATOM 2553 O O . PHE A 1 323 ? -1.865 7.901 12.667 1.00 97.19 323 PHE A O 1
ATOM 2560 N N . VAL A 1 324 ? -2.073 6.803 10.717 1.00 96.94 324 VAL A N 1
ATOM 2561 C CA . VAL A 1 324 ? -1.542 5.521 11.207 1.00 96.94 324 VAL A CA 1
ATOM 2562 C C . VAL A 1 324 ? -0.092 5.662 11.648 1.00 96.94 324 VAL A C 1
ATOM 2564 O O . VAL A 1 324 ? 0.261 5.121 12.690 1.00 96.94 324 VAL A O 1
ATOM 2567 N N . TYR A 1 325 ? 0.730 6.413 10.911 1.00 94.06 325 TYR A N 1
ATOM 2568 C CA . TYR A 1 325 ? 2.119 6.675 11.287 1.00 94.06 325 TYR A CA 1
ATOM 2569 C C . TYR A 1 325 ? 2.219 7.330 12.675 1.00 94.06 325 TYR A C 1
ATOM 2571 O O . TYR A 1 325 ? 2.943 6.838 13.542 1.00 94.06 325 TYR A O 1
ATOM 2579 N N . HIS A 1 326 ? 1.441 8.388 12.921 1.00 93.88 326 HIS A N 1
ATOM 2580 C CA . HIS A 1 326 ? 1.427 9.088 14.212 1.00 93.88 326 HIS A CA 1
ATOM 2581 C C . HIS A 1 326 ? 0.822 8.248 15.338 1.00 93.88 326 HIS A C 1
ATOM 2583 O O . HIS A 1 326 ? 1.351 8.219 16.449 1.00 93.88 326 HIS A O 1
ATOM 2589 N N . LEU A 1 327 ? -0.261 7.518 15.059 1.00 95.12 327 LEU A N 1
ATOM 2590 C CA . LEU A 1 327 ? -0.888 6.628 16.035 1.00 95.12 327 LEU A CA 1
ATOM 2591 C C . LEU A 1 327 ? 0.045 5.471 16.425 1.00 95.12 327 LEU A C 1
ATOM 2593 O O . LEU A 1 327 ? 0.164 5.138 17.604 1.00 95.12 327 LEU A O 1
ATOM 2597 N N . ALA A 1 328 ? 0.747 4.892 15.451 1.00 93.06 328 ALA A N 1
ATOM 2598 C CA . ALA A 1 328 ? 1.770 3.880 15.672 1.00 93.06 328 ALA A CA 1
ATOM 2599 C C . ALA A 1 328 ? 2.937 4.440 16.491 1.00 93.06 328 ALA A C 1
ATOM 2601 O O . ALA A 1 328 ? 3.365 3.801 17.447 1.00 93.06 328 ALA A O 1
ATOM 2602 N N . GLN A 1 329 ? 3.410 5.654 16.188 1.00 89.94 329 GLN A N 1
ATOM 2603 C CA . GLN A 1 329 ? 4.455 6.316 16.972 1.00 89.94 329 GLN A CA 1
ATOM 2604 C C . GLN A 1 329 ? 4.038 6.502 18.438 1.00 89.94 329 GLN A C 1
ATOM 2606 O O . GLN A 1 329 ? 4.833 6.224 19.338 1.00 89.94 329 GLN A O 1
ATOM 2611 N N . TYR A 1 330 ? 2.794 6.925 18.679 1.00 90.88 330 TYR A N 1
ATOM 2612 C CA . TYR A 1 330 ? 2.251 7.094 20.025 1.00 90.88 330 TYR A CA 1
ATOM 2613 C C . TYR A 1 330 ? 2.205 5.764 20.796 1.00 90.88 330 TYR A C 1
ATOM 2615 O O . TYR A 1 330 ? 2.750 5.661 21.892 1.00 90.88 330 TYR A O 1
ATOM 2623 N N . LEU A 1 331 ? 1.608 4.727 20.201 1.00 90.69 331 LEU A N 1
ATOM 2624 C CA . LEU A 1 331 ? 1.368 3.441 20.867 1.00 90.69 331 LEU A CA 1
ATOM 2625 C C . LEU A 1 331 ? 2.618 2.555 20.969 1.00 90.69 331 LEU A C 1
ATOM 2627 O O . LEU A 1 331 ? 2.756 1.787 21.922 1.00 90.69 331 LEU A O 1
ATOM 2631 N N . ASN A 1 332 ? 3.562 2.677 20.035 1.00 86.50 332 ASN A N 1
ATOM 2632 C CA . ASN A 1 332 ? 4.829 1.946 20.090 1.00 86.50 332 ASN A CA 1
ATOM 2633 C C . ASN A 1 332 ? 5.721 2.422 21.250 1.00 86.50 332 ASN A C 1
ATOM 2635 O O . ASN A 1 332 ? 6.523 1.646 21.764 1.00 86.50 332 ASN A O 1
ATOM 2639 N N . GLY A 1 333 ? 5.542 3.667 21.715 1.00 74.94 333 GLY A N 1
ATOM 2640 C CA . GLY A 1 333 ? 6.155 4.155 22.955 1.00 74.94 333 GLY A CA 1
ATOM 2641 C C . GLY A 1 333 ? 5.692 3.394 24.205 1.00 74.94 333 GLY A C 1
ATOM 2642 O O . GLY A 1 333 ? 6.410 3.360 25.202 1.00 74.94 333 GLY A O 1
ATOM 2643 N N . CYS A 1 334 ? 4.528 2.744 24.139 1.00 72.19 334 CYS A N 1
ATOM 2644 C CA . CYS A 1 334 ? 3.922 2.008 25.247 1.00 72.19 334 CYS A CA 1
ATOM 2645 C C . CYS A 1 334 ? 4.158 0.491 25.152 1.00 72.19 334 CYS A C 1
ATOM 2647 O O . CYS A 1 334 ? 4.223 -0.185 26.177 1.00 72.19 334 CYS A O 1
ATOM 2649 N N . ASN A 1 335 ? 4.301 -0.053 23.937 1.00 76.94 335 ASN A N 1
ATOM 2650 C CA . ASN A 1 335 ? 4.547 -1.474 23.681 1.00 76.94 335 ASN A CA 1
ATOM 2651 C C . ASN A 1 335 ? 5.528 -1.649 22.508 1.00 76.94 335 ASN A C 1
ATOM 2653 O O . ASN A 1 335 ? 5.185 -1.377 21.360 1.00 76.94 335 ASN A O 1
ATOM 2657 N N . SER A 1 336 ? 6.738 -2.142 22.790 1.00 77.88 336 SER A N 1
ATOM 2658 C CA . SER A 1 336 ? 7.869 -2.154 21.845 1.00 77.88 336 SER A CA 1
ATOM 2659 C C . SER A 1 336 ? 7.666 -2.995 20.579 1.00 77.88 336 SER A C 1
ATOM 2661 O O . SER A 1 336 ? 8.362 -2.775 19.593 1.00 77.88 336 SER A O 1
ATOM 2663 N N . ASN A 1 337 ? 6.724 -3.943 20.588 1.00 86.12 337 ASN A N 1
ATOM 2664 C CA . ASN A 1 337 ? 6.421 -4.817 19.447 1.00 86.12 337 ASN A CA 1
ATOM 2665 C C . ASN A 1 337 ? 5.079 -4.477 18.783 1.00 86.12 337 ASN A C 1
ATOM 2667 O O . ASN A 1 337 ? 4.551 -5.279 18.006 1.00 86.12 337 ASN A O 1
ATOM 2671 N N . PHE A 1 338 ? 4.496 -3.320 19.103 1.00 90.44 338 PHE A N 1
ATOM 2672 C CA . PHE A 1 338 ? 3.172 -2.945 18.623 1.00 90.44 338 PHE A CA 1
ATOM 2673 C C . PHE A 1 338 ? 3.112 -2.861 17.096 1.00 90.44 338 PHE A C 1
ATOM 2675 O O . PHE A 1 338 ? 2.221 -3.461 16.496 1.00 90.44 338 PHE A O 1
ATOM 2682 N N . ASN A 1 339 ? 4.088 -2.202 16.465 1.00 91.88 339 ASN A N 1
ATOM 2683 C CA . ASN A 1 339 ? 4.101 -2.019 15.010 1.00 91.88 339 ASN A CA 1
ATOM 2684 C C . ASN A 1 339 ? 4.185 -3.354 14.262 1.00 91.88 339 ASN A C 1
ATOM 2686 O O . ASN A 1 339 ? 3.426 -3.575 13.324 1.00 91.88 339 ASN A O 1
ATOM 2690 N N . PHE A 1 340 ? 5.045 -4.270 14.718 1.00 91.31 340 PHE A N 1
ATOM 2691 C CA . PHE A 1 340 ? 5.176 -5.602 14.124 1.00 91.31 340 PHE A CA 1
ATOM 2692 C C . PHE A 1 340 ? 3.872 -6.403 14.231 1.00 91.31 340 PHE A C 1
ATOM 2694 O O . PHE A 1 340 ? 3.371 -6.914 13.229 1.00 91.31 340 PHE A O 1
ATOM 2701 N N . LYS A 1 341 ? 3.280 -6.460 15.434 1.00 92.69 341 LYS A N 1
ATOM 2702 C CA . LYS A 1 341 ? 1.991 -7.136 15.651 1.00 92.69 341 LYS A CA 1
ATOM 2703 C C . LYS A 1 341 ? 0.889 -6.513 14.794 1.00 92.69 341 LYS A C 1
ATOM 2705 O O . LYS A 1 341 ? 0.052 -7.230 14.254 1.00 92.69 341 LYS A O 1
ATOM 2710 N N . TRP A 1 342 ? 0.883 -5.186 14.658 1.00 95.25 342 TRP A N 1
ATOM 2711 C CA . TRP A 1 342 ? -0.118 -4.479 13.863 1.00 95.25 342 TRP A CA 1
ATOM 2712 C C . TRP A 1 342 ? 0.019 -4.741 12.373 1.00 95.25 342 TRP A C 1
ATOM 2714 O O . TRP A 1 342 ? -0.995 -4.980 11.720 1.00 95.25 342 TRP A O 1
ATOM 2724 N N . THR A 1 343 ? 1.239 -4.820 11.848 1.00 95.31 343 THR A N 1
ATOM 2725 C CA . THR A 1 343 ? 1.452 -5.244 10.464 1.00 95.31 343 THR A CA 1
ATOM 2726 C C . THR A 1 343 ? 0.960 -6.671 10.234 1.00 95.31 343 THR A C 1
ATOM 2728 O O . THR A 1 343 ? 0.270 -6.902 9.245 1.00 95.31 343 THR A O 1
ATOM 2731 N N . ASP A 1 344 ? 1.237 -7.612 11.142 1.00 94.12 344 ASP A N 1
ATOM 2732 C CA . ASP A 1 344 ? 0.780 -9.001 10.987 1.00 94.12 344 ASP A CA 1
ATOM 2733 C C . ASP A 1 344 ? -0.754 -9.122 10.993 1.00 94.12 344 ASP A C 1
ATOM 2735 O O . ASP A 1 344 ? -1.333 -9.781 10.124 1.00 94.12 344 ASP A O 1
ATOM 2739 N N . VAL A 1 345 ? -1.433 -8.414 11.906 1.00 94.62 345 VAL A N 1
ATOM 2740 C CA . VAL A 1 345 ? -2.904 -8.347 11.925 1.00 94.62 345 VAL A CA 1
ATOM 2741 C C . VAL A 1 345 ? -3.438 -7.693 10.651 1.00 94.62 345 VAL A C 1
ATOM 2743 O O . VAL A 1 345 ? -4.376 -8.219 10.057 1.00 94.62 345 VAL A O 1
ATOM 2746 N N . ALA A 1 346 ? -2.839 -6.590 10.195 1.00 96.38 346 ALA A N 1
ATOM 2747 C CA . ALA A 1 346 ? -3.294 -5.872 9.008 1.00 96.38 346 ALA A CA 1
ATOM 2748 C C . ALA A 1 346 ? -3.146 -6.702 7.725 1.00 96.38 346 ALA A C 1
ATOM 2750 O O . ALA A 1 346 ? -4.094 -6.783 6.948 1.00 96.38 346 ALA A O 1
ATOM 2751 N N . ILE A 1 347 ? -2.006 -7.372 7.521 1.00 96.06 347 ILE A N 1
ATOM 2752 C CA . ILE A 1 347 ? -1.791 -8.249 6.360 1.00 96.06 347 ILE A CA 1
ATOM 2753 C C . ILE A 1 347 ? -2.699 -9.478 6.431 1.00 96.06 347 ILE A C 1
ATOM 2755 O O . ILE A 1 347 ? -3.328 -9.838 5.439 1.00 96.06 347 ILE A O 1
ATOM 2759 N N . SER A 1 348 ? -2.824 -10.103 7.604 1.00 94.06 348 SER A N 1
ATOM 2760 C CA . SER A 1 348 ? -3.709 -11.261 7.774 1.00 94.06 348 SER A CA 1
ATOM 2761 C C . SER A 1 348 ? -5.173 -10.910 7.513 1.00 94.06 348 SER A C 1
ATOM 2763 O O . SER A 1 348 ? -5.874 -11.662 6.846 1.00 94.06 348 SER A O 1
ATOM 2765 N N . SER A 1 349 ? -5.612 -9.745 7.984 1.00 93.12 349 SER A N 1
ATOM 2766 C CA . SER A 1 349 ? -6.941 -9.191 7.726 1.00 93.12 349 SER A CA 1
ATOM 2767 C C . SER A 1 349 ? -7.146 -8.910 6.232 1.00 93.12 349 SER A C 1
ATOM 2769 O O . SER A 1 349 ? -8.104 -9.398 5.634 1.00 93.12 349 SER A O 1
ATOM 2771 N N . ALA A 1 350 ? -6.196 -8.223 5.589 1.00 95.06 350 ALA A N 1
ATOM 2772 C CA . ALA A 1 350 ? -6.264 -7.884 4.168 1.00 95.06 350 ALA A CA 1
ATOM 2773 C C . ALA A 1 350 ? -6.361 -9.119 3.257 1.00 95.06 350 ALA A C 1
ATOM 2775 O O . ALA A 1 350 ? -7.086 -9.098 2.263 1.00 95.06 350 ALA A O 1
ATOM 2776 N N . LEU A 1 351 ? -5.656 -10.203 3.599 1.00 93.88 351 LEU A N 1
ATOM 2777 C CA . LEU A 1 351 ? -5.644 -11.446 2.822 1.00 93.88 351 LEU A CA 1
ATOM 2778 C C . LEU A 1 351 ? -6.915 -12.296 2.986 1.00 93.88 351 LEU A C 1
ATOM 2780 O O . LEU A 1 351 ? -7.208 -13.106 2.110 1.00 93.88 351 LEU A O 1
ATOM 2784 N N . CYS A 1 352 ? -7.679 -12.098 4.065 1.00 89.50 352 CYS A N 1
ATOM 2785 C CA . CYS A 1 352 ? -8.876 -12.887 4.381 1.00 89.50 352 CYS A CA 1
ATOM 2786 C C . CYS A 1 352 ? -10.204 -12.154 4.120 1.00 89.50 352 CYS A C 1
ATOM 2788 O O . CYS A 1 352 ? -11.257 -12.789 4.075 1.00 89.50 352 CYS A O 1
ATOM 2790 N N . ILE A 1 353 ? -10.195 -10.823 3.999 1.00 88.88 353 ILE A N 1
ATOM 2791 C CA . ILE A 1 353 ? -11.411 -10.025 3.807 1.00 88.88 353 ILE A CA 1
ATOM 2792 C C . ILE A 1 353 ? -11.852 -10.032 2.336 1.00 88.88 353 ILE A C 1
ATOM 2794 O O . ILE A 1 353 ? -11.092 -9.674 1.443 1.00 88.88 353 ILE A O 1
ATOM 2798 N N . ASN A 1 354 ? -13.136 -10.329 2.105 1.00 84.69 354 ASN A N 1
ATOM 2799 C CA . ASN A 1 354 ? -13.752 -10.313 0.768 1.00 84.69 354 ASN A CA 1
ATOM 2800 C C . ASN A 1 354 ? -14.218 -8.918 0.309 1.00 84.69 354 ASN A C 1
ATOM 2802 O O . ASN A 1 354 ? -14.595 -8.736 -0.842 1.00 84.69 354 ASN A O 1
ATOM 2806 N N . ASN A 1 355 ? -14.244 -7.929 1.203 1.00 89.44 355 ASN A N 1
ATOM 2807 C CA . ASN A 1 355 ? -14.591 -6.554 0.859 1.00 89.44 355 ASN A CA 1
ATOM 2808 C C . ASN A 1 355 ? -13.333 -5.801 0.393 1.00 89.44 355 ASN A C 1
ATOM 2810 O O . ASN A 1 355 ? -12.434 -5.547 1.199 1.00 89.44 355 ASN A O 1
ATOM 2814 N N . ARG A 1 356 ? -13.298 -5.418 -0.890 1.00 91.00 356 ARG A N 1
ATOM 2815 C CA . ARG A 1 356 ? -12.180 -4.693 -1.516 1.00 91.00 356 ARG A CA 1
ATOM 2816 C C . ARG A 1 356 ? -11.743 -3.467 -0.716 1.00 91.00 356 ARG A C 1
ATOM 2818 O O . ARG A 1 356 ? -10.548 -3.310 -0.487 1.00 91.00 356 ARG A O 1
ATOM 2825 N N . HIS A 1 357 ? -12.686 -2.640 -0.272 1.00 92.62 357 HIS A N 1
ATOM 2826 C CA . HIS A 1 357 ? -12.395 -1.403 0.448 1.00 92.62 357 HIS A CA 1
ATOM 2827 C C . HIS A 1 357 ? -11.681 -1.680 1.776 1.00 92.62 357 HIS A C 1
ATOM 2829 O O . HIS A 1 357 ? -10.589 -1.172 2.030 1.00 92.62 357 HIS A O 1
ATOM 2835 N N . LEU A 1 358 ? -12.245 -2.565 2.604 1.00 93.25 358 LEU A N 1
ATOM 2836 C CA . LEU A 1 358 ? -11.657 -2.923 3.900 1.00 93.25 358 LEU A CA 1
ATOM 2837 C C . LEU A 1 358 ? -10.287 -3.603 3.751 1.00 93.25 358 LEU A C 1
ATOM 2839 O O . LEU A 1 358 ? -9.369 -3.331 4.531 1.00 93.25 358 LEU A O 1
ATOM 2843 N N . ALA A 1 359 ? -10.126 -4.462 2.741 1.00 94.69 359 ALA A N 1
ATOM 2844 C CA . ALA A 1 359 ? -8.835 -5.067 2.433 1.00 94.69 359 ALA A CA 1
ATOM 2845 C C . ALA A 1 359 ? -7.816 -4.017 1.965 1.00 94.69 359 ALA A C 1
ATOM 2847 O O . ALA A 1 359 ? -6.677 -4.002 2.431 1.00 94.69 359 ALA A O 1
ATOM 2848 N N . GLY A 1 360 ? -8.243 -3.087 1.109 1.00 95.06 360 GLY A N 1
ATOM 2849 C CA . GLY A 1 360 ? -7.439 -1.969 0.632 1.00 95.06 360 GLY A CA 1
ATOM 2850 C C . GLY A 1 360 ? -6.953 -1.067 1.762 1.00 95.06 360 GLY A C 1
ATOM 2851 O O . GLY A 1 360 ? -5.757 -0.780 1.847 1.00 95.06 360 GLY A O 1
ATOM 2852 N N . ARG A 1 361 ? -7.841 -0.690 2.689 1.00 95.56 361 ARG A N 1
ATOM 2853 C CA . ARG A 1 361 ? -7.475 0.063 3.898 1.00 95.56 361 ARG A CA 1
ATOM 2854 C C . ARG A 1 361 ? -6.516 -0.724 4.789 1.00 95.56 361 ARG A C 1
ATOM 2856 O O . ARG A 1 361 ? -5.562 -0.153 5.308 1.00 95.56 361 ARG A O 1
ATOM 2863 N N . SER A 1 362 ? -6.697 -2.038 4.910 1.00 96.62 362 SER A N 1
ATOM 2864 C CA . SER A 1 362 ? -5.784 -2.909 5.664 1.00 96.62 362 SER A CA 1
ATOM 2865 C C . SER A 1 362 ? -4.376 -2.953 5.054 1.00 96.62 362 SER A C 1
ATOM 2867 O O . SER A 1 362 ? -3.394 -2.826 5.787 1.00 96.62 362 SER A O 1
ATOM 2869 N N . PHE A 1 363 ? -4.255 -3.032 3.725 1.00 96.62 363 PHE A N 1
ATOM 2870 C CA . PHE A 1 363 ? -2.968 -2.905 3.030 1.00 96.62 363 PHE A CA 1
ATOM 2871 C C . PHE A 1 363 ? -2.332 -1.524 3.230 1.00 96.62 363 PHE A C 1
ATOM 2873 O O . PHE A 1 363 ? -1.137 -1.435 3.501 1.00 96.62 363 PHE A O 1
ATOM 2880 N N . GLN A 1 364 ? -3.122 -0.447 3.168 1.00 96.19 364 GLN A N 1
ATOM 2881 C CA . GLN A 1 364 ? -2.636 0.914 3.425 1.00 96.19 364 GLN A CA 1
ATOM 2882 C C . GLN A 1 364 ? -2.125 1.082 4.867 1.00 96.19 364 GLN A C 1
ATOM 2884 O O . GLN A 1 364 ? -1.088 1.715 5.074 1.00 96.19 364 GLN A O 1
ATOM 2889 N N . ILE A 1 365 ? -2.799 0.479 5.857 1.00 97.38 365 ILE A N 1
ATOM 2890 C CA . ILE A 1 365 ? -2.330 0.428 7.252 1.00 97.38 365 ILE A CA 1
ATOM 2891 C C . ILE A 1 365 ? -0.984 -0.304 7.321 1.00 97.38 365 ILE A C 1
ATOM 2893 O O . ILE A 1 365 ? -0.032 0.235 7.879 1.00 97.38 365 ILE A O 1
ATOM 2897 N N . ALA A 1 366 ? -0.874 -1.497 6.725 1.00 96.31 366 ALA A N 1
ATOM 2898 C CA . ALA A 1 366 ? 0.369 -2.271 6.728 1.00 96.31 366 ALA A CA 1
ATOM 2899 C C . ALA A 1 366 ? 1.541 -1.487 6.108 1.00 96.31 366 ALA A C 1
ATOM 2901 O O . ALA A 1 366 ? 2.630 -1.444 6.684 1.00 96.31 366 ALA A O 1
ATOM 2902 N N . SER A 1 367 ? 1.293 -0.797 4.993 1.00 94.25 367 SER A N 1
ATOM 2903 C CA . SER A 1 367 ? 2.245 0.107 4.343 1.00 94.25 367 SER A CA 1
ATOM 2904 C C . SER A 1 367 ? 2.680 1.271 5.233 1.00 94.25 367 SER A C 1
ATOM 2906 O O . SER A 1 367 ? 3.859 1.616 5.266 1.00 94.25 367 SER A O 1
ATOM 2908 N N . ALA A 1 368 ? 1.747 1.885 5.963 1.00 94.44 368 ALA A N 1
ATOM 2909 C CA . ALA A 1 368 ? 2.022 3.034 6.824 1.00 94.44 368 ALA A CA 1
ATOM 2910 C C . ALA A 1 368 ? 2.866 2.687 8.063 1.00 94.44 368 ALA A C 1
ATOM 2912 O O . ALA A 1 368 ? 3.536 3.563 8.609 1.00 94.44 368 ALA A O 1
ATOM 2913 N N . LEU A 1 369 ? 2.856 1.418 8.482 1.00 93.19 369 LEU A N 1
ATOM 2914 C CA . LEU A 1 369 ? 3.647 0.914 9.608 1.00 93.19 369 LEU A CA 1
ATOM 2915 C C . LEU A 1 369 ? 5.121 0.681 9.267 1.00 93.19 369 LEU A C 1
ATOM 2917 O O . LEU A 1 369 ? 5.921 0.485 10.185 1.00 93.19 369 LEU A O 1
ATOM 2921 N N . CYS A 1 370 ? 5.491 0.729 7.981 1.00 90.62 370 CYS A N 1
ATOM 2922 C CA . CYS A 1 370 ? 6.887 0.743 7.537 1.00 90.62 370 CYS A CA 1
ATOM 2923 C C . CYS A 1 370 ? 7.712 -0.464 8.033 1.00 90.62 370 CYS A C 1
ATOM 2925 O O . CYS A 1 370 ? 8.901 -0.330 8.317 1.00 90.62 370 CYS A O 1
ATOM 2927 N N . GLN A 1 371 ? 7.075 -1.628 8.198 1.00 90.06 371 GLN A N 1
ATOM 2928 C CA . GLN A 1 371 ? 7.734 -2.844 8.681 1.00 90.06 371 GLN A CA 1
ATOM 2929 C C . GLN A 1 371 ? 8.347 -3.650 7.533 1.00 90.06 371 GLN A C 1
ATOM 2931 O O . GLN A 1 371 ? 7.913 -3.561 6.384 1.00 90.06 371 GLN A O 1
ATOM 2936 N N . ASN A 1 372 ? 9.346 -4.469 7.861 1.00 89.38 372 ASN A N 1
ATOM 2937 C CA . ASN A 1 372 ? 10.018 -5.325 6.891 1.00 89.38 372 ASN A CA 1
ATOM 2938 C C . ASN A 1 372 ? 9.031 -6.347 6.273 1.00 89.38 372 ASN A C 1
ATOM 2940 O O . ASN A 1 372 ? 8.341 -7.046 7.025 1.00 89.38 372 ASN A O 1
ATOM 2944 N N . PRO A 1 373 ? 8.951 -6.454 4.931 1.00 90.62 373 PRO A N 1
ATOM 2945 C CA . PRO A 1 373 ? 7.985 -7.319 4.264 1.00 90.62 373 PRO A CA 1
ATOM 2946 C C . PRO A 1 373 ? 8.347 -8.814 4.227 1.00 90.62 373 PRO A C 1
ATOM 2948 O O . PRO A 1 373 ? 7.464 -9.644 4.001 1.00 90.62 373 PRO A O 1
ATOM 2951 N N . THR A 1 374 ? 9.605 -9.189 4.488 1.00 90.44 374 THR A N 1
ATOM 2952 C CA . THR A 1 374 ? 10.106 -10.576 4.383 1.00 90.44 374 THR A CA 1
ATOM 2953 C C . THR A 1 374 ? 9.193 -11.649 5.000 1.00 90.44 374 THR A C 1
ATOM 2955 O O . THR A 1 374 ? 8.954 -12.654 4.330 1.00 90.44 374 THR A O 1
ATOM 2958 N N . PRO A 1 375 ? 8.613 -11.480 6.210 1.00 89.56 375 PRO A N 1
ATOM 2959 C CA . PRO A 1 375 ? 7.828 -12.540 6.852 1.00 89.56 375 PRO A CA 1
ATOM 2960 C C . PRO A 1 375 ? 6.534 -12.929 6.125 1.00 89.56 375 PRO A C 1
ATOM 2962 O O . PRO A 1 375 ? 5.978 -13.993 6.393 1.00 89.56 375 PRO A O 1
ATOM 2965 N N . TRP A 1 376 ? 6.012 -12.074 5.243 1.00 90.69 376 TRP A N 1
ATOM 2966 C CA . TRP A 1 376 ? 4.677 -12.253 4.667 1.00 90.69 376 TRP A CA 1
ATOM 2967 C C . TRP A 1 376 ? 4.607 -12.065 3.145 1.00 90.69 376 TRP A C 1
ATOM 2969 O O . TRP A 1 376 ? 3.544 -12.325 2.577 1.00 90.69 376 TRP A O 1
ATOM 2979 N N . ILE A 1 377 ? 5.712 -11.730 2.457 1.00 93.12 377 ILE A N 1
ATOM 2980 C CA . ILE A 1 377 ? 5.768 -11.699 0.977 1.00 93.12 377 ILE A CA 1
ATOM 2981 C C . ILE A 1 377 ? 5.256 -13.014 0.374 1.00 93.12 377 ILE A C 1
ATOM 2983 O O . ILE A 1 377 ? 4.463 -12.985 -0.562 1.00 93.12 377 ILE A O 1
ATOM 2987 N N . GLY A 1 378 ? 5.626 -14.166 0.947 1.00 92.19 378 GLY A N 1
ATOM 2988 C CA . GLY A 1 378 ? 5.157 -15.472 0.467 1.00 92.19 378 GLY A CA 1
ATOM 2989 C C . GLY A 1 378 ? 3.632 -15.644 0.530 1.00 92.19 378 GLY A C 1
ATOM 2990 O O . GLY A 1 378 ? 3.037 -16.212 -0.384 1.00 92.19 378 GLY A O 1
ATOM 2991 N N . ARG A 1 379 ? 2.975 -15.093 1.562 1.00 94.12 379 ARG A N 1
ATOM 2992 C CA . ARG A 1 379 ? 1.506 -15.119 1.696 1.00 94.12 379 ARG A CA 1
ATOM 2993 C C . ARG A 1 379 ? 0.838 -14.247 0.631 1.00 94.12 379 ARG A C 1
ATOM 2995 O O . ARG A 1 379 ? -0.181 -14.643 0.074 1.00 94.12 379 ARG A O 1
ATOM 3002 N N . MET A 1 380 ? 1.426 -13.089 0.323 1.00 94.19 380 MET A N 1
ATOM 3003 C CA . MET A 1 380 ? 0.946 -12.216 -0.754 1.00 94.19 380 MET A CA 1
ATOM 3004 C C . MET A 1 380 ? 1.162 -12.840 -2.129 1.00 94.19 380 MET A C 1
ATOM 3006 O O . MET A 1 380 ? 0.243 -12.816 -2.936 1.00 94.19 380 MET A O 1
ATOM 3010 N N . LEU A 1 381 ? 2.317 -13.463 -2.380 1.00 93.81 381 LEU A N 1
ATOM 3011 C CA . LEU A 1 381 ? 2.577 -14.188 -3.625 1.00 93.81 381 LEU A CA 1
ATOM 3012 C C . LEU A 1 381 ? 1.543 -15.298 -3.855 1.00 93.81 381 LEU A C 1
ATOM 3014 O O . LEU A 1 381 ? 0.978 -15.376 -4.941 1.00 93.81 381 LEU A O 1
ATOM 3018 N N . SER A 1 382 ? 1.260 -16.112 -2.830 1.00 94.19 382 SER A N 1
ATOM 3019 C CA . SER A 1 382 ? 0.233 -17.161 -2.912 1.00 94.19 382 SER A CA 1
ATOM 3020 C C . SER A 1 382 ? -1.124 -16.583 -3.304 1.00 94.19 382 SER A C 1
ATOM 3022 O O . SER A 1 382 ? -1.801 -17.136 -4.162 1.00 94.19 382 SER A O 1
ATOM 3024 N N . ARG A 1 383 ? -1.508 -15.447 -2.708 1.00 94.12 383 ARG A N 1
ATOM 3025 C CA . ARG A 1 383 ? -2.792 -14.814 -3.007 1.00 94.12 383 ARG A CA 1
ATOM 3026 C C . ARG A 1 383 ? -2.815 -14.126 -4.374 1.00 94.12 383 ARG A C 1
ATOM 3028 O O . ARG A 1 383 ? -3.844 -14.167 -5.033 1.00 94.12 383 ARG A O 1
ATOM 3035 N N . LEU A 1 384 ? -1.713 -13.522 -4.823 1.00 94.94 384 LEU A N 1
ATOM 3036 C CA . LEU A 1 384 ? -1.600 -12.973 -6.181 1.00 94.94 384 LEU A CA 1
ATOM 3037 C C . LEU A 1 384 ? -1.748 -14.073 -7.227 1.00 94.94 384 LEU A C 1
ATOM 3039 O O . LEU A 1 384 ? -2.509 -13.902 -8.171 1.00 94.94 384 LEU A O 1
ATOM 3043 N N . ALA A 1 385 ? -1.083 -15.214 -7.034 1.00 93.38 385 ALA A N 1
ATOM 3044 C CA . ALA A 1 385 ? -1.142 -16.332 -7.973 1.00 93.38 385 ALA A CA 1
ATOM 3045 C C . ALA A 1 385 ? -2.576 -16.842 -8.227 1.00 93.38 385 ALA A C 1
ATOM 3047 O O . ALA A 1 385 ? -2.849 -17.375 -9.296 1.00 93.38 385 ALA A O 1
ATOM 3048 N N . GLU A 1 386 ? -3.494 -16.652 -7.274 1.00 93.56 386 GLU A N 1
ATOM 3049 C CA . GLU A 1 386 ? -4.912 -17.015 -7.409 1.00 93.56 386 GLU A CA 1
ATOM 3050 C C . GLU A 1 386 ? -5.757 -15.975 -8.165 1.00 93.56 386 GLU A C 1
ATOM 3052 O O . GLU A 1 386 ? -6.836 -16.312 -8.645 1.00 93.56 386 GLU A O 1
ATOM 3057 N N . LEU A 1 387 ? -5.317 -14.714 -8.227 1.00 93.50 387 LEU A N 1
ATOM 3058 C CA . LEU A 1 387 ? -6.143 -13.580 -8.669 1.00 93.50 387 LEU A CA 1
ATOM 3059 C C . LEU A 1 387 ? -5.668 -12.943 -9.981 1.00 93.50 387 LEU A C 1
ATOM 3061 O O . LEU A 1 387 ? -6.472 -12.351 -10.699 1.00 93.50 387 LEU A O 1
ATOM 3065 N N . VAL A 1 388 ? -4.370 -13.024 -10.276 1.00 94.38 388 VAL A N 1
ATOM 3066 C CA . VAL A 1 388 ? -3.743 -12.372 -11.435 1.00 94.38 388 VAL A CA 1
ATOM 3067 C C . VAL A 1 388 ? -4.394 -12.822 -12.743 1.00 94.38 388 VAL A C 1
ATOM 3069 O O . VAL A 1 388 ? -4.598 -14.012 -12.978 1.00 94.38 388 VAL A O 1
ATOM 3072 N N . GLY A 1 389 ? -4.718 -11.854 -13.603 1.00 92.81 389 GLY A N 1
ATOM 3073 C CA . GLY A 1 389 ? -5.383 -12.090 -14.887 1.00 92.81 389 GLY A CA 1
ATOM 3074 C C . GLY A 1 389 ? -6.918 -12.128 -14.838 1.00 92.81 389 GLY A C 1
ATOM 3075 O O . GLY A 1 389 ? -7.553 -12.158 -15.896 1.00 92.81 389 GLY A O 1
ATOM 3076 N N . ASP A 1 390 ? -7.543 -12.079 -13.657 1.00 92.19 390 ASP A N 1
ATOM 3077 C CA . ASP A 1 390 ? -8.999 -11.923 -13.531 1.00 92.19 390 ASP A CA 1
ATOM 3078 C C . ASP A 1 390 ? -9.426 -10.498 -13.916 1.00 92.19 390 ASP A C 1
ATOM 3080 O O . ASP A 1 390 ? -8.935 -9.521 -13.367 1.00 92.19 390 ASP A O 1
ATOM 3084 N N . HIS A 1 391 ? -10.374 -10.349 -14.837 1.00 90.25 391 HIS A N 1
ATOM 3085 C CA . HIS A 1 391 ? -10.815 -9.039 -15.327 1.00 90.25 391 HIS A CA 1
ATOM 3086 C C . HIS A 1 391 ? -11.896 -8.385 -14.450 1.00 90.25 391 HIS A C 1
ATOM 3088 O O . HIS A 1 391 ? -12.300 -7.254 -14.729 1.00 90.25 391 HIS A O 1
ATOM 3094 N N . ASN A 1 392 ? -12.382 -9.069 -13.409 1.00 91.75 392 ASN A N 1
ATOM 3095 C CA . ASN A 1 392 ? -13.375 -8.525 -12.489 1.00 91.75 392 ASN A CA 1
ATOM 3096 C C . ASN A 1 392 ? -12.867 -7.244 -11.800 1.00 91.75 392 ASN A C 1
ATOM 3098 O O . ASN A 1 392 ? -11.749 -7.199 -11.286 1.00 91.75 392 ASN A O 1
ATOM 3102 N N . GLU A 1 393 ? -13.703 -6.204 -11.751 1.00 89.31 393 GLU A N 1
ATOM 3103 C CA . GLU A 1 393 ? -13.322 -4.886 -11.230 1.00 89.31 393 GLU A CA 1
ATOM 3104 C C . GLU A 1 393 ? -12.902 -4.946 -9.754 1.00 89.31 393 GLU A C 1
ATOM 3106 O O . GLU A 1 393 ? -11.905 -4.328 -9.366 1.00 89.31 393 GLU A O 1
ATOM 3111 N N . ASP A 1 394 ? -13.619 -5.727 -8.942 1.00 90.06 394 ASP A N 1
ATOM 3112 C CA . ASP A 1 394 ? -13.304 -5.902 -7.523 1.00 90.06 394 ASP A CA 1
ATOM 3113 C C . ASP A 1 394 ? -11.978 -6.637 -7.315 1.00 90.06 394 ASP A C 1
ATOM 3115 O O . ASP A 1 394 ? -11.155 -6.206 -6.499 1.00 90.06 394 ASP A O 1
ATOM 3119 N N . THR A 1 395 ? -11.737 -7.698 -8.093 1.00 92.25 395 THR A N 1
ATOM 3120 C CA . THR A 1 395 ? -10.477 -8.451 -8.068 1.00 92.25 395 THR A CA 1
ATOM 3121 C C . THR A 1 395 ? -9.309 -7.560 -8.491 1.00 92.25 395 THR A C 1
ATOM 3123 O O . THR A 1 395 ? -8.302 -7.477 -7.788 1.00 92.25 395 THR A O 1
ATOM 3126 N N . GLN A 1 396 ? -9.460 -6.810 -9.585 1.00 92.75 396 GLN A N 1
ATOM 3127 C CA . GLN A 1 396 ? -8.441 -5.878 -10.071 1.00 92.75 396 GLN A CA 1
ATOM 3128 C C . GLN A 1 396 ? -8.132 -4.766 -9.071 1.00 92.75 396 GLN A C 1
ATOM 3130 O O . GLN A 1 396 ? -6.973 -4.399 -8.860 1.00 92.75 396 GLN A O 1
ATOM 3135 N N . GLY A 1 397 ? -9.159 -4.242 -8.408 1.00 92.25 397 GLY A N 1
ATOM 3136 C CA . GLY A 1 397 ? -8.987 -3.296 -7.319 1.00 92.25 397 GLY A CA 1
ATOM 3137 C C . GLY A 1 397 ? -8.196 -3.871 -6.148 1.00 92.25 397 GLY A C 1
ATOM 3138 O O . GLY A 1 397 ? -7.282 -3.227 -5.633 1.00 92.25 397 GLY A O 1
ATOM 3139 N N . TYR A 1 398 ? -8.501 -5.107 -5.763 1.00 94.25 398 TYR A N 1
ATOM 3140 C CA . TYR A 1 398 ? -7.787 -5.821 -4.711 1.00 94.25 398 TYR A CA 1
ATOM 3141 C C . TYR A 1 398 ? -6.309 -6.068 -5.070 1.00 94.25 398 TYR A C 1
ATOM 3143 O O . TYR A 1 398 ? -5.424 -5.762 -4.267 1.00 94.25 398 TYR A O 1
ATOM 3151 N N . ILE A 1 399 ? -6.021 -6.526 -6.296 1.00 94.69 399 ILE A N 1
ATOM 3152 C CA . ILE A 1 399 ? -4.647 -6.689 -6.811 1.00 94.69 399 ILE A CA 1
ATOM 3153 C C . ILE A 1 399 ? -3.910 -5.349 -6.808 1.00 94.69 399 ILE A C 1
ATOM 3155 O O . ILE A 1 399 ? -2.755 -5.279 -6.389 1.00 94.69 399 ILE A O 1
ATOM 3159 N N . THR A 1 400 ? -4.585 -4.266 -7.203 1.00 94.88 400 THR A N 1
ATOM 3160 C CA . THR A 1 400 ? -4.011 -2.912 -7.183 1.00 94.88 400 THR A CA 1
ATOM 3161 C C . THR A 1 400 ? -3.563 -2.525 -5.778 1.00 94.88 400 THR A C 1
ATOM 3163 O O . THR A 1 400 ? -2.423 -2.100 -5.594 1.00 94.88 400 THR A O 1
ATOM 3166 N N . HIS A 1 401 ? -4.407 -2.727 -4.762 1.00 94.94 401 HIS A N 1
ATOM 3167 C CA . HIS A 1 401 ? -4.023 -2.474 -3.371 1.00 94.94 401 HIS A CA 1
ATOM 3168 C C . HIS A 1 401 ? -2.836 -3.331 -2.928 1.00 94.94 401 HIS A C 1
ATOM 3170 O O . HIS A 1 401 ? -1.928 -2.823 -2.266 1.00 94.94 401 HIS A O 1
ATOM 3176 N N . MET A 1 402 ? -2.814 -4.603 -3.325 1.00 95.25 402 MET A N 1
ATOM 3177 C CA . MET A 1 402 ? -1.728 -5.515 -2.989 1.00 95.25 402 MET A CA 1
ATOM 3178 C C . MET A 1 402 ? -0.394 -5.064 -3.602 1.00 95.25 402 MET A C 1
ATOM 3180 O O . MET A 1 402 ? 0.614 -4.965 -2.901 1.00 95.25 402 MET A O 1
ATOM 3184 N N . MET A 1 403 ? -0.394 -4.707 -4.886 1.00 95.81 403 MET A N 1
ATOM 3185 C CA . MET A 1 403 ? 0.792 -4.225 -5.599 1.00 95.81 403 MET A CA 1
ATOM 3186 C C . MET A 1 403 ? 1.275 -2.869 -5.082 1.00 95.81 403 MET A C 1
ATOM 3188 O O . MET A 1 403 ? 2.478 -2.674 -4.911 1.00 95.81 403 MET A O 1
ATOM 3192 N N . LEU A 1 404 ? 0.365 -1.941 -4.764 1.00 95.38 404 LEU A N 1
ATOM 3193 C CA . LEU A 1 404 ? 0.723 -0.660 -4.145 1.00 95.38 404 LEU A CA 1
ATOM 3194 C C . LEU A 1 404 ? 1.326 -0.851 -2.749 1.00 95.38 404 LEU A C 1
ATOM 3196 O O . LEU A 1 404 ? 2.267 -0.139 -2.388 1.00 95.38 404 LEU A O 1
ATOM 3200 N N . CYS A 1 405 ? 0.840 -1.841 -1.994 1.00 95.62 405 CYS A N 1
ATOM 3201 C CA . CYS A 1 405 ? 1.421 -2.222 -0.713 1.00 95.62 405 CYS A CA 1
ATOM 3202 C C . CYS A 1 405 ? 2.871 -2.695 -0.887 1.00 95.62 405 CYS A C 1
ATOM 3204 O O . CYS A 1 405 ? 3.778 -2.094 -0.303 1.00 95.62 405 CYS A O 1
ATOM 3206 N N . LEU A 1 406 ? 3.115 -3.668 -1.775 1.00 96.06 406 LEU A N 1
ATOM 3207 C CA . LEU A 1 406 ? 4.467 -4.151 -2.090 1.00 96.06 406 LEU A CA 1
ATOM 3208 C C . LEU A 1 406 ? 5.379 -3.013 -2.555 1.00 96.06 406 LEU A C 1
ATOM 3210 O O . LEU A 1 406 ? 6.472 -2.835 -2.019 1.00 96.06 406 LEU A O 1
ATOM 3214 N N . HIS A 1 407 ? 4.898 -2.185 -3.485 1.00 94.88 407 HIS A N 1
ATOM 3215 C CA . HIS A 1 407 ? 5.631 -1.033 -3.995 1.00 94.88 407 HIS A CA 1
ATOM 3216 C C . HIS A 1 407 ? 6.015 -0.064 -2.873 1.00 94.88 407 HIS A C 1
ATOM 3218 O O . HIS A 1 407 ? 7.157 0.393 -2.809 1.00 94.88 407 HIS A O 1
ATOM 3224 N N . SER A 1 408 ? 5.097 0.261 -1.961 1.00 92.88 408 SER A N 1
ATOM 3225 C CA . SER A 1 408 ? 5.382 1.157 -0.834 1.00 92.88 408 SER A CA 1
ATOM 3226 C C . SER A 1 408 ? 6.432 0.595 0.130 1.00 92.88 408 SER A C 1
ATOM 3228 O O . SER A 1 408 ? 7.179 1.381 0.710 1.00 92.88 408 SER A O 1
ATOM 3230 N N . LEU A 1 409 ? 6.540 -0.735 0.234 1.00 92.06 409 LEU A N 1
ATOM 3231 C CA . LEU A 1 409 ? 7.359 -1.417 1.235 1.00 92.06 409 LEU A CA 1
ATOM 3232 C C . LEU A 1 409 ? 8.780 -1.764 0.769 1.00 92.06 409 LEU A C 1
ATOM 3234 O O . LEU A 1 409 ? 9.635 -2.064 1.599 1.00 92.06 409 LEU A O 1
ATOM 3238 N N . VAL A 1 410 ? 9.074 -1.611 -0.527 1.00 93.50 410 VAL A N 1
ATOM 3239 C CA . VAL A 1 410 ? 10.421 -1.786 -1.106 1.00 93.50 410 VAL A CA 1
ATOM 3240 C C . VAL A 1 410 ? 11.545 -1.079 -0.314 1.00 93.50 410 VAL A C 1
ATOM 3242 O O . VAL A 1 410 ? 12.566 -1.719 -0.063 1.00 93.50 410 VAL A O 1
ATOM 3245 N N . PRO A 1 411 ? 11.410 0.189 0.140 1.00 89.94 411 PRO A N 1
ATOM 3246 C CA . PRO A 1 411 ? 12.476 0.864 0.891 1.00 89.94 411 PRO A CA 1
ATOM 3247 C C . PRO A 1 411 ? 12.793 0.214 2.247 1.00 89.94 411 PRO A C 1
ATOM 3249 O O . PRO A 1 411 ? 13.883 0.405 2.780 1.00 89.94 411 PRO A O 1
ATOM 3252 N N . TYR A 1 412 ? 11.855 -0.558 2.804 1.00 89.25 412 TYR A N 1
ATOM 3253 C CA . TYR A 1 412 ? 11.944 -1.137 4.146 1.00 89.25 412 TYR A CA 1
ATOM 3254 C C . TYR A 1 412 ? 12.473 -2.576 4.149 1.00 89.25 412 TYR A C 1
ATOM 3256 O O . TYR A 1 412 ? 12.685 -3.141 5.217 1.00 89.25 412 TYR A O 1
ATOM 3264 N N . VAL A 1 413 ? 12.759 -3.159 2.977 1.00 86.81 413 VAL A N 1
ATOM 3265 C CA . VAL A 1 413 ? 13.326 -4.517 2.843 1.00 86.81 413 VAL A CA 1
ATOM 3266 C C . VAL A 1 413 ? 14.659 -4.660 3.586 1.00 86.81 413 VAL A C 1
ATOM 3268 O O . VAL A 1 413 ? 14.924 -5.696 4.194 1.00 86.81 413 VAL A O 1
ATOM 3271 N N . ARG A 1 414 ? 15.488 -3.608 3.580 1.00 77.88 414 ARG A N 1
ATOM 3272 C CA . ARG A 1 414 ? 16.786 -3.593 4.274 1.00 77.88 414 ARG A CA 1
ATOM 3273 C C . ARG A 1 414 ? 16.712 -3.208 5.745 1.00 77.88 414 ARG A C 1
ATOM 3275 O O . ARG A 1 414 ? 17.695 -3.378 6.458 1.00 77.88 414 ARG A O 1
ATOM 3282 N N . ILE A 1 415 ? 15.590 -2.656 6.202 1.00 66.88 415 ILE A N 1
ATOM 3283 C CA . ILE A 1 415 ? 15.498 -2.161 7.572 1.00 66.88 415 ILE A CA 1
ATOM 3284 C C . ILE A 1 415 ? 15.297 -3.366 8.492 1.00 66.88 415 ILE A C 1
ATOM 3286 O O . ILE A 1 415 ? 14.311 -4.102 8.397 1.00 66.88 415 ILE A O 1
ATOM 3290 N N . THR A 1 416 ? 16.266 -3.579 9.380 1.00 55.19 416 THR A N 1
ATOM 3291 C CA . THR A 1 416 ? 16.193 -4.604 10.423 1.00 55.19 416 THR A CA 1
ATOM 3292 C C . THR A 1 416 ? 15.240 -4.158 11.539 1.00 55.19 416 THR A C 1
ATOM 3294 O O . THR A 1 416 ? 15.009 -2.960 11.741 1.00 55.19 416 THR A O 1
ATOM 3297 N N . LEU A 1 417 ? 14.668 -5.116 12.283 1.00 49.69 417 LEU A N 1
ATOM 3298 C CA . LEU A 1 417 ? 13.732 -4.845 13.390 1.00 49.69 417 LEU A CA 1
ATOM 3299 C C . LEU A 1 417 ? 14.286 -3.808 14.393 1.00 49.69 417 LEU A C 1
ATOM 3301 O O . LEU A 1 417 ? 13.531 -3.007 14.941 1.00 49.69 417 LEU A O 1
ATOM 3305 N N . GLU A 1 418 ? 15.607 -3.779 14.597 1.00 42.28 418 GLU A N 1
ATOM 3306 C CA . GLU A 1 418 ? 16.266 -2.846 15.515 1.00 42.28 418 GLU A CA 1
ATOM 3307 C C . GLU A 1 418 ? 16.447 -1.424 14.954 1.00 42.28 418 GLU A C 1
ATOM 3309 O O . GLU A 1 418 ? 16.472 -0.455 15.717 1.00 42.28 418 GLU A O 1
ATOM 3314 N N . GLU A 1 419 ? 16.561 -1.267 13.635 1.00 42.53 419 GLU A N 1
ATOM 3315 C CA . GLU A 1 419 ? 16.676 0.039 12.973 1.00 42.53 419 GLU A CA 1
ATOM 3316 C C . GLU A 1 419 ? 15.323 0.680 12.683 1.00 42.53 419 GLU A C 1
ATOM 3318 O O . GLU A 1 419 ? 15.247 1.902 12.664 1.00 42.53 419 GLU A O 1
ATOM 3323 N N . SER A 1 420 ? 14.234 -0.087 12.577 1.00 41.66 420 SER A N 1
ATOM 3324 C CA . SER A 1 420 ? 12.873 0.481 12.527 1.00 41.66 420 SER A CA 1
ATOM 3325 C C . SER A 1 420 ? 12.539 1.268 13.800 1.00 41.66 420 SER A C 1
ATOM 3327 O O . SER A 1 420 ? 11.956 2.350 13.736 1.00 41.66 420 SER A O 1
ATOM 3329 N N . ALA A 1 421 ? 12.973 0.770 14.964 1.00 42.28 421 ALA A N 1
ATOM 3330 C CA . ALA A 1 421 ? 12.820 1.468 16.239 1.00 42.28 421 ALA A CA 1
ATOM 3331 C C . ALA A 1 421 ? 13.692 2.736 16.323 1.00 42.28 421 ALA A C 1
ATOM 3333 O O . ALA A 1 421 ? 13.258 3.738 16.883 1.00 42.28 421 ALA A O 1
ATOM 3334 N N . ARG A 1 422 ? 14.902 2.721 15.740 1.00 38.12 422 ARG A N 1
ATOM 3335 C CA . ARG A 1 422 ? 15.845 3.859 15.758 1.00 38.12 422 ARG A CA 1
ATOM 3336 C C . ARG A 1 422 ? 15.557 4.902 14.670 1.00 38.12 422 ARG A C 1
ATOM 3338 O O . ARG A 1 422 ? 15.686 6.091 14.929 1.00 38.12 422 ARG A O 1
ATOM 3345 N N . SER A 1 423 ? 15.094 4.497 13.490 1.00 41.16 423 SER A N 1
ATOM 3346 C CA . SER A 1 423 ? 14.742 5.378 12.365 1.00 41.16 423 SER A CA 1
ATOM 3347 C C . SER A 1 423 ? 13.499 6.222 12.643 1.00 41.16 423 SER A C 1
ATOM 3349 O O . SER A 1 423 ? 13.425 7.346 12.157 1.00 41.16 423 SER A O 1
ATOM 3351 N N . LEU A 1 424 ? 12.553 5.725 13.446 1.00 45.56 424 LEU A N 1
ATOM 3352 C CA . LEU A 1 424 ? 11.423 6.519 13.952 1.00 45.56 424 LEU A CA 1
ATOM 3353 C C . LEU A 1 424 ? 11.832 7.482 15.088 1.00 45.56 424 LEU A C 1
ATOM 3355 O O . LEU A 1 424 ? 11.057 8.364 15.457 1.00 45.56 424 LEU A O 1
ATOM 3359 N N . LEU A 1 425 ? 13.046 7.326 15.635 1.00 42.38 425 LEU A N 1
ATOM 3360 C CA . LEU A 1 425 ? 13.635 8.157 16.695 1.00 42.38 425 LEU A CA 1
ATOM 3361 C C . LEU A 1 425 ? 14.708 9.135 16.181 1.00 42.38 425 LEU A C 1
ATOM 3363 O O . LEU A 1 425 ? 15.167 9.986 16.947 1.00 42.38 425 LEU A O 1
ATOM 3367 N N . HIS A 1 426 ? 15.109 9.066 14.908 1.00 32.53 426 HIS A N 1
ATOM 3368 C CA . HIS A 1 426 ? 16.065 10.013 14.342 1.00 32.53 426 HIS A CA 1
ATOM 3369 C C . HIS A 1 426 ? 15.372 11.332 13.987 1.00 32.53 426 HIS A C 1
ATOM 3371 O O . HIS A 1 426 ? 14.877 11.544 12.882 1.00 32.53 426 HIS A O 1
ATOM 3377 N N . SER A 1 427 ? 15.406 12.260 14.948 1.00 30.77 427 SER A N 1
ATOM 3378 C CA . SER A 1 427 ? 15.446 13.686 14.633 1.00 30.77 427 SER A CA 1
ATOM 3379 C C . SER A 1 427 ? 16.584 13.948 13.630 1.00 30.77 427 SER A C 1
ATOM 3381 O O . SER A 1 427 ? 17.584 13.218 13.642 1.00 30.77 427 SER A O 1
ATOM 3383 N N . PRO A 1 428 ? 16.492 14.968 12.757 1.00 29.08 428 PRO A N 1
ATOM 3384 C CA . PRO A 1 428 ? 17.648 15.393 11.990 1.00 29.08 428 PRO A CA 1
ATOM 3385 C C . PRO A 1 428 ? 18.677 15.930 12.985 1.00 29.08 428 PRO A C 1
ATOM 3387 O O . PRO A 1 428 ? 18.628 17.082 13.417 1.00 29.08 428 PRO A O 1
ATOM 3390 N N . SER A 1 429 ? 19.616 15.077 13.382 1.00 26.52 429 SER A N 1
ATOM 3391 C CA . SER A 1 429 ? 20.840 15.499 14.037 1.00 26.52 429 SER A CA 1
ATOM 3392 C C . SER A 1 429 ? 21.589 16.385 13.050 1.00 26.52 429 SER A C 1
ATOM 3394 O O . SER A 1 429 ? 22.249 15.907 12.128 1.00 26.52 429 SER A O 1
ATOM 3396 N N . SER A 1 430 ? 21.421 17.693 13.232 1.00 26.97 430 SER A N 1
ATOM 3397 C CA . SER A 1 430 ? 22.210 18.732 12.586 1.00 26.97 430 SER A CA 1
ATOM 3398 C C . SER A 1 430 ? 23.707 18.414 12.751 1.00 26.97 430 SER A C 1
ATOM 3400 O O . SER A 1 430 ? 24.130 18.007 13.841 1.00 26.97 430 SER A O 1
ATOM 3402 N N . PRO A 1 431 ? 24.526 18.561 11.697 1.00 32.22 431 PRO A N 1
ATOM 3403 C CA . PRO A 1 431 ? 25.911 18.128 11.712 1.00 32.22 431 PRO A CA 1
ATOM 3404 C C . PRO A 1 431 ? 26.732 19.146 12.495 1.00 32.22 431 PRO A C 1
ATOM 3406 O O . PRO A 1 431 ? 27.060 20.205 11.976 1.00 32.22 431 PRO A O 1
ATOM 3409 N N . THR A 1 432 ? 27.103 18.853 13.739 1.00 31.06 432 THR A N 1
ATOM 3410 C CA . THR A 1 432 ? 28.144 19.648 14.405 1.00 31.06 432 THR A CA 1
ATOM 3411 C C . THR A 1 432 ? 29.092 18.768 15.210 1.00 31.06 432 THR A C 1
ATOM 3413 O O . THR A 1 432 ? 28.907 18.471 16.387 1.00 31.06 432 THR A O 1
ATOM 3416 N N . GLY A 1 433 ? 30.197 18.402 14.558 1.00 26.84 433 GLY A N 1
ATOM 3417 C CA . GLY A 1 433 ? 31.459 18.215 15.255 1.00 26.84 433 GLY A CA 1
ATOM 3418 C C . GLY A 1 433 ? 31.873 19.545 15.888 1.00 26.84 433 GLY A C 1
ATOM 3419 O O . GLY A 1 433 ? 32.302 20.453 15.191 1.00 26.84 433 GLY A O 1
ATOM 3420 N N . HIS A 1 434 ? 31.666 19.648 17.200 1.00 29.31 434 HIS A N 1
ATOM 3421 C CA . HIS A 1 434 ? 32.407 20.437 18.189 1.00 29.31 434 HIS A CA 1
ATOM 3422 C C . HIS A 1 434 ? 33.041 21.768 17.733 1.00 29.31 434 HIS A C 1
ATOM 3424 O O . HIS A 1 434 ? 34.120 21.777 17.146 1.00 29.31 434 HIS A O 1
ATOM 3430 N N . ASN A 1 435 ? 32.501 22.893 18.221 1.00 27.06 435 ASN A N 1
ATOM 3431 C CA . ASN A 1 435 ? 33.292 23.816 19.048 1.00 27.06 435 ASN A CA 1
ATOM 3432 C C . ASN A 1 435 ? 32.431 24.868 19.776 1.00 27.06 435 ASN A C 1
ATOM 3434 O O . ASN A 1 435 ? 31.768 25.684 19.153 1.00 27.06 435 ASN A O 1
ATOM 3438 N N . ARG A 1 436 ? 32.564 24.849 21.111 1.00 30.88 436 ARG A N 1
ATOM 3439 C CA . ARG A 1 436 ? 32.389 25.924 22.111 1.00 30.88 436 ARG A CA 1
ATOM 3440 C C . ARG A 1 436 ? 31.052 26.687 22.186 1.00 30.88 436 ARG A C 1
ATOM 3442 O O . ARG A 1 436 ? 30.771 27.581 21.406 1.00 30.88 436 ARG A O 1
ATOM 3449 N N . SER A 1 437 ? 30.342 26.381 23.275 1.00 28.55 437 SER A N 1
ATOM 3450 C CA . SER A 1 437 ? 29.740 27.287 24.269 1.00 28.55 437 SER A CA 1
ATOM 3451 C C . SER A 1 437 ? 29.338 28.703 23.835 1.00 28.55 437 SER A C 1
ATOM 3453 O O . SER A 1 437 ? 30.202 29.522 23.546 1.00 28.55 437 SER A O 1
ATOM 3455 N N . ILE A 1 438 ? 28.057 29.040 24.005 1.00 27.39 438 ILE A N 1
ATOM 3456 C CA . ILE A 1 438 ? 27.541 29.987 25.017 1.00 27.39 438 ILE A CA 1
ATOM 3457 C C . ILE A 1 438 ? 26.009 29.974 24.928 1.00 27.39 438 ILE A C 1
ATOM 3459 O O . ILE A 1 438 ? 25.414 29.965 23.856 1.00 27.39 438 ILE A O 1
ATOM 3463 N N . SER A 1 439 ? 25.382 29.925 26.092 1.00 29.86 439 SER A N 1
ATOM 3464 C CA . SER A 1 439 ? 23.947 29.845 26.307 1.00 29.86 439 SER A CA 1
ATOM 3465 C C . SER A 1 439 ? 23.298 31.221 26.535 1.00 29.86 439 SER A C 1
ATOM 3467 O O . SER A 1 439 ? 23.926 32.087 27.140 1.00 29.86 439 SER A O 1
ATOM 3469 N N . TYR A 1 440 ? 22.004 31.290 26.185 1.00 28.19 440 TYR A N 1
ATOM 3470 C CA . TYR A 1 440 ? 20.890 32.036 26.810 1.00 28.19 440 TYR A CA 1
ATOM 3471 C C . TYR A 1 440 ? 20.321 33.337 26.188 1.00 28.19 440 TYR A C 1
ATOM 3473 O O . TYR A 1 440 ? 20.955 34.383 26.170 1.00 28.19 440 TYR A O 1
ATOM 3481 N N . THR A 1 441 ? 19.031 33.203 25.817 1.00 30.22 441 THR A N 1
ATOM 3482 C CA . THR A 1 441 ? 17.853 34.105 25.939 1.00 30.22 441 THR A CA 1
ATOM 3483 C C . THR A 1 441 ? 17.910 35.570 25.479 1.00 30.22 441 THR A C 1
ATOM 3485 O O . THR A 1 441 ? 18.709 36.347 25.994 1.00 30.22 441 THR A O 1
ATOM 3488 N N . PRO A 1 442 ? 16.930 36.018 24.662 1.00 27.34 442 PRO A N 1
ATOM 3489 C CA . PRO A 1 442 ? 16.629 37.429 24.488 1.00 27.34 442 PRO A CA 1
ATOM 3490 C C . PRO A 1 442 ? 15.616 37.870 25.557 1.00 27.34 442 PRO A C 1
ATOM 3492 O O . PRO A 1 442 ? 14.464 37.442 25.553 1.00 27.34 442 PRO A O 1
ATOM 3495 N N . ALA A 1 443 ? 16.026 38.743 26.472 1.00 28.53 443 ALA A N 1
ATOM 3496 C CA . ALA A 1 443 ? 15.101 39.500 27.305 1.00 28.53 443 ALA A CA 1
ATOM 3497 C C . ALA A 1 443 ? 15.531 40.969 27.328 1.00 28.53 443 ALA A C 1
ATOM 3499 O O . ALA A 1 443 ? 16.610 41.330 27.784 1.00 28.53 443 ALA A O 1
ATOM 3500 N N . LEU A 1 444 ? 14.664 41.771 26.721 1.00 27.97 444 LEU A N 1
ATOM 3501 C CA . LEU A 1 444 ? 14.310 43.149 27.028 1.00 27.97 444 LEU A CA 1
ATOM 3502 C C . LEU A 1 444 ? 15.066 43.864 28.173 1.00 27.97 444 LEU A C 1
ATOM 3504 O O . LEU A 1 444 ? 15.046 43.437 29.321 1.00 27.97 444 LEU A O 1
ATOM 3508 N N . LEU A 1 445 ? 15.508 45.078 27.822 1.00 28.77 445 LEU A N 1
ATOM 3509 C CA . LEU A 1 445 ? 15.653 46.288 28.643 1.00 28.77 445 LEU A CA 1
ATOM 3510 C C . LEU A 1 445 ? 16.895 46.506 29.547 1.00 28.77 445 LEU A C 1
ATOM 3512 O O . LEU A 1 445 ? 17.160 45.821 30.525 1.00 28.77 445 LEU A O 1
ATOM 3516 N N . SER A 1 446 ? 17.518 47.656 29.241 1.00 29.67 446 SER A N 1
ATOM 3517 C CA . SER A 1 446 ? 18.117 48.676 30.123 1.00 29.67 446 SER A CA 1
ATOM 3518 C C . SER A 1 446 ? 19.449 48.416 30.840 1.00 29.67 446 SER A C 1
ATOM 3520 O O . SER A 1 446 ? 19.511 47.901 31.947 1.00 29.67 446 SER A O 1
ATOM 3522 N N . ASN A 1 447 ? 20.502 48.928 30.195 1.00 29.03 447 ASN A N 1
ATOM 3523 C CA . ASN A 1 447 ? 21.423 49.975 30.665 1.00 29.03 447 ASN A CA 1
ATOM 3524 C C . ASN A 1 447 ? 21.894 50.032 32.136 1.00 29.03 447 ASN A C 1
ATOM 3526 O O . ASN A 1 447 ? 21.138 50.366 33.039 1.00 29.03 447 ASN A O 1
ATOM 3530 N N . GLN A 1 448 ? 23.234 49.996 32.217 1.00 29.16 448 GLN A N 1
ATOM 3531 C CA . GLN A 1 448 ? 24.142 50.859 32.994 1.00 29.16 448 GLN A CA 1
ATOM 3532 C C . GLN A 1 448 ? 24.240 50.645 34.512 1.00 29.16 448 GLN A C 1
ATOM 3534 O O . GLN A 1 448 ? 23.311 50.899 35.258 1.00 29.16 448 GLN A O 1
ATOM 3539 N N . GLN A 1 449 ? 25.409 50.138 34.946 1.00 27.81 449 GLN A N 1
ATOM 3540 C CA . GLN A 1 449 ? 26.476 50.885 35.662 1.00 27.81 449 GLN A CA 1
ATOM 3541 C C . GLN A 1 449 ? 26.148 51.047 37.161 1.00 27.81 449 GLN A C 1
ATOM 3543 O O . GLN A 1 449 ? 25.052 51.429 37.517 1.00 27.81 449 GLN A O 1
ATOM 3548 N N . GLN A 1 450 ? 27.025 50.821 38.135 1.00 28.27 450 GLN A N 1
ATOM 3549 C CA . GLN A 1 450 ? 28.477 50.736 38.173 1.00 28.27 450 GLN A CA 1
ATOM 3550 C C . GLN A 1 450 ? 28.876 50.323 39.609 1.00 28.27 450 GLN A C 1
ATOM 3552 O O . GLN A 1 450 ? 28.167 50.637 40.557 1.00 28.27 450 GLN A O 1
ATOM 3557 N N . GLN A 1 451 ? 30.090 49.779 39.732 1.00 24.70 451 GLN A N 1
ATOM 3558 C CA . GLN A 1 451 ? 31.036 49.986 40.842 1.00 24.70 451 GLN A CA 1
ATOM 3559 C C . GLN A 1 451 ? 30.940 49.185 42.165 1.00 24.70 451 GLN A C 1
ATOM 3561 O O . GLN A 1 451 ? 30.038 49.333 42.975 1.00 24.70 451 GLN A O 1
ATOM 3566 N N . ASN A 1 452 ? 32.081 48.520 42.405 1.00 24.39 452 ASN A N 1
ATOM 3567 C CA . ASN A 1 452 ? 32.916 48.531 43.614 1.00 24.39 452 ASN A CA 1
ATOM 3568 C C . ASN A 1 452 ? 32.579 47.667 44.848 1.00 24.39 452 ASN A C 1
ATOM 3570 O O . ASN A 1 452 ? 31.723 47.993 45.656 1.00 24.39 452 ASN A O 1
ATOM 3574 N N . ALA A 1 453 ? 33.516 46.731 45.073 1.00 25.09 453 ALA A N 1
ATOM 3575 C CA . ALA A 1 453 ? 34.427 46.676 46.228 1.00 25.09 453 ALA A CA 1
ATOM 3576 C C . ALA A 1 453 ? 34.161 45.669 47.370 1.00 25.09 453 ALA A C 1
ATOM 3578 O O . ALA A 1 453 ? 33.085 45.611 47.945 1.00 25.09 453 ALA A O 1
ATOM 3579 N N . GLN A 1 454 ? 35.287 45.029 47.747 1.00 25.88 454 GLN A N 1
ATOM 3580 C CA . GLN A 1 454 ? 35.696 44.514 49.071 1.00 25.88 454 GLN A CA 1
ATOM 3581 C C . GLN A 1 454 ? 35.058 43.192 49.539 1.00 25.88 454 GLN A C 1
ATOM 3583 O O . GLN A 1 454 ? 33.849 43.045 49.517 1.00 25.88 454 GLN A O 1
ATOM 3588 N N . PHE A 1 455 ? 35.782 42.108 49.852 1.00 25.52 455 PHE A N 1
ATOM 3589 C CA . PHE A 1 455 ? 36.975 41.798 50.677 1.00 25.52 455 PHE A CA 1
ATOM 3590 C C . PHE A 1 455 ? 36.540 40.978 51.902 1.00 25.52 455 PHE A C 1
ATOM 3592 O O . PHE A 1 455 ? 35.525 41.285 52.520 1.00 25.52 455 PHE A O 1
ATOM 3599 N N . SER A 1 456 ? 37.414 40.035 52.281 1.00 24.86 456 SER A N 1
ATOM 3600 C CA . SER A 1 456 ? 37.517 39.391 53.605 1.00 24.86 456 SER A CA 1
ATOM 3601 C C . SER A 1 456 ? 36.582 38.192 53.840 1.00 24.86 456 SER A C 1
ATOM 3603 O O . SER A 1 456 ? 35.391 38.297 53.603 1.00 24.86 456 SER A O 1
ATOM 3605 N N . THR A 1 457 ? 36.948 37.026 54.384 1.00 23.92 457 THR A N 1
ATOM 3606 C CA . THR A 1 457 ? 38.175 36.261 54.722 1.00 23.92 457 THR A CA 1
ATOM 3607 C C . THR A 1 457 ? 37.708 35.184 55.722 1.00 23.92 457 THR A C 1
ATOM 3609 O O . THR A 1 457 ? 36.723 35.399 56.422 1.00 23.92 457 THR A O 1
ATOM 3612 N N . THR A 1 458 ? 38.508 34.128 55.899 1.00 25.08 458 THR A N 1
ATOM 3613 C CA . THR A 1 458 ? 38.584 33.233 57.079 1.00 25.08 458 THR A CA 1
ATOM 3614 C C . THR A 1 458 ? 37.791 31.919 57.052 1.00 25.08 458 THR A C 1
ATOM 3616 O O . THR A 1 458 ? 36.591 31.840 57.281 1.00 25.08 458 THR A O 1
ATOM 3619 N N . THR A 1 459 ? 38.560 30.853 56.822 1.00 27.45 459 THR A N 1
ATOM 3620 C CA . THR A 1 459 ? 38.437 29.501 57.392 1.00 27.45 459 THR A CA 1
ATOM 3621 C C . THR A 1 459 ? 38.374 29.566 58.931 1.00 27.45 459 THR A C 1
ATOM 3623 O O . THR A 1 459 ? 38.948 30.499 59.497 1.00 27.45 459 THR A O 1
ATOM 3626 N N . PRO A 1 460 ? 37.792 28.572 59.640 1.00 32.41 460 PRO A N 1
ATOM 3627 C CA . PRO A 1 460 ? 38.565 27.352 59.922 1.00 32.41 460 PRO A CA 1
ATOM 3628 C C . PRO A 1 460 ? 37.762 26.038 60.081 1.00 32.41 460 PRO A C 1
ATOM 3630 O O . PRO A 1 460 ? 36.621 26.014 60.516 1.00 32.41 460 PRO A O 1
ATOM 3633 N N . GLY A 1 461 ? 38.447 24.928 59.782 1.00 25.72 461 GLY A N 1
ATOM 3634 C CA . GLY A 1 461 ? 38.665 23.819 60.721 1.00 25.72 461 GLY A CA 1
ATOM 3635 C C . GLY A 1 461 ? 37.481 23.009 61.264 1.00 25.72 461 GLY A C 1
ATOM 3636 O O . GLY A 1 461 ? 36.827 23.427 62.203 1.00 25.72 461 GLY A O 1
ATOM 3637 N N . SER A 1 462 ? 37.401 21.761 60.779 1.00 25.94 462 SER A N 1
ATOM 3638 C CA . SER A 1 462 ? 37.266 20.511 61.556 1.00 25.94 462 SER A CA 1
ATOM 3639 C C . SER A 1 462 ? 36.196 20.437 62.653 1.00 25.94 462 SER A C 1
ATOM 3641 O O . SER A 1 462 ? 36.335 21.063 63.696 1.00 25.94 462 SER A O 1
ATOM 3643 N N . THR A 1 463 ? 35.236 19.515 62.519 1.00 25.00 463 THR A N 1
ATOM 3644 C CA . THR A 1 463 ? 35.176 18.299 63.361 1.00 25.00 463 THR A CA 1
ATOM 3645 C C . THR A 1 463 ? 33.898 17.479 63.128 1.00 25.00 463 THR A C 1
ATOM 3647 O O . THR A 1 463 ? 32.789 17.994 63.086 1.00 25.00 463 THR A O 1
ATOM 3650 N N . THR A 1 464 ? 34.096 16.159 63.125 1.00 27.45 464 THR A N 1
ATOM 3651 C CA . THR A 1 464 ? 33.188 15.101 63.610 1.00 27.45 464 THR A CA 1
ATOM 3652 C C . THR A 1 464 ? 32.010 14.621 62.760 1.00 27.45 464 THR A C 1
ATOM 3654 O O . THR A 1 464 ? 31.248 15.361 62.152 1.00 27.45 464 THR A O 1
ATOM 3657 N N . ALA A 1 465 ? 31.933 13.292 62.744 1.00 28.20 465 ALA A N 1
ATOM 3658 C CA . ALA A 1 465 ? 31.155 12.430 61.886 1.00 28.20 465 ALA A CA 1
ATOM 3659 C C . ALA A 1 465 ? 29.748 12.118 62.426 1.00 28.20 465 ALA A C 1
ATOM 3661 O O . ALA A 1 465 ? 29.435 12.305 63.599 1.00 28.20 465 ALA A O 1
ATOM 3662 N N . SER A 1 466 ? 28.959 11.560 61.510 1.00 34.66 466 SER A N 1
ATOM 3663 C CA . SER A 1 466 ? 27.747 10.748 61.674 1.00 34.66 466 SER A CA 1
ATOM 3664 C C . SER A 1 466 ? 27.641 9.896 62.947 1.00 34.66 466 SER A C 1
ATOM 3666 O O . SER A 1 466 ? 28.646 9.346 63.400 1.00 34.66 466 SER A O 1
ATOM 3668 N N . PRO A 1 467 ? 26.404 9.541 63.340 1.00 35.81 467 PRO A N 1
ATOM 3669 C CA . PRO A 1 467 ? 26.139 8.262 63.982 1.00 35.81 467 PRO A CA 1
ATOM 3670 C C . PRO A 1 467 ? 25.147 7.406 63.169 1.00 35.81 467 PRO A C 1
ATOM 3672 O O . PRO A 1 467 ? 23.975 7.750 63.042 1.00 35.81 467 PRO A O 1
ATOM 3675 N N . LEU A 1 468 ? 25.598 6.237 62.701 1.00 28.98 468 LEU A N 1
ATOM 3676 C CA . LEU A 1 468 ? 24.746 5.048 62.579 1.00 28.98 468 LEU A CA 1
ATOM 3677 C C . LEU A 1 468 ? 25.115 4.080 63.710 1.00 28.98 468 LEU A C 1
ATOM 3679 O O . LEU A 1 468 ? 26.288 3.881 64.026 1.00 28.98 468 LEU A O 1
ATOM 3683 N N . LYS A 1 469 ? 24.082 3.536 64.352 1.00 31.83 469 LYS A N 1
ATOM 3684 C CA . LYS A 1 469 ? 24.127 2.702 65.555 1.00 31.83 469 LYS A CA 1
ATOM 3685 C C . LYS A 1 469 ? 24.024 1.206 65.214 1.00 31.83 469 LYS A C 1
ATOM 3687 O O . LYS A 1 469 ? 23.239 0.835 64.351 1.00 31.83 469 LYS A O 1
ATOM 3692 N N . ASN A 1 470 ? 24.718 0.417 66.046 1.00 31.56 470 ASN A N 1
ATOM 3693 C CA . ASN A 1 470 ? 24.466 -0.978 66.466 1.00 31.56 470 ASN A CA 1
ATOM 3694 C C . ASN A 1 470 ? 25.017 -2.143 65.606 1.00 31.56 470 ASN A C 1
ATOM 3696 O O . ASN A 1 470 ? 24.323 -2.688 64.761 1.00 31.56 470 ASN A O 1
ATOM 3700 N N . SER A 1 471 ? 26.303 -2.479 65.818 1.00 30.62 471 SER A N 1
ATOM 3701 C CA . SER A 1 471 ? 26.857 -3.631 66.596 1.00 30.62 471 SER A CA 1
ATOM 3702 C C . SER A 1 471 ? 26.071 -4.978 66.685 1.00 30.62 471 SER A C 1
ATOM 3704 O O . SER A 1 471 ? 24.851 -4.947 66.545 1.00 30.62 471 SER A O 1
ATOM 3706 N N . PRO A 1 472 ? 26.676 -6.137 67.090 1.00 47.31 472 PRO A N 1
ATOM 3707 C CA . PRO A 1 472 ? 28.111 -6.476 67.283 1.00 47.31 472 PRO A CA 1
ATOM 3708 C C . PRO A 1 472 ? 28.576 -7.946 66.939 1.00 47.31 472 PRO A C 1
ATOM 3710 O O . PRO A 1 472 ? 27.758 -8.833 66.735 1.00 47.31 472 PRO A O 1
ATOM 3713 N N . ILE A 1 473 ? 29.906 -8.191 67.081 1.00 33.34 473 ILE A N 1
ATOM 3714 C CA . ILE A 1 473 ? 30.588 -9.413 67.636 1.00 33.34 473 ILE A CA 1
ATOM 3715 C C . ILE A 1 473 ? 30.704 -10.659 66.707 1.00 33.34 473 ILE A C 1
ATOM 3717 O O . ILE A 1 473 ? 29.716 -11.113 66.160 1.00 33.34 473 ILE A O 1
ATOM 3721 N N . ASN A 1 474 ? 31.847 -11.341 66.501 1.00 29.97 474 ASN A N 1
ATOM 3722 C CA . ASN A 1 474 ? 33.158 -11.348 67.166 1.00 29.97 474 ASN A CA 1
ATOM 3723 C C . ASN A 1 474 ? 34.248 -12.011 66.279 1.00 29.97 474 ASN A C 1
ATOM 3725 O O . ASN A 1 474 ? 34.010 -13.081 65.734 1.00 29.97 474 ASN A O 1
ATOM 3729 N N . ASN A 1 475 ? 35.456 -11.432 66.334 1.00 30.52 475 ASN A N 1
ATOM 3730 C CA . ASN A 1 475 ? 36.772 -12.079 66.511 1.00 30.52 475 ASN A CA 1
ATOM 3731 C C . ASN A 1 475 ? 37.396 -12.980 65.421 1.00 30.52 475 ASN A C 1
ATOM 3733 O O . ASN A 1 475 ? 36.729 -13.815 64.839 1.00 30.52 475 ASN A O 1
ATOM 3737 N N . ILE A 1 476 ? 38.714 -12.993 65.166 1.00 32.16 476 ILE A N 1
ATOM 3738 C CA . ILE A 1 476 ? 39.921 -12.272 65.638 1.00 32.16 476 ILE A CA 1
ATOM 3739 C C . ILE A 1 476 ? 41.065 -12.715 64.667 1.00 32.16 476 ILE A C 1
ATOM 3741 O O . ILE A 1 476 ? 40.965 -13.773 64.049 1.00 32.16 476 ILE A O 1
ATOM 3745 N N . ILE A 1 477 ? 42.157 -11.933 64.603 1.00 31.75 477 ILE A N 1
ATOM 3746 C CA . ILE A 1 477 ? 43.511 -12.190 64.024 1.00 31.75 477 ILE A CA 1
ATOM 3747 C C . ILE A 1 477 ? 43.799 -11.673 62.596 1.00 31.75 477 ILE A C 1
ATOM 3749 O O . ILE A 1 477 ? 43.838 -12.409 61.616 1.00 31.75 477 ILE A O 1
ATOM 3753 N N . SER A 1 478 ? 44.130 -10.379 62.539 1.00 25.31 478 SER A N 1
ATOM 3754 C CA . SER A 1 478 ? 45.171 -9.756 61.686 1.00 25.31 478 SER A CA 1
ATOM 3755 C C . SER A 1 478 ? 46.586 -10.248 62.093 1.00 25.31 478 SER A C 1
ATOM 3757 O O . SER A 1 478 ? 46.668 -10.932 63.111 1.00 25.31 478 SER A O 1
ATOM 3759 N N . PRO A 1 479 ? 47.728 -9.827 61.492 1.00 43.25 479 PRO A N 1
ATOM 3760 C CA . PRO A 1 479 ? 47.969 -8.816 60.445 1.00 43.25 479 PRO A CA 1
ATOM 3761 C C . PRO A 1 479 ? 48.934 -9.384 59.350 1.00 43.25 479 PRO A C 1
ATOM 3763 O O . PRO A 1 479 ? 49.144 -10.584 59.309 1.00 43.25 479 PRO A O 1
ATOM 3766 N N . SER A 1 480 ? 49.539 -8.716 58.362 1.00 26.78 480 SER A N 1
ATOM 3767 C CA . SER A 1 480 ? 50.172 -7.398 58.255 1.00 26.78 480 SER A CA 1
ATOM 3768 C C . SER A 1 480 ? 50.833 -7.254 56.864 1.00 26.78 480 SER A C 1
ATOM 3770 O O . SER A 1 480 ? 51.338 -8.233 56.327 1.00 26.78 480 SER A O 1
ATOM 3772 N N . HIS A 1 481 ? 50.966 -6.000 56.413 1.00 28.62 481 HIS A N 1
ATOM 3773 C CA . HIS A 1 481 ? 52.099 -5.419 55.665 1.00 28.62 481 HIS A CA 1
ATOM 3774 C C . HIS A 1 481 ? 52.356 -5.703 54.160 1.00 28.62 481 HIS A C 1
ATOM 3776 O O . HIS A 1 481 ? 52.969 -6.680 53.760 1.00 28.62 481 HIS A O 1
ATOM 3782 N N . SER A 1 482 ? 52.030 -4.666 53.373 1.00 27.48 482 SER A N 1
ATOM 3783 C CA . SER A 1 482 ? 52.913 -3.866 52.494 1.00 27.48 482 SER A CA 1
ATOM 3784 C C . SER A 1 482 ? 53.664 -4.467 51.287 1.00 27.48 482 SER A C 1
ATOM 3786 O O . SER A 1 482 ? 54.581 -5.261 51.435 1.00 27.48 482 SER A O 1
ATOM 3788 N N . SER A 1 483 ? 53.468 -3.757 50.165 1.00 27.81 483 SER A N 1
ATOM 3789 C CA . SER A 1 483 ? 54.498 -3.219 49.251 1.00 27.81 483 SER A CA 1
ATOM 3790 C C . SER A 1 483 ? 55.050 -4.040 48.073 1.00 27.81 483 SER A C 1
ATOM 3792 O O . SER A 1 483 ? 55.725 -5.042 48.235 1.00 27.81 483 SER A O 1
ATOM 3794 N N . TYR A 1 484 ? 54.906 -3.403 46.903 1.00 28.53 484 TYR A N 1
ATOM 3795 C CA . TYR A 1 484 ? 55.787 -3.361 45.725 1.00 28.53 484 TYR A CA 1
ATOM 3796 C C . TYR A 1 484 ? 56.030 -4.607 44.840 1.00 28.53 484 TYR A C 1
ATOM 3798 O O . TYR A 1 484 ? 56.714 -5.548 45.199 1.00 28.53 484 TYR A O 1
ATOM 3806 N N . LYS A 1 485 ? 55.614 -4.422 43.573 1.00 31.03 485 LYS A N 1
ATOM 3807 C CA . LYS A 1 485 ? 56.323 -4.690 42.299 1.00 31.03 485 LYS A CA 1
ATOM 3808 C C . LYS A 1 485 ? 56.820 -6.116 41.954 1.00 31.03 485 LYS A C 1
ATOM 3810 O O . LYS A 1 485 ? 57.834 -6.570 42.451 1.00 31.03 485 LYS A O 1
ATOM 3815 N N . LYS A 1 486 ? 56.220 -6.595 40.852 1.00 31.70 486 LYS A N 1
ATOM 3816 C CA . LYS A 1 486 ? 56.803 -7.178 39.618 1.00 31.70 486 LYS A CA 1
ATOM 3817 C C . LYS A 1 486 ? 57.529 -8.540 39.631 1.00 31.70 486 LYS A C 1
ATOM 3819 O O . LYS A 1 486 ? 58.575 -8.711 40.234 1.00 31.70 486 LYS A O 1
ATOM 3824 N N . ASP A 1 487 ? 57.022 -9.349 38.696 1.00 28.12 487 ASP A N 1
ATOM 3825 C CA . ASP A 1 487 ? 57.680 -10.302 37.794 1.00 28.12 487 ASP A CA 1
ATOM 3826 C C . ASP A 1 487 ? 58.031 -11.731 38.267 1.00 28.12 487 ASP A C 1
ATOM 3828 O O . ASP A 1 487 ? 58.858 -11.966 39.135 1.00 28.12 487 ASP A O 1
ATOM 3832 N N . ALA A 1 488 ? 57.480 -12.667 37.477 1.00 30.55 488 ALA A N 1
ATOM 3833 C CA . ALA A 1 488 ? 58.156 -13.815 36.866 1.00 30.55 488 ALA A CA 1
ATOM 3834 C C . ALA A 1 488 ? 58.320 -15.151 37.639 1.00 30.55 488 ALA A C 1
ATOM 3836 O O . ALA A 1 488 ? 59.290 -15.369 38.350 1.00 30.55 488 ALA A O 1
ATOM 3837 N N . ARG A 1 489 ? 57.493 -16.109 37.172 1.00 28.72 489 ARG A N 1
ATOM 3838 C CA . ARG A 1 489 ? 57.810 -17.498 36.752 1.00 28.72 489 ARG A CA 1
ATOM 3839 C C . ARG A 1 489 ? 57.747 -18.660 37.762 1.00 28.72 489 ARG A C 1
ATOM 3841 O O . ARG A 1 489 ? 58.196 -18.558 38.892 1.00 28.72 489 ARG A O 1
ATOM 3848 N N . HIS A 1 490 ? 57.356 -19.802 37.164 1.00 28.17 490 HIS A N 1
ATOM 3849 C CA . HIS A 1 490 ? 57.556 -21.211 37.554 1.00 28.17 490 HIS A CA 1
ATOM 3850 C C . HIS A 1 490 ? 56.663 -21.722 38.703 1.00 28.17 490 HIS A C 1
ATOM 3852 O O . HIS A 1 490 ? 56.524 -21.051 39.707 1.00 28.17 490 HIS A O 1
ATOM 3858 N N . SER A 1 491 ? 56.063 -22.917 38.702 1.00 32.03 491 SER A N 1
ATOM 3859 C CA . SER A 1 491 ? 55.867 -24.029 37.752 1.00 32.03 491 SER A CA 1
ATOM 3860 C C . SER A 1 491 ? 55.236 -25.187 38.569 1.00 32.03 491 SER A C 1
ATOM 3862 O O . SER A 1 491 ? 55.552 -25.266 39.751 1.00 32.03 491 SER A O 1
ATOM 3864 N N . MET A 1 492 ? 54.530 -26.135 37.913 1.00 29.19 492 MET A N 1
ATOM 3865 C CA . MET A 1 492 ? 54.553 -27.603 38.205 1.00 29.19 492 MET A CA 1
ATOM 3866 C C . MET A 1 492 ? 53.778 -28.087 39.468 1.00 29.19 492 MET A C 1
ATOM 3868 O O . MET A 1 492 ? 53.886 -27.459 40.507 1.00 29.19 492 MET A O 1
ATOM 3872 N N . LEU A 1 493 ? 52.980 -29.168 39.554 1.00 30.80 493 LEU A N 1
ATOM 3873 C CA . LEU A 1 493 ? 52.611 -30.400 38.804 1.00 30.80 493 LEU A CA 1
ATOM 3874 C C . LEU A 1 493 ? 51.262 -30.901 39.415 1.00 30.80 493 LEU A C 1
ATOM 3876 O O . LEU A 1 493 ? 50.896 -30.422 40.486 1.00 30.80 493 LEU A O 1
ATOM 3880 N N . ILE A 1 494 ? 50.424 -31.773 38.835 1.00 32.72 494 ILE A N 1
ATOM 3881 C CA . ILE A 1 494 ? 50.491 -33.253 38.653 1.00 32.72 494 ILE A CA 1
ATOM 3882 C C . ILE A 1 494 ? 49.183 -33.578 37.870 1.00 32.72 494 ILE A C 1
ATOM 3884 O O . ILE A 1 494 ? 48.131 -33.095 38.281 1.00 32.72 494 ILE A O 1
ATOM 3888 N N . GLU A 1 495 ? 49.118 -34.133 36.654 1.00 28.28 495 GLU A N 1
ATOM 3889 C CA . GLU A 1 495 ? 49.572 -35.417 36.072 1.00 28.28 495 GLU A CA 1
ATOM 3890 C C . GLU A 1 495 ? 48.703 -36.638 36.459 1.00 28.28 495 GLU A C 1
ATOM 3892 O O . GLU A 1 495 ? 48.662 -37.042 37.614 1.00 28.28 495 GLU A O 1
ATOM 3897 N N . ASN A 1 496 ? 47.978 -37.198 35.476 1.00 32.16 496 ASN A N 1
ATOM 3898 C CA . ASN A 1 496 ? 47.748 -38.642 35.315 1.00 32.16 496 ASN A CA 1
ATOM 3899 C C . ASN A 1 496 ? 47.234 -38.964 33.894 1.00 32.16 496 ASN A C 1
ATOM 3901 O O . ASN A 1 496 ? 46.508 -38.185 33.278 1.00 32.16 496 ASN A O 1
ATOM 3905 N N . GLU A 1 497 ? 47.685 -40.108 33.384 1.00 29.61 497 GLU A N 1
ATOM 3906 C CA . GLU A 1 497 ? 48.050 -40.395 31.990 1.00 29.61 497 GLU A CA 1
ATOM 3907 C C . GLU A 1 497 ? 46.982 -41.130 31.132 1.00 29.61 497 GLU A C 1
ATOM 3909 O O . GLU A 1 497 ? 46.239 -41.969 31.632 1.00 29.61 497 GLU A O 1
ATOM 3914 N N . MET A 1 498 ? 46.932 -40.757 29.836 1.00 30.44 498 MET A N 1
ATOM 3915 C CA . MET A 1 498 ? 46.986 -41.495 28.531 1.00 30.44 498 MET A CA 1
ATOM 3916 C C . MET A 1 498 ? 46.815 -43.042 28.453 1.00 30.44 498 MET A C 1
ATOM 3918 O O . MET A 1 498 ? 47.064 -43.697 29.459 1.00 30.44 498 MET A O 1
ATOM 3922 N N . PRO A 1 499 ? 46.477 -43.684 27.281 1.00 40.56 499 PRO A N 1
ATOM 3923 C CA . PRO A 1 499 ? 46.983 -43.435 25.891 1.00 40.56 499 PRO A CA 1
ATOM 3924 C C . PRO A 1 499 ? 45.950 -43.616 24.731 1.00 40.56 499 PRO A C 1
ATOM 3926 O O . PRO A 1 499 ? 44.838 -44.055 24.974 1.00 40.56 499 PRO A O 1
ATOM 3929 N N . SER A 1 500 ? 46.151 -43.420 23.413 1.00 28.06 500 SER A N 1
ATOM 3930 C CA . SER A 1 500 ? 47.068 -42.732 22.470 1.00 28.06 500 SER A CA 1
ATOM 3931 C C . SER A 1 500 ? 46.536 -43.023 21.041 1.00 28.06 500 SER A C 1
ATOM 3933 O O . SER A 1 500 ? 46.226 -44.183 20.791 1.00 28.06 500 SER A O 1
ATOM 3935 N N . THR A 1 501 ? 46.478 -42.055 20.099 1.00 29.34 501 THR A N 1
ATOM 3936 C CA . THR A 1 501 ? 47.032 -42.128 18.703 1.00 29.34 501 THR A CA 1
ATOM 3937 C C . THR A 1 501 ? 46.649 -40.931 17.782 1.00 29.34 501 THR A C 1
ATOM 3939 O O . THR A 1 501 ? 45.479 -40.678 17.538 1.00 29.34 501 THR A O 1
ATOM 3942 N N . ALA A 1 502 ? 47.690 -40.236 17.273 1.00 29.28 502 ALA A N 1
ATOM 3943 C CA . ALA A 1 502 ? 47.871 -39.467 16.007 1.00 29.28 502 ALA A CA 1
ATOM 3944 C C . ALA A 1 502 ? 46.793 -38.443 15.524 1.00 29.28 502 ALA A C 1
ATOM 3946 O O . ALA A 1 502 ? 45.784 -38.835 14.959 1.00 29.28 502 ALA A O 1
ATOM 3947 N N . ILE A 1 503 ? 46.886 -37.123 15.795 1.00 32.16 503 ILE A N 1
ATOM 3948 C CA . ILE A 1 503 ? 47.628 -35.999 15.129 1.00 32.16 503 ILE A CA 1
ATOM 3949 C C . ILE A 1 503 ? 47.092 -35.559 13.734 1.00 32.16 503 ILE A C 1
ATOM 3951 O O . ILE A 1 503 ? 47.416 -36.192 12.739 1.00 32.16 503 ILE A O 1
ATOM 3955 N N . GLN A 1 504 ? 46.402 -34.397 13.652 1.00 29.75 504 GLN A N 1
ATOM 3956 C CA . GLN A 1 504 ? 46.901 -33.135 13.030 1.00 29.75 504 GLN A CA 1
ATOM 3957 C C . GLN A 1 504 ? 45.950 -31.918 13.221 1.00 29.75 504 GLN A C 1
ATOM 3959 O O . GLN A 1 504 ? 44.968 -31.726 12.517 1.00 29.75 504 GLN A O 1
ATOM 3964 N N . THR A 1 505 ? 46.317 -31.094 14.215 1.00 28.78 505 THR A N 1
ATOM 3965 C CA . THR A 1 505 ? 46.326 -29.610 14.279 1.00 28.78 505 THR A CA 1
ATOM 3966 C C . THR A 1 505 ? 45.069 -28.775 13.963 1.00 28.78 505 THR A C 1
ATOM 3968 O O . THR A 1 505 ? 44.855 -28.357 12.829 1.00 28.78 505 THR A O 1
ATOM 3971 N N . ALA A 1 506 ? 44.380 -28.332 15.024 1.00 29.03 506 ALA A N 1
ATOM 3972 C CA . ALA A 1 506 ? 43.552 -27.119 15.063 1.00 29.03 506 ALA A CA 1
ATOM 3973 C C . ALA A 1 506 ? 43.875 -26.308 16.342 1.00 29.03 506 ALA A C 1
ATOM 3975 O O . ALA A 1 506 ? 43.926 -26.910 17.418 1.00 29.03 506 ALA A O 1
ATOM 3976 N N . PRO A 1 507 ? 44.086 -24.975 16.294 1.00 33.03 507 PRO A N 1
ATOM 3977 C CA . PRO A 1 507 ? 44.170 -24.159 17.502 1.00 33.03 507 PRO A CA 1
ATOM 3978 C C . PRO A 1 507 ? 42.778 -23.638 17.903 1.00 33.03 507 PRO A C 1
ATOM 3980 O O . PRO A 1 507 ? 42.118 -22.927 17.145 1.00 33.03 507 PRO A O 1
ATOM 3983 N N . PHE A 1 508 ? 42.335 -23.974 19.117 1.00 30.55 508 PHE A N 1
ATOM 3984 C CA . PHE A 1 508 ? 41.108 -23.449 19.717 1.00 30.55 508 PHE A CA 1
ATOM 3985 C C . PHE A 1 508 ? 41.290 -22.015 20.247 1.00 30.55 508 PHE A C 1
ATOM 3987 O O . PHE A 1 508 ? 42.160 -21.735 21.066 1.00 30.55 508 PHE A O 1
ATOM 3994 N N . ASN A 1 509 ? 40.390 -21.149 19.774 1.00 31.94 509 ASN A N 1
ATOM 3995 C CA . ASN A 1 509 ? 39.670 -20.072 20.462 1.00 31.94 509 ASN A CA 1
ATOM 3996 C C . ASN A 1 509 ? 40.407 -19.178 21.479 1.00 31.94 509 ASN A C 1
ATOM 3998 O O . ASN A 1 509 ? 40.521 -19.484 22.663 1.00 31.94 509 ASN A O 1
ATOM 4002 N N . ARG A 1 510 ? 40.670 -17.944 21.033 1.00 35.91 510 ARG A N 1
ATOM 4003 C CA . ARG A 1 510 ? 40.657 -16.729 21.863 1.00 35.91 510 ARG A CA 1
ATOM 4004 C C . ARG A 1 510 ? 39.289 -16.042 21.681 1.00 35.91 510 ARG A C 1
ATOM 4006 O O . ARG A 1 510 ? 38.781 -16.008 20.564 1.00 35.91 510 ARG A O 1
ATOM 4013 N N . SER A 1 511 ? 38.691 -15.567 22.777 1.00 33.50 511 SER A N 1
ATOM 4014 C CA . SER A 1 511 ? 37.313 -15.052 22.939 1.00 33.50 511 SER A CA 1
ATOM 4015 C C . SER A 1 511 ? 36.603 -14.476 21.701 1.00 33.50 511 SER A C 1
ATOM 4017 O O . SER A 1 511 ? 37.011 -13.458 21.145 1.00 33.50 511 SER A O 1
ATOM 4019 N N . LYS A 1 512 ? 35.458 -15.083 21.349 1.00 37.97 512 LYS A N 1
ATOM 4020 C CA . LYS A 1 512 ? 34.503 -14.645 20.317 1.00 37.97 512 LYS A CA 1
ATOM 4021 C C . LYS A 1 512 ? 33.410 -13.743 20.909 1.00 37.97 512 LYS A C 1
ATOM 4023 O O . LYS A 1 512 ? 32.289 -14.191 21.109 1.00 37.97 512 LYS A O 1
ATOM 4028 N N . SER A 1 513 ? 33.713 -12.473 21.149 1.00 42.88 513 SER A N 1
ATOM 4029 C CA . SER A 1 513 ? 32.670 -11.467 21.447 1.00 42.88 513 SER A CA 1
ATOM 4030 C C . SER A 1 513 ? 32.391 -10.533 20.261 1.00 42.88 513 SER A C 1
ATOM 4032 O O . SER A 1 513 ? 31.457 -9.748 20.312 1.00 42.88 513 SER A O 1
ATOM 4034 N N . ALA A 1 514 ? 33.176 -10.633 19.178 1.00 37.28 514 ALA A N 1
ATOM 4035 C CA . ALA A 1 514 ? 33.052 -9.795 17.977 1.00 37.28 514 ALA A CA 1
ATOM 4036 C C . ALA A 1 514 ? 32.689 -10.577 16.695 1.00 37.28 514 ALA A C 1
ATOM 4038 O O . ALA A 1 514 ? 32.512 -9.978 15.638 1.00 37.28 514 ALA A O 1
ATOM 4039 N N . ALA A 1 515 ? 32.603 -11.912 16.762 1.00 36.06 515 ALA A N 1
ATOM 4040 C CA . ALA A 1 515 ? 32.302 -12.760 15.603 1.00 36.06 515 ALA A CA 1
ATOM 4041 C C . ALA A 1 515 ? 30.794 -12.981 15.388 1.00 36.06 515 ALA A C 1
ATOM 4043 O O . ALA A 1 515 ? 30.381 -13.187 14.255 1.00 36.06 515 ALA A O 1
ATOM 4044 N N . THR A 1 516 ? 29.977 -12.896 16.440 1.00 37.06 516 THR A N 1
ATOM 4045 C CA . THR A 1 516 ? 28.509 -13.000 16.362 1.00 37.06 516 THR A CA 1
ATOM 4046 C C . THR A 1 516 ? 27.889 -11.830 15.601 1.00 37.06 516 THR A C 1
ATOM 4048 O O . THR A 1 516 ? 27.070 -12.060 14.727 1.00 37.06 516 THR A O 1
ATOM 4051 N N . LEU A 1 517 ? 28.392 -10.604 15.786 1.00 32.88 517 LEU A N 1
ATOM 4052 C CA . LEU A 1 517 ? 27.896 -9.429 15.054 1.00 32.88 517 LEU A CA 1
ATOM 4053 C C . LEU A 1 517 ? 28.111 -9.522 13.532 1.00 32.88 517 LEU A C 1
ATOM 4055 O O . LEU A 1 517 ? 27.256 -9.091 12.771 1.00 32.88 517 LEU A O 1
ATOM 4059 N N . LYS A 1 518 ? 29.221 -10.116 13.065 1.00 36.38 518 LYS A N 1
ATOM 4060 C CA . LYS A 1 518 ? 29.445 -10.328 11.620 1.00 36.38 518 LYS A CA 1
ATOM 4061 C C . LYS A 1 518 ? 28.552 -11.421 11.032 1.00 36.38 518 LYS A C 1
ATOM 4063 O O . LYS A 1 518 ? 28.209 -11.336 9.859 1.00 36.38 518 LYS A O 1
ATOM 4068 N N . VAL A 1 519 ? 28.205 -12.433 11.829 1.00 45.84 519 VAL A N 1
ATOM 4069 C CA . VAL A 1 519 ? 27.286 -13.501 11.412 1.00 45.84 519 VAL A CA 1
ATOM 4070 C C . VAL A 1 519 ? 25.863 -12.942 11.321 1.00 45.84 519 VAL A C 1
ATOM 4072 O O . VAL A 1 519 ? 25.240 -13.094 10.275 1.00 45.84 519 VAL A O 1
ATOM 4075 N N . ASP A 1 520 ? 25.413 -12.175 12.317 1.00 48.84 520 ASP A N 1
ATOM 4076 C CA . ASP A 1 520 ? 24.082 -11.552 12.316 1.00 48.84 520 ASP A CA 1
ATOM 4077 C C . ASP A 1 520 ? 23.896 -10.573 11.141 1.00 48.84 520 ASP A C 1
ATOM 4079 O O . ASP A 1 520 ? 22.884 -10.646 10.453 1.00 48.84 520 ASP A O 1
ATOM 4083 N N . THR A 1 521 ? 24.897 -9.741 10.809 1.00 53.06 521 THR A N 1
ATOM 4084 C CA . THR A 1 521 ? 24.817 -8.837 9.637 1.00 53.06 521 THR A CA 1
ATOM 4085 C C . THR A 1 521 ? 24.801 -9.591 8.300 1.00 53.06 521 THR A C 1
ATOM 4087 O O . THR A 1 521 ? 24.173 -9.149 7.340 1.00 53.06 521 THR A O 1
ATOM 4090 N N . SER A 1 522 ? 25.490 -10.735 8.207 1.00 58.88 522 SER A N 1
ATOM 4091 C CA . SER A 1 522 ? 25.474 -11.548 6.983 1.00 58.88 522 SER A CA 1
ATOM 4092 C C . SER A 1 522 ? 24.136 -12.258 6.761 1.00 58.88 522 SER A C 1
ATOM 4094 O O . SER A 1 522 ? 23.657 -12.273 5.631 1.00 58.88 522 SER A O 1
ATOM 4096 N N . LEU A 1 523 ? 23.498 -12.769 7.824 1.00 60.62 523 LEU A N 1
ATOM 4097 C CA . LEU A 1 523 ? 22.159 -13.360 7.732 1.00 60.62 523 LEU A CA 1
ATOM 4098 C C . LEU A 1 523 ? 21.100 -12.309 7.373 1.00 60.62 523 LEU A C 1
ATOM 4100 O O . LEU A 1 523 ? 20.301 -12.549 6.475 1.00 60.62 523 LEU A O 1
ATOM 4104 N N . THR A 1 524 ? 21.133 -11.121 7.988 1.00 61.94 524 THR A N 1
ATOM 4105 C CA . THR A 1 524 ? 20.171 -10.053 7.656 1.00 61.94 524 THR A CA 1
ATOM 4106 C C . THR A 1 524 ? 20.304 -9.575 6.211 1.00 61.94 524 THR A C 1
ATOM 4108 O O . THR A 1 524 ? 19.306 -9.240 5.574 1.00 61.94 524 THR A O 1
ATOM 4111 N N . ASN A 1 525 ? 21.526 -9.572 5.669 1.00 71.38 525 ASN A N 1
ATOM 4112 C CA . ASN A 1 525 ? 21.754 -9.236 4.267 1.00 71.38 525 ASN A CA 1
ATOM 4113 C C . ASN A 1 525 ? 21.232 -10.334 3.330 1.00 71.38 525 ASN A C 1
ATOM 4115 O O . ASN A 1 525 ? 20.554 -10.010 2.357 1.00 71.38 525 ASN A O 1
ATOM 4119 N N . GLU A 1 526 ? 21.469 -11.611 3.636 1.00 81.56 526 GLU A N 1
ATOM 4120 C CA . GLU A 1 526 ? 20.928 -12.742 2.865 1.00 81.56 526 GLU A CA 1
ATOM 4121 C C . GLU A 1 526 ? 19.394 -12.758 2.835 1.00 81.56 526 GLU A C 1
ATOM 4123 O O . GLU A 1 526 ? 18.805 -12.940 1.766 1.00 81.56 526 GLU A O 1
ATOM 4128 N N . ASP A 1 527 ? 18.744 -12.490 3.970 1.00 84.12 527 ASP A N 1
ATOM 4129 C CA . ASP A 1 527 ? 17.283 -12.403 4.059 1.00 84.12 527 ASP A CA 1
ATOM 4130 C C . ASP A 1 527 ? 16.740 -11.229 3.230 1.00 84.12 527 ASP A C 1
ATOM 4132 O O . ASP A 1 527 ? 15.742 -11.370 2.519 1.00 84.12 527 ASP A O 1
ATOM 4136 N N . SER A 1 528 ? 17.424 -10.078 3.260 1.00 86.25 528 SER A N 1
ATOM 4137 C CA . SER A 1 528 ? 17.040 -8.908 2.462 1.00 86.25 528 SER A CA 1
ATOM 4138 C C . SER A 1 528 ? 17.183 -9.156 0.955 1.00 86.25 528 SER A C 1
ATOM 4140 O O . SER A 1 528 ? 16.288 -8.805 0.186 1.00 86.25 528 SER A O 1
ATOM 4142 N N . ILE A 1 529 ? 18.258 -9.830 0.526 1.00 89.94 529 ILE A N 1
ATOM 4143 C CA . ILE A 1 529 ? 18.460 -10.236 -0.871 1.00 89.94 529 ILE A CA 1
ATOM 4144 C C . ILE A 1 529 ? 17.379 -11.243 -1.273 1.00 89.94 529 ILE A C 1
ATOM 4146 O O . ILE A 1 529 ? 16.788 -11.112 -2.343 1.00 89.94 529 ILE A O 1
ATOM 4150 N N . GLY A 1 530 ? 17.069 -12.216 -0.411 1.00 91.69 530 GLY A N 1
ATOM 4151 C CA . GLY A 1 530 ? 15.974 -13.161 -0.628 1.00 91.69 530 GLY A CA 1
ATOM 4152 C C . GLY A 1 530 ? 14.632 -12.460 -0.859 1.00 91.69 530 GLY A C 1
ATOM 4153 O O . GLY A 1 530 ? 13.928 -12.781 -1.817 1.00 91.69 530 GLY A O 1
ATOM 4154 N N . ALA A 1 531 ? 14.310 -11.456 -0.043 1.00 91.94 531 ALA A N 1
ATOM 4155 C CA . ALA A 1 531 ? 13.099 -10.655 -0.197 1.00 91.94 531 ALA A CA 1
ATOM 4156 C C . ALA A 1 531 ? 13.092 -9.823 -1.490 1.00 91.94 531 ALA A C 1
ATOM 4158 O O . ALA A 1 531 ? 12.078 -9.808 -2.190 1.00 91.94 531 ALA A O 1
ATOM 4159 N N . PHE A 1 532 ? 14.212 -9.191 -1.868 1.00 93.75 532 PHE A N 1
ATOM 4160 C CA . PHE A 1 532 ? 14.326 -8.509 -3.164 1.00 93.75 532 PHE A CA 1
ATOM 4161 C C . PHE A 1 532 ? 14.091 -9.466 -4.334 1.00 93.75 532 PHE A C 1
ATOM 4163 O O . PHE A 1 532 ? 13.344 -9.125 -5.246 1.00 93.75 532 PHE A O 1
ATOM 4170 N N . VAL A 1 533 ? 14.663 -10.672 -4.295 1.00 94.44 533 VAL A N 1
ATOM 4171 C CA . VAL A 1 533 ? 14.471 -11.688 -5.341 1.00 94.44 533 VAL A CA 1
ATOM 4172 C C . VAL A 1 533 ? 13.007 -12.126 -5.426 1.00 94.44 533 VAL A C 1
ATOM 4174 O O . VAL A 1 533 ? 12.474 -12.235 -6.529 1.00 94.44 533 VAL A O 1
ATOM 4177 N N . GLN A 1 534 ? 12.325 -12.329 -4.295 1.00 94.38 534 GLN A N 1
ATOM 4178 C CA . GLN A 1 534 ? 10.892 -12.653 -4.287 1.00 94.38 534 GLN A CA 1
ATOM 4179 C C . GLN A 1 534 ? 10.043 -11.515 -4.873 1.00 94.38 534 GLN A C 1
ATOM 4181 O O . GLN A 1 534 ? 9.182 -11.766 -5.713 1.00 94.38 534 GLN A O 1
ATOM 4186 N N . LEU A 1 535 ? 10.313 -10.262 -4.493 1.00 95.81 535 LEU A N 1
ATOM 4187 C CA . LEU A 1 535 ? 9.617 -9.093 -5.040 1.00 95.81 535 LEU A CA 1
ATOM 4188 C C . LEU A 1 535 ? 9.893 -8.900 -6.537 1.00 95.81 535 LEU A C 1
ATOM 4190 O O . LEU A 1 535 ? 8.970 -8.594 -7.290 1.00 95.81 535 LEU A O 1
ATOM 4194 N N . MET A 1 536 ? 11.133 -9.116 -6.986 1.00 95.25 536 MET A N 1
ATOM 4195 C CA . MET A 1 536 ? 11.485 -9.096 -8.409 1.00 95.25 536 MET A CA 1
ATOM 4196 C C . MET A 1 536 ? 10.784 -10.222 -9.168 1.00 95.25 536 MET A C 1
ATOM 4198 O O . MET A 1 536 ? 10.309 -9.992 -10.272 1.00 95.25 536 MET A O 1
ATOM 4202 N N . SER A 1 537 ? 10.647 -11.407 -8.569 1.00 94.19 537 SER A N 1
ATOM 4203 C CA . SER A 1 537 ? 9.903 -12.521 -9.170 1.00 94.19 537 SER A CA 1
ATOM 4204 C C . SER A 1 537 ? 8.423 -12.167 -9.351 1.00 94.19 537 SER A C 1
ATOM 4206 O O . SER A 1 537 ? 7.870 -12.413 -10.420 1.00 94.19 537 SER A O 1
ATOM 4208 N N . ILE A 1 538 ? 7.803 -11.517 -8.353 1.00 95.94 538 ILE A N 1
ATOM 4209 C CA . ILE A 1 538 ? 6.435 -10.981 -8.465 1.00 95.94 538 ILE A CA 1
ATOM 4210 C C . ILE A 1 538 ? 6.359 -9.960 -9.605 1.00 95.94 538 ILE A C 1
ATOM 4212 O O . ILE A 1 538 ? 5.491 -10.072 -10.463 1.00 95.94 538 ILE A O 1
ATOM 4216 N N . ALA A 1 539 ? 7.268 -8.981 -9.646 1.00 96.81 539 ALA A N 1
ATOM 4217 C CA . ALA A 1 539 ? 7.266 -7.955 -10.686 1.00 96.81 539 ALA A CA 1
ATOM 4218 C C . ALA A 1 539 ? 7.424 -8.558 -12.094 1.00 96.81 539 ALA A C 1
ATOM 4220 O O . ALA A 1 539 ? 6.674 -8.202 -12.995 1.00 96.81 539 ALA A O 1
ATOM 4221 N N . VAL A 1 540 ? 8.347 -9.505 -12.278 1.00 95.12 540 VAL A N 1
ATOM 4222 C CA . VAL A 1 540 ? 8.581 -10.170 -13.569 1.00 95.12 540 VAL A CA 1
ATOM 4223 C C . VAL A 1 540 ? 7.378 -11.007 -14.004 1.00 95.12 540 VAL A C 1
ATOM 4225 O O . VAL A 1 540 ? 6.973 -10.900 -15.156 1.00 95.12 540 VAL A O 1
ATOM 4228 N N . ALA A 1 541 ? 6.751 -11.762 -13.098 1.00 93.50 541 ALA A N 1
ATOM 4229 C CA . ALA A 1 541 ? 5.526 -12.504 -13.409 1.00 93.50 541 ALA A CA 1
ATOM 4230 C C . ALA A 1 541 ? 4.368 -11.575 -13.799 1.00 93.50 541 ALA A C 1
ATOM 4232 O O . ALA A 1 541 ? 3.668 -11.817 -14.778 1.00 93.50 541 ALA A O 1
ATOM 4233 N N . MET A 1 542 ? 4.203 -10.462 -13.084 1.00 95.31 542 MET A N 1
ATOM 4234 C CA . MET A 1 542 ? 3.157 -9.480 -13.374 1.00 95.31 542 MET A CA 1
ATOM 4235 C C . MET A 1 542 ? 3.387 -8.730 -14.701 1.00 95.31 542 MET A C 1
ATOM 4237 O O . MET A 1 542 ? 2.422 -8.291 -15.325 1.00 95.31 542 MET A O 1
ATOM 4241 N N . LEU A 1 543 ? 4.635 -8.605 -15.174 1.00 95.06 543 LEU A N 1
ATOM 4242 C CA . LEU A 1 543 ? 4.946 -8.028 -16.492 1.00 95.06 543 LEU A CA 1
ATOM 4243 C C . LEU A 1 543 ? 4.469 -8.906 -17.666 1.00 95.06 543 LEU A C 1
ATOM 4245 O O . LEU A 1 543 ? 4.321 -8.397 -18.777 1.00 95.06 543 LEU A O 1
ATOM 4249 N N . GLU A 1 544 ? 4.192 -10.193 -17.449 1.00 91.88 544 GLU A N 1
ATOM 4250 C CA . GLU A 1 544 ? 3.566 -11.051 -18.466 1.00 91.88 544 GLU A CA 1
ATOM 4251 C C . GLU A 1 544 ? 2.043 -10.890 -18.531 1.00 91.88 544 GLU A C 1
ATOM 4253 O O . GLU A 1 544 ? 1.423 -11.326 -19.503 1.00 91.88 544 GLU A O 1
ATOM 4258 N N . SER A 1 545 ? 1.428 -10.214 -17.553 1.00 93.12 545 SER A N 1
ATOM 4259 C CA . SER A 1 545 ? -0.024 -10.070 -17.507 1.00 93.12 545 SER A CA 1
ATOM 4260 C C . SER A 1 545 ? -0.592 -9.398 -18.761 1.00 93.12 545 SER A C 1
ATOM 4262 O O . SER A 1 545 ? -0.053 -8.426 -19.311 1.00 93.12 545 SER A O 1
ATOM 4264 N N . HIS A 1 546 ? -1.737 -9.915 -19.206 1.00 90.25 546 HIS A N 1
ATOM 4265 C CA . HIS A 1 546 ? -2.536 -9.337 -20.281 1.00 90.25 546 HIS A CA 1
ATOM 4266 C C . HIS A 1 546 ? -3.422 -8.177 -19.809 1.00 90.25 546 HIS A C 1
ATOM 4268 O O . HIS A 1 546 ? -3.980 -7.477 -20.650 1.00 90.25 546 HIS A O 1
ATOM 4274 N N . VAL A 1 547 ? -3.528 -7.944 -18.496 1.00 92.81 547 VAL A N 1
ATOM 4275 C CA . VAL A 1 547 ? -4.290 -6.831 -17.928 1.00 92.81 547 VAL A CA 1
ATOM 4276 C C . VAL A 1 547 ? -3.392 -5.599 -17.798 1.00 92.81 547 VAL A C 1
ATOM 4278 O O . VAL A 1 547 ? -2.394 -5.605 -17.079 1.00 92.81 547 VAL A O 1
ATOM 4281 N N . ASP A 1 548 ? -3.770 -4.509 -18.467 1.00 91.75 548 ASP A N 1
ATOM 4282 C CA . ASP A 1 548 ? -2.955 -3.289 -18.564 1.00 91.75 548 ASP A CA 1
ATOM 4283 C C . ASP A 1 548 ? -2.564 -2.702 -17.199 1.00 91.75 548 ASP A C 1
ATOM 4285 O O . ASP A 1 548 ? -1.429 -2.277 -16.997 1.00 91.75 548 ASP A O 1
ATOM 4289 N N . ASN A 1 549 ? -3.495 -2.680 -16.242 1.00 92.38 549 ASN A N 1
ATOM 4290 C CA . ASN A 1 549 ? -3.244 -2.127 -14.912 1.00 92.38 549 ASN A CA 1
ATOM 4291 C C . ASN A 1 549 ? -2.210 -2.954 -14.126 1.00 92.38 549 ASN A C 1
ATOM 4293 O O . ASN A 1 549 ? -1.297 -2.382 -13.532 1.00 92.38 549 ASN A O 1
ATOM 4297 N N . GLU A 1 550 ? -2.308 -4.286 -14.169 1.00 94.94 550 GLU A N 1
ATOM 4298 C CA . GLU A 1 550 ? -1.336 -5.195 -13.549 1.00 94.94 550 GLU A CA 1
ATOM 4299 C C . GLU A 1 550 ? 0.065 -4.988 -14.131 1.00 94.94 550 GLU A C 1
ATOM 4301 O O . GLU A 1 550 ? 1.032 -4.830 -13.384 1.00 94.94 550 GLU A O 1
ATOM 4306 N N . TYR A 1 551 ? 0.147 -4.899 -15.462 1.00 95.19 551 TYR A N 1
ATOM 4307 C CA . TYR A 1 551 ? 1.388 -4.638 -16.182 1.00 95.19 551 TYR A CA 1
ATOM 4308 C C . TYR A 1 551 ? 2.027 -3.300 -15.772 1.00 95.19 551 TYR A C 1
ATOM 4310 O O . TYR A 1 551 ? 3.220 -3.232 -15.472 1.00 95.19 551 TYR A O 1
ATOM 4318 N N . LEU A 1 552 ? 1.240 -2.220 -15.726 1.00 94.25 552 LEU A N 1
ATOM 4319 C CA . LEU A 1 552 ? 1.731 -0.890 -15.356 1.00 94.25 552 LEU A CA 1
ATOM 4320 C C . LEU A 1 552 ? 2.214 -0.839 -13.894 1.00 94.25 552 LEU A C 1
ATOM 4322 O O . LEU A 1 552 ? 3.243 -0.222 -13.601 1.00 94.25 552 LEU A O 1
ATOM 4326 N N . LEU A 1 553 ? 1.516 -1.512 -12.974 1.00 95.06 553 LEU A N 1
ATOM 4327 C CA . LEU A 1 553 ? 1.951 -1.647 -11.579 1.00 95.06 553 LEU A CA 1
ATOM 4328 C C . LEU A 1 553 ? 3.268 -2.429 -11.483 1.00 95.06 553 LEU A C 1
ATOM 4330 O O . LEU A 1 553 ? 4.177 -2.014 -10.764 1.00 95.06 553 LEU A O 1
ATOM 4334 N N . ALA A 1 554 ? 3.404 -3.512 -12.249 1.00 96.94 554 ALA A N 1
ATOM 4335 C CA . ALA A 1 554 ? 4.626 -4.307 -12.325 1.00 96.94 554 ALA A CA 1
ATOM 4336 C C . ALA A 1 554 ? 5.821 -3.496 -12.839 1.00 96.94 554 ALA A C 1
ATOM 4338 O O . ALA A 1 554 ? 6.914 -3.575 -12.279 1.00 96.94 554 ALA A O 1
ATOM 4339 N N . LEU A 1 555 ? 5.596 -2.664 -13.859 1.00 95.94 555 LEU A N 1
ATOM 4340 C CA . LEU A 1 555 ? 6.610 -1.792 -14.443 1.00 95.94 555 LEU A CA 1
ATOM 4341 C C . LEU A 1 555 ? 7.172 -0.805 -13.408 1.00 95.94 555 LEU A C 1
ATOM 4343 O O . LEU A 1 555 ? 8.389 -0.689 -13.257 1.00 95.94 555 LEU A O 1
ATOM 4347 N N . THR A 1 556 ? 6.296 -0.131 -12.657 1.00 95.19 556 THR A N 1
ATOM 4348 C CA . THR A 1 556 ? 6.726 0.800 -11.596 1.00 95.19 556 THR A CA 1
ATOM 4349 C C . THR A 1 556 ? 7.387 0.088 -10.416 1.00 95.19 556 THR A C 1
ATOM 4351 O O . THR A 1 556 ? 8.365 0.592 -9.861 1.00 95.19 556 THR A O 1
ATOM 4354 N N . LEU A 1 557 ? 6.911 -1.109 -10.057 1.00 96.75 557 LEU A N 1
ATOM 4355 C CA . LEU A 1 557 ? 7.535 -1.939 -9.030 1.00 96.75 557 LEU A CA 1
ATOM 4356 C C . LEU A 1 557 ? 8.950 -2.364 -9.433 1.00 96.75 557 LEU A C 1
ATOM 4358 O O . LEU A 1 557 ? 9.865 -2.235 -8.623 1.00 96.75 557 LEU A O 1
ATOM 4362 N N . MET A 1 558 ? 9.146 -2.815 -10.674 1.00 96.69 558 MET A N 1
ATOM 4363 C CA . MET A 1 558 ? 10.456 -3.236 -11.173 1.00 96.69 558 MET A CA 1
ATOM 4364 C C . MET A 1 558 ? 11.459 -2.076 -11.197 1.00 96.69 558 MET A C 1
ATOM 4366 O O . MET A 1 558 ? 12.591 -2.230 -10.735 1.00 96.69 558 MET A O 1
ATOM 4370 N N . ASP A 1 559 ? 11.037 -0.895 -11.661 1.00 95.12 559 ASP A N 1
ATOM 4371 C CA . ASP A 1 559 ? 11.872 0.312 -11.661 1.00 95.12 559 ASP A CA 1
ATOM 4372 C C . ASP A 1 559 ? 12.335 0.700 -10.249 1.00 95.12 559 ASP A C 1
ATOM 4374 O O . ASP A 1 559 ? 13.525 0.960 -10.026 1.00 95.12 559 ASP A O 1
ATOM 4378 N N . LYS A 1 560 ? 11.416 0.640 -9.279 1.00 95.12 560 LYS A N 1
ATOM 4379 C CA . LYS A 1 560 ? 11.715 0.913 -7.872 1.00 95.12 560 LYS A CA 1
ATOM 4380 C C . LYS A 1 560 ? 12.600 -0.158 -7.236 1.00 95.12 560 LYS A C 1
ATOM 4382 O O . LYS A 1 560 ? 13.458 0.175 -6.421 1.00 95.12 560 LYS A O 1
ATOM 4387 N N . LEU A 1 561 ? 12.413 -1.432 -7.581 1.00 95.50 561 LEU A N 1
ATOM 4388 C CA . LEU A 1 561 ? 13.218 -2.537 -7.054 1.00 95.50 561 LEU A CA 1
ATOM 4389 C C . LEU A 1 561 ? 14.672 -2.453 -7.513 1.00 95.50 561 LEU A C 1
ATOM 4391 O O . LEU A 1 561 ? 15.563 -2.644 -6.690 1.00 95.50 561 LEU A O 1
ATOM 4395 N N . LEU A 1 562 ? 14.930 -2.133 -8.785 1.00 93.19 562 LEU A N 1
ATOM 4396 C CA . LEU A 1 562 ? 16.302 -1.959 -9.277 1.00 93.19 562 LEU A CA 1
ATOM 4397 C C . LEU A 1 562 ? 17.012 -0.781 -8.603 1.00 93.19 562 LEU A C 1
ATOM 4399 O O . LEU A 1 562 ? 18.199 -0.872 -8.293 1.00 93.19 562 LEU A O 1
ATOM 4403 N N . GLU A 1 563 ? 16.289 0.309 -8.348 1.00 92.06 563 GLU A N 1
ATOM 4404 C CA . GLU A 1 563 ? 16.827 1.467 -7.633 1.00 92.06 563 GLU A CA 1
ATOM 4405 C C . GLU A 1 563 ? 17.104 1.142 -6.162 1.00 92.06 563 GLU A C 1
ATOM 4407 O O . GLU A 1 563 ? 18.198 1.399 -5.657 1.00 92.06 563 GLU A O 1
ATOM 4412 N N . ALA A 1 564 ? 16.148 0.501 -5.489 1.00 90.94 564 ALA A N 1
ATOM 4413 C CA . ALA A 1 564 ? 16.290 0.111 -4.097 1.00 90.94 564 ALA A CA 1
ATOM 4414 C C . ALA A 1 564 ? 17.357 -0.968 -3.896 1.00 90.94 564 ALA A C 1
ATOM 4416 O O . ALA A 1 564 ? 18.047 -0.931 -2.885 1.00 90.94 564 ALA A O 1
ATOM 4417 N N . ALA A 1 565 ? 17.551 -1.893 -4.839 1.00 88.88 565 ALA A N 1
ATOM 4418 C CA . ALA A 1 565 ? 18.597 -2.910 -4.758 1.00 88.88 565 ALA A CA 1
ATOM 4419 C C . ALA A 1 565 ? 20.013 -2.307 -4.823 1.00 88.88 565 ALA A C 1
ATOM 4421 O O . ALA A 1 565 ? 20.936 -2.893 -4.262 1.00 88.88 565 ALA A O 1
ATOM 4422 N N . GLY A 1 566 ? 20.207 -1.119 -5.407 1.00 87.88 566 GLY A N 1
ATOM 4423 C CA . GLY A 1 566 ? 21.481 -0.390 -5.370 1.00 87.88 566 GLY A CA 1
ATOM 4424 C C . GLY A 1 566 ? 22.690 -1.267 -5.755 1.00 87.88 566 GLY A C 1
ATOM 4425 O O . GLY A 1 566 ? 22.738 -1.738 -6.891 1.00 87.88 566 GLY A O 1
ATOM 4426 N N . PRO A 1 567 ? 23.659 -1.511 -4.847 1.00 86.75 567 PRO A N 1
ATOM 4427 C CA . PRO A 1 567 ? 24.842 -2.327 -5.144 1.00 86.75 567 PRO A CA 1
ATOM 4428 C C . PRO A 1 567 ? 24.537 -3.825 -5.317 1.00 86.75 567 PRO A C 1
ATOM 4430 O O . PRO A 1 567 ? 25.251 -4.510 -6.039 1.00 86.75 567 PRO A O 1
ATOM 4433 N N . ASP A 1 568 ? 23.466 -4.336 -4.705 1.00 88.25 568 ASP A N 1
ATOM 4434 C CA . ASP A 1 568 ? 23.137 -5.769 -4.706 1.00 88.25 568 ASP A CA 1
ATOM 4435 C C . ASP A 1 568 ? 22.318 -6.190 -5.937 1.00 88.25 568 ASP A C 1
ATOM 4437 O O . ASP A 1 568 ? 21.912 -7.348 -6.047 1.00 88.25 568 ASP A O 1
ATOM 4441 N N . ARG A 1 569 ? 22.044 -5.259 -6.862 1.00 90.88 569 ARG A N 1
ATOM 4442 C CA . ARG A 1 569 ? 21.181 -5.480 -8.035 1.00 90.88 569 ARG A CA 1
ATOM 4443 C C . ARG A 1 569 ? 21.630 -6.665 -8.894 1.00 90.88 569 ARG A C 1
ATOM 4445 O O . ARG A 1 569 ? 20.793 -7.474 -9.273 1.00 90.88 569 ARG A O 1
ATOM 4452 N N . GLU A 1 570 ? 22.931 -6.805 -9.145 1.00 91.75 570 GLU A N 1
ATOM 4453 C CA . GLU A 1 570 ? 23.495 -7.906 -9.942 1.00 91.75 570 GLU A CA 1
ATOM 4454 C C . GLU A 1 570 ? 23.308 -9.241 -9.217 1.00 91.75 570 GLU A C 1
ATOM 4456 O O . GLU A 1 570 ? 22.755 -10.180 -9.779 1.00 91.75 570 GLU A O 1
ATOM 4461 N N . CYS A 1 571 ? 23.633 -9.300 -7.921 1.00 91.56 571 CYS A N 1
ATOM 4462 C CA . CYS A 1 571 ? 23.413 -10.489 -7.093 1.00 91.56 571 CYS A CA 1
ATOM 4463 C C . CYS A 1 571 ? 21.930 -10.914 -7.069 1.00 91.56 571 CYS A C 1
ATOM 4465 O O . CYS A 1 571 ? 21.610 -12.098 -7.215 1.00 91.56 571 CYS A O 1
ATOM 4467 N N . CYS A 1 572 ? 21.010 -9.951 -6.942 1.00 92.81 572 CYS A N 1
ATOM 4468 C CA . CYS A 1 572 ? 19.572 -10.213 -6.999 1.00 92.81 572 CYS A CA 1
ATOM 4469 C C . CYS A 1 572 ? 19.159 -10.789 -8.363 1.00 92.81 572 CYS A C 1
ATOM 4471 O O . CYS A 1 572 ? 18.430 -11.778 -8.410 1.00 92.81 572 CYS A O 1
ATOM 4473 N N . LEU A 1 573 ? 19.655 -10.225 -9.468 1.00 94.50 573 LEU A N 1
ATOM 4474 C CA . LEU A 1 573 ? 19.359 -10.692 -10.826 1.00 94.50 573 LEU A CA 1
ATOM 4475 C C . LEU A 1 573 ? 19.954 -12.078 -11.121 1.00 94.50 573 LEU A C 1
ATOM 4477 O O . LEU A 1 573 ? 19.292 -12.906 -11.747 1.00 94.50 573 LEU A O 1
ATOM 4481 N N . GLN A 1 574 ? 21.147 -12.382 -10.609 1.00 94.19 574 GLN A N 1
ATOM 4482 C CA . GLN A 1 574 ? 21.762 -13.709 -10.717 1.00 94.19 574 GLN A CA 1
ATOM 4483 C C . GLN A 1 574 ? 20.952 -14.771 -9.968 1.00 94.19 574 GLN A C 1
ATOM 4485 O O . GLN A 1 574 ? 20.718 -15.869 -10.481 1.00 94.19 574 GLN A O 1
ATOM 4490 N N . ARG A 1 575 ? 20.479 -14.449 -8.757 1.00 94.19 575 ARG A N 1
ATOM 4491 C CA . ARG A 1 575 ? 19.589 -15.334 -7.992 1.00 94.19 575 ARG A CA 1
ATOM 4492 C C . ARG A 1 575 ? 18.230 -15.483 -8.665 1.00 94.19 575 ARG A C 1
ATOM 4494 O O . ARG A 1 575 ? 17.732 -16.600 -8.737 1.00 94.19 575 ARG A O 1
ATOM 4501 N N . LEU A 1 576 ? 17.672 -14.403 -9.209 1.00 94.50 576 LEU A N 1
ATOM 4502 C CA . LEU A 1 576 ? 16.441 -14.444 -9.996 1.00 94.50 576 LEU A CA 1
ATOM 4503 C C . LEU A 1 576 ? 16.590 -15.374 -11.207 1.00 94.50 576 LEU A C 1
ATOM 4505 O O . LEU A 1 576 ? 15.723 -16.209 -11.438 1.00 94.50 576 LEU A O 1
ATOM 4509 N N . HIS A 1 577 ? 17.710 -15.303 -11.932 1.00 93.25 577 HIS A N 1
ATOM 4510 C CA . HIS A 1 577 ? 18.000 -16.218 -13.041 1.00 93.25 577 HIS A CA 1
ATOM 4511 C C . HIS A 1 577 ? 18.009 -17.682 -12.606 1.00 93.25 577 HIS A C 1
ATOM 4513 O O . HIS A 1 577 ? 17.483 -18.552 -13.299 1.00 93.25 577 HIS A O 1
ATOM 4519 N N . LYS A 1 578 ? 18.608 -17.967 -11.445 1.00 93.88 578 LYS A N 1
ATOM 4520 C CA . LYS A 1 578 ? 18.599 -19.313 -10.870 1.00 93.88 578 LYS A CA 1
ATOM 4521 C C . LYS A 1 578 ? 17.166 -19.773 -10.583 1.00 93.88 578 LYS A C 1
ATOM 4523 O O . LYS A 1 578 ? 16.822 -20.877 -10.985 1.00 93.88 578 LYS A O 1
ATOM 4528 N N . THR A 1 579 ? 16.331 -18.919 -9.992 1.00 91.81 579 THR A N 1
ATOM 4529 C CA . THR A 1 579 ? 14.907 -19.211 -9.768 1.00 91.81 579 THR A CA 1
ATOM 4530 C C . THR A 1 579 ? 14.166 -19.474 -11.083 1.00 91.81 579 THR A C 1
ATOM 4532 O O . THR A 1 579 ? 13.441 -20.455 -11.185 1.00 91.81 579 THR A O 1
ATOM 4535 N N . ILE A 1 580 ? 14.379 -18.654 -12.119 1.00 92.00 580 ILE A N 1
ATOM 4536 C CA . ILE A 1 580 ? 13.753 -18.831 -13.444 1.00 92.00 580 ILE A CA 1
ATOM 4537 C C . ILE A 1 580 ? 14.139 -20.182 -14.061 1.00 92.00 580 ILE A C 1
ATOM 4539 O O . ILE A 1 580 ? 13.289 -20.868 -14.627 1.00 92.00 580 ILE A O 1
ATOM 4543 N N . LYS A 1 581 ? 15.408 -20.585 -13.924 1.00 91.06 581 LYS A N 1
ATOM 4544 C CA . LYS A 1 581 ? 15.891 -21.899 -14.367 1.00 91.06 581 LYS A CA 1
ATOM 4545 C C . LYS A 1 581 ? 15.279 -23.049 -13.578 1.00 91.06 581 LYS A C 1
ATOM 4547 O O . LYS A 1 581 ? 14.945 -24.059 -14.172 1.00 91.06 581 LYS A O 1
ATOM 4552 N N . GLU A 1 582 ? 15.149 -22.914 -12.262 1.00 92.50 582 GLU A N 1
ATOM 4553 C CA . GLU A 1 582 ? 14.536 -23.942 -11.410 1.00 92.50 582 GLU A CA 1
ATOM 4554 C C . GLU A 1 582 ? 13.036 -24.119 -11.686 1.00 92.50 582 GLU A C 1
ATOM 4556 O O . GLU A 1 582 ? 12.505 -25.207 -11.482 1.00 92.50 582 GLU A O 1
ATOM 4561 N N . LEU A 1 583 ? 12.366 -23.070 -12.168 1.00 89.19 583 LEU A N 1
ATOM 4562 C CA . LEU A 1 583 ? 10.959 -23.102 -12.569 1.00 89.19 583 LEU A CA 1
ATOM 4563 C C . LEU A 1 583 ? 10.729 -23.657 -13.983 1.00 89.19 583 LEU A C 1
ATOM 4565 O O . LEU A 1 583 ? 9.573 -23.827 -14.365 1.00 89.19 583 LEU A O 1
ATOM 4569 N N . ASP A 1 584 ? 11.787 -23.898 -14.767 1.00 89.00 584 ASP A N 1
ATOM 4570 C CA . ASP A 1 584 ? 11.701 -24.267 -16.188 1.00 89.00 584 ASP A CA 1
ATOM 4571 C C . ASP A 1 584 ? 10.749 -23.346 -16.987 1.00 89.00 584 ASP A C 1
ATOM 4573 O O . ASP A 1 584 ? 9.925 -23.797 -17.792 1.00 89.00 584 ASP A O 1
ATOM 4577 N N . TRP A 1 585 ? 10.844 -22.026 -16.764 1.00 88.69 585 TRP A N 1
ATOM 4578 C CA . TRP A 1 585 ? 9.932 -21.045 -17.367 1.00 88.69 585 TRP A CA 1
ATOM 4579 C C . TRP A 1 585 ? 10.067 -21.012 -18.895 1.00 88.69 585 TRP A C 1
ATOM 4581 O O . TRP A 1 585 ? 10.965 -20.396 -19.477 1.00 88.69 585 TRP A O 1
ATOM 4591 N N . CYS A 1 586 ? 9.139 -21.690 -19.564 1.00 83.31 586 CYS A N 1
ATOM 4592 C CA . CYS A 1 586 ? 9.120 -21.818 -21.011 1.00 83.31 586 CYS A CA 1
ATOM 4593 C C . CYS A 1 586 ? 8.771 -20.479 -21.673 1.00 83.31 586 CYS A C 1
ATOM 4595 O O . CYS A 1 586 ? 7.718 -19.910 -21.410 1.00 83.31 586 CYS A O 1
ATOM 4597 N N . GLY A 1 587 ? 9.627 -20.004 -22.582 1.00 80.44 587 GLY A N 1
ATOM 4598 C CA . GLY A 1 587 ? 9.353 -18.797 -23.370 1.00 80.44 587 GLY A CA 1
ATOM 4599 C C . GLY A 1 587 ? 9.733 -17.473 -22.703 1.00 80.44 587 GLY A C 1
ATOM 4600 O O . GLY A 1 587 ? 9.443 -16.426 -23.278 1.00 80.44 587 GLY A O 1
ATOM 4601 N N . PHE A 1 588 ? 10.423 -17.498 -21.556 1.00 87.94 588 PHE A N 1
ATOM 4602 C CA . PHE A 1 588 ? 10.939 -16.286 -20.922 1.00 87.94 588 PHE A CA 1
ATOM 4603 C C . PHE A 1 588 ? 11.866 -15.516 -21.878 1.00 87.94 588 PHE A C 1
ATOM 4605 O O . PHE A 1 588 ? 12.919 -16.008 -22.292 1.00 87.94 588 PHE A O 1
ATOM 4612 N N . CYS A 1 589 ? 11.470 -14.295 -22.238 1.00 86.69 589 CYS A N 1
ATOM 4613 C CA . CYS A 1 589 ? 12.151 -13.467 -23.234 1.00 86.69 589 CYS A CA 1
ATOM 4614 C C . CYS A 1 589 ? 13.103 -12.427 -22.621 1.00 86.69 589 CYS A C 1
ATOM 4616 O O . CYS A 1 589 ? 13.472 -11.473 -23.300 1.00 86.69 589 CYS A O 1
ATOM 4618 N N . GLY A 1 590 ? 13.504 -12.604 -21.357 1.00 91.56 590 GLY A N 1
ATOM 4619 C CA . GLY A 1 590 ? 14.298 -11.630 -20.608 1.00 91.56 590 GLY A CA 1
ATOM 4620 C C . GLY A 1 590 ? 13.460 -10.453 -20.101 1.00 91.56 590 GLY A C 1
ATOM 4621 O O . GLY A 1 590 ? 12.432 -10.098 -20.681 1.00 91.56 590 GLY A O 1
ATOM 4622 N N . ILE A 1 591 ? 13.923 -9.791 -19.035 1.00 94.38 591 ILE A N 1
ATOM 4623 C CA . ILE A 1 591 ? 13.240 -8.603 -18.482 1.00 94.38 591 ILE A CA 1
ATOM 4624 C C . ILE A 1 591 ? 13.062 -7.522 -19.558 1.00 94.38 591 ILE A C 1
ATOM 4626 O O . ILE A 1 591 ? 12.013 -6.888 -19.618 1.00 94.38 591 ILE A O 1
ATOM 4630 N N . ILE A 1 592 ? 14.047 -7.334 -20.444 1.00 92.94 592 ILE A N 1
ATOM 4631 C CA . ILE A 1 592 ? 13.962 -6.336 -21.522 1.00 92.94 592 ILE A CA 1
ATOM 4632 C C . ILE A 1 592 ? 12.800 -6.633 -22.472 1.00 92.94 592 ILE A C 1
ATOM 4634 O O . ILE A 1 592 ? 12.047 -5.718 -22.799 1.00 92.94 592 ILE A O 1
ATOM 4638 N N . GLY A 1 593 ? 12.620 -7.894 -22.878 1.00 89.81 593 GLY A N 1
ATOM 4639 C CA . GLY A 1 593 ? 11.521 -8.286 -23.761 1.00 89.81 593 GLY A CA 1
ATOM 4640 C C . GLY A 1 593 ? 10.154 -7.961 -23.154 1.00 89.81 593 GLY A C 1
ATOM 4641 O O . GLY A 1 593 ? 9.296 -7.395 -23.832 1.00 89.81 593 GLY A O 1
ATOM 4642 N N . LEU A 1 594 ? 9.989 -8.223 -21.855 1.00 92.62 594 LEU A N 1
ATOM 4643 C CA . LEU A 1 594 ? 8.763 -7.925 -21.110 1.00 92.62 594 LEU A CA 1
ATOM 4644 C C . LEU A 1 594 ? 8.532 -6.417 -20.920 1.00 92.62 594 LEU A C 1
ATOM 4646 O O . LEU A 1 594 ? 7.416 -5.918 -21.083 1.00 92.62 594 LEU A O 1
ATOM 4650 N N . VAL A 1 595 ? 9.587 -5.663 -20.609 1.00 94.69 595 VAL A N 1
ATOM 4651 C CA . VAL A 1 595 ? 9.525 -4.207 -20.402 1.00 94.69 595 VAL A CA 1
ATOM 4652 C C . VAL A 1 595 ? 9.247 -3.463 -21.710 1.00 94.69 595 VAL A C 1
ATOM 4654 O O . VAL A 1 595 ? 8.534 -2.464 -21.702 1.00 94.69 595 VAL A O 1
ATOM 4657 N N . CYS A 1 596 ? 9.727 -3.953 -22.857 1.00 90.06 596 CYS A N 1
ATOM 4658 C CA . CYS A 1 596 ? 9.487 -3.324 -24.160 1.00 90.06 596 CYS A CA 1
ATOM 4659 C C . CYS A 1 596 ? 7.994 -3.201 -24.523 1.00 90.06 596 CYS A C 1
ATOM 4661 O O . CYS A 1 596 ? 7.631 -2.268 -25.242 1.00 90.06 596 CYS A O 1
ATOM 4663 N N . LYS A 1 597 ? 7.116 -4.063 -23.986 1.00 88.56 597 LYS A N 1
ATOM 4664 C CA . LYS A 1 597 ? 5.651 -3.923 -24.116 1.00 88.56 597 LYS A CA 1
ATOM 4665 C C . LYS A 1 597 ? 5.154 -2.572 -23.574 1.00 88.56 597 LYS A C 1
ATOM 4667 O O . LYS A 1 597 ? 4.198 -2.010 -24.096 1.00 88.56 597 LYS A O 1
ATOM 4672 N N . GLY A 1 598 ? 5.848 -1.991 -22.598 1.00 88.19 598 GLY A N 1
ATOM 4673 C CA . GLY A 1 598 ? 5.501 -0.735 -21.940 1.00 88.19 598 GLY A CA 1
ATOM 4674 C C . GLY A 1 598 ? 5.481 0.485 -22.857 1.00 88.19 598 GLY A C 1
ATOM 4675 O O . GLY A 1 598 ? 4.756 1.445 -22.602 1.00 88.19 598 GLY A O 1
ATOM 4676 N N . VAL A 1 599 ? 6.194 0.411 -23.984 1.00 87.31 599 VAL A N 1
ATOM 4677 C CA . VAL A 1 599 ? 6.263 1.464 -25.009 1.00 87.31 599 VAL A CA 1
ATOM 4678 C C . VAL A 1 599 ? 4.916 1.703 -25.702 1.00 87.31 599 VAL A C 1
ATOM 4680 O O . VAL A 1 599 ? 4.653 2.784 -26.238 1.00 87.31 599 VAL A O 1
ATOM 4683 N N . VAL A 1 600 ? 4.041 0.699 -25.660 1.00 85.38 600 VAL A N 1
ATOM 4684 C CA . VAL A 1 600 ? 2.679 0.759 -26.188 1.00 85.38 600 VAL A CA 1
ATOM 4685 C C . VAL A 1 600 ? 1.769 1.641 -25.319 1.00 85.38 600 VAL A C 1
ATOM 4687 O O . VAL A 1 600 ? 0.867 2.294 -25.844 1.00 85.38 600 VAL A O 1
ATOM 4690 N N . TYR A 1 601 ? 2.019 1.722 -24.009 1.00 85.19 601 TYR A N 1
ATOM 4691 C CA . TYR A 1 601 ? 1.145 2.416 -23.065 1.00 85.19 601 TYR A CA 1
ATOM 4692 C C . TYR A 1 601 ? 1.568 3.867 -22.841 1.00 85.19 601 TYR A C 1
ATOM 4694 O O . TYR A 1 601 ? 2.655 4.140 -22.339 1.00 85.19 601 TYR A O 1
ATOM 4702 N N . THR A 1 602 ? 0.671 4.820 -23.104 1.00 84.06 602 THR A N 1
ATOM 4703 C CA . THR A 1 602 ? 0.958 6.253 -22.912 1.00 84.06 602 THR A CA 1
ATOM 4704 C C . THR A 1 602 ? 1.337 6.599 -21.466 1.00 84.06 602 THR A C 1
ATOM 4706 O O . THR A 1 602 ? 2.284 7.350 -21.256 1.00 84.06 602 THR A O 1
ATOM 4709 N N . SER A 1 603 ? 0.643 6.038 -20.469 1.00 84.25 603 SER A N 1
ATOM 4710 C CA . SER A 1 603 ? 0.917 6.284 -19.042 1.00 84.25 603 SER A CA 1
ATOM 4711 C C . SER A 1 603 ? 2.196 5.611 -18.536 1.00 84.25 603 SER A C 1
ATOM 4713 O O . SER A 1 603 ? 2.773 6.074 -17.558 1.00 84.25 603 SER A O 1
ATOM 4715 N N . GLY A 1 604 ? 2.633 4.527 -19.183 1.00 86.38 604 GLY A N 1
ATOM 4716 C CA . GLY A 1 604 ? 3.822 3.760 -18.806 1.00 86.38 604 GLY A CA 1
ATOM 4717 C C . GLY A 1 604 ? 5.068 4.099 -19.621 1.00 86.38 604 GLY A C 1
ATOM 4718 O O . GLY A 1 604 ? 6.140 3.579 -19.315 1.00 86.38 604 GLY A O 1
ATOM 4719 N N . TYR A 1 605 ? 4.963 4.942 -20.654 1.00 89.44 605 TYR A N 1
ATOM 4720 C CA . TYR A 1 605 ? 6.041 5.105 -21.629 1.00 89.44 605 TYR A CA 1
ATOM 4721 C C . TYR A 1 605 ? 7.322 5.680 -21.017 1.00 89.44 605 TYR A C 1
ATOM 4723 O O . TYR A 1 605 ? 8.403 5.128 -21.216 1.00 89.44 605 TYR A O 1
ATOM 4731 N N . GLU A 1 606 ? 7.211 6.747 -20.224 1.00 90.94 606 GLU A N 1
ATOM 4732 C CA . GLU A 1 606 ? 8.369 7.381 -19.583 1.00 90.94 606 GLU A CA 1
ATOM 4733 C C . GLU A 1 606 ? 9.048 6.436 -18.578 1.00 90.94 606 GLU A C 1
ATOM 4735 O O . GLU A 1 606 ? 10.270 6.278 -18.602 1.00 90.94 606 GLU A O 1
ATOM 4740 N N . THR A 1 607 ? 8.261 5.723 -17.761 1.00 92.88 607 THR A N 1
ATOM 4741 C CA . THR A 1 607 ? 8.771 4.693 -16.840 1.00 92.88 607 THR A CA 1
ATOM 4742 C C . THR A 1 607 ? 9.458 3.557 -17.595 1.00 92.88 607 THR A C 1
ATOM 4744 O O . THR A 1 607 ? 10.516 3.096 -17.178 1.00 92.88 607 THR A O 1
ATOM 4747 N N . THR A 1 608 ? 8.905 3.144 -18.738 1.00 94.88 608 THR A N 1
ATOM 4748 C CA . THR A 1 608 ? 9.499 2.113 -19.598 1.00 94.88 608 THR A CA 1
ATOM 4749 C C . THR A 1 608 ? 10.866 2.550 -20.105 1.00 94.88 608 THR A C 1
ATOM 4751 O O . THR A 1 608 ? 11.831 1.800 -19.993 1.00 94.88 608 THR A O 1
ATOM 4754 N N . VAL A 1 609 ? 10.976 3.777 -20.623 1.00 93.00 609 VAL A N 1
ATOM 4755 C CA . VAL A 1 609 ? 12.253 4.328 -21.098 1.00 93.00 609 VAL A CA 1
ATOM 4756 C C . VAL A 1 609 ? 13.261 4.412 -19.952 1.00 93.00 609 VAL A C 1
ATOM 4758 O O . VAL A 1 609 ? 14.385 3.946 -20.115 1.00 93.00 609 VAL A O 1
ATOM 4761 N N . SER A 1 610 ? 12.864 4.929 -18.785 1.00 94.31 610 SER A N 1
ATOM 4762 C CA . SER A 1 610 ? 13.715 4.965 -17.583 1.00 94.31 610 SER A CA 1
ATOM 4763 C C . SER A 1 610 ? 14.251 3.579 -17.214 1.00 94.31 610 SER A C 1
ATOM 4765 O O . SER A 1 610 ? 15.457 3.405 -17.012 1.00 94.31 610 SER A O 1
ATOM 4767 N N . LEU A 1 611 ? 13.376 2.574 -17.197 1.00 94.75 611 LEU A N 1
ATOM 4768 C CA . LEU A 1 611 ? 13.739 1.206 -16.857 1.00 94.75 611 LEU A CA 1
ATOM 4769 C C . LEU A 1 611 ? 14.683 0.580 -17.895 1.00 94.75 611 LEU A C 1
ATOM 4771 O O . LEU A 1 611 ? 15.690 -0.016 -17.520 1.00 94.75 611 LEU A O 1
ATOM 4775 N N . LEU A 1 612 ? 14.423 0.766 -19.194 1.00 94.88 612 LEU A N 1
ATOM 4776 C CA . LEU A 1 612 ? 15.298 0.277 -20.269 1.00 94.88 612 LEU A CA 1
ATOM 4777 C C . LEU A 1 612 ? 16.698 0.910 -20.207 1.00 94.88 612 LEU A C 1
ATOM 4779 O O . LEU A 1 612 ? 17.700 0.220 -2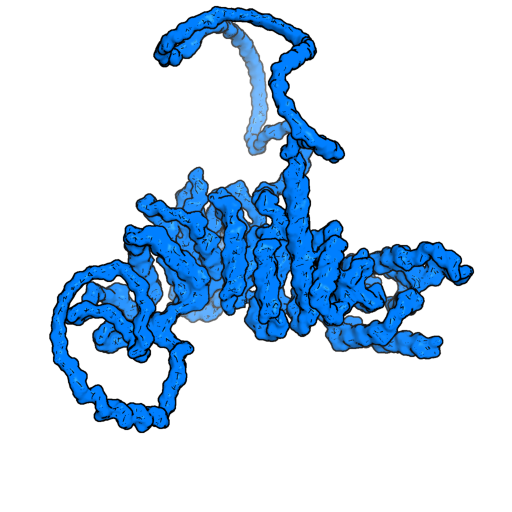0.409 1.00 94.88 612 LEU A O 1
ATOM 4783 N N . VAL A 1 613 ? 16.785 2.202 -19.869 1.00 93.94 613 VAL A N 1
ATOM 4784 C CA . VAL A 1 613 ? 18.067 2.886 -19.638 1.00 93.94 613 VAL A CA 1
ATOM 4785 C C . VAL A 1 613 ? 18.813 2.242 -18.469 1.00 93.94 613 VAL A C 1
ATOM 4787 O O . VAL A 1 613 ? 19.974 1.868 -18.630 1.00 93.94 613 VAL A O 1
ATOM 4790 N N . LYS A 1 614 ? 18.150 2.015 -17.324 1.00 93.00 614 LYS A N 1
ATOM 4791 C CA . LYS A 1 614 ? 18.746 1.310 -16.170 1.00 93.00 614 LYS A CA 1
ATOM 4792 C C . LYS A 1 614 ? 19.246 -0.094 -16.566 1.00 93.00 614 LYS A C 1
ATOM 4794 O O . LYS A 1 614 ? 20.383 -0.453 -16.252 1.00 93.00 614 LYS A O 1
ATOM 4799 N N . CYS A 1 615 ? 18.443 -0.854 -17.315 1.00 93.06 615 CYS A N 1
ATOM 4800 C CA . CYS A 1 615 ? 18.780 -2.202 -17.786 1.00 93.06 615 CYS A CA 1
ATOM 4801 C C . CYS A 1 615 ? 19.947 -2.255 -18.784 1.00 93.06 615 CYS A C 1
ATOM 4803 O O . CYS A 1 615 ? 20.574 -3.303 -18.896 1.00 93.06 615 CYS A O 1
ATOM 4805 N N . THR A 1 616 ? 20.276 -1.161 -19.480 1.00 91.69 616 THR A N 1
ATOM 4806 C CA . THR A 1 616 ? 21.362 -1.144 -20.482 1.00 91.69 616 THR A CA 1
ATOM 4807 C C . THR A 1 616 ? 22.719 -1.495 -19.853 1.00 91.69 616 THR A C 1
ATOM 4809 O O . THR A 1 616 ? 23.494 -2.248 -20.430 1.00 91.69 616 THR A O 1
ATOM 4812 N N . SER A 1 617 ? 22.974 -1.039 -18.622 1.00 89.06 617 SER A N 1
ATOM 4813 C CA . SER A 1 617 ? 24.190 -1.394 -17.861 1.00 89.06 617 SER A CA 1
ATOM 4814 C C . SER A 1 617 ? 24.187 -2.815 -17.274 1.00 89.06 617 SER A C 1
ATOM 4816 O O . SER A 1 617 ? 25.198 -3.278 -16.758 1.00 89.06 617 SER A O 1
ATOM 4818 N N . LEU A 1 618 ? 23.055 -3.517 -17.350 1.00 90.44 618 LEU A N 1
ATOM 4819 C CA . LEU A 1 618 ? 22.832 -4.841 -16.757 1.00 90.44 618 LEU A CA 1
ATOM 4820 C C . LEU A 1 618 ? 22.673 -5.925 -17.833 1.00 90.44 618 LEU A C 1
ATOM 4822 O O . LEU A 1 618 ? 22.202 -7.021 -17.550 1.00 90.44 618 LEU A O 1
ATOM 4826 N N . LEU A 1 619 ? 23.054 -5.626 -19.078 1.00 89.12 619 LEU A N 1
ATOM 4827 C CA . LEU A 1 619 ? 22.915 -6.535 -20.219 1.00 89.12 619 LEU A CA 1
ATOM 4828 C C . LEU A 1 619 ? 23.785 -7.796 -20.126 1.00 89.12 619 LEU A C 1
ATOM 4830 O O . LEU A 1 619 ? 23.500 -8.776 -20.809 1.00 89.12 619 LEU A O 1
ATOM 4834 N N . HIS A 1 620 ? 24.810 -7.796 -19.273 1.00 86.50 620 HIS A N 1
ATOM 4835 C CA . HIS A 1 620 ? 25.614 -8.983 -18.986 1.00 86.50 620 HIS A CA 1
ATOM 4836 C C . HIS A 1 620 ? 24.845 -10.031 -18.161 1.00 86.50 620 HIS A C 1
ATOM 4838 O O . HIS A 1 620 ? 25.202 -11.210 -18.182 1.00 86.50 620 HIS A O 1
ATOM 4844 N N . GLU A 1 621 ? 23.782 -9.626 -17.456 1.00 89.38 621 GLU A N 1
ATOM 4845 C CA . GLU A 1 621 ? 22.989 -10.525 -16.626 1.00 89.38 621 GLU A CA 1
ATOM 4846 C C . GLU A 1 621 ? 21.960 -11.307 -17.461 1.00 89.38 621 GLU A C 1
ATOM 4848 O O . GLU A 1 621 ? 21.094 -10.715 -18.117 1.00 89.38 621 GLU A O 1
ATOM 4853 N N . PRO A 1 622 ? 21.967 -12.651 -17.407 1.00 85.81 622 PRO A N 1
ATOM 4854 C CA . PRO A 1 622 ? 21.141 -13.486 -18.277 1.00 85.81 622 PRO A CA 1
ATOM 4855 C C . PRO A 1 622 ? 19.637 -13.421 -17.971 1.00 85.81 622 PRO A C 1
ATOM 4857 O O . PRO A 1 622 ? 18.841 -13.743 -18.845 1.00 85.81 622 PRO A O 1
ATOM 4860 N N . ALA A 1 623 ? 19.227 -12.995 -16.768 1.00 88.75 623 ALA A N 1
ATOM 4861 C CA . ALA A 1 623 ? 17.813 -12.733 -16.465 1.00 88.75 623 ALA A CA 1
ATOM 4862 C C . ALA A 1 623 ? 17.287 -11.471 -17.173 1.00 88.75 623 ALA A C 1
ATOM 4864 O O . ALA A 1 623 ? 16.094 -11.356 -17.461 1.00 88.75 623 ALA A O 1
ATOM 4865 N N . VAL A 1 624 ? 18.168 -10.502 -17.435 1.00 89.31 624 VAL A N 1
ATOM 4866 C CA . VAL A 1 624 ? 17.817 -9.230 -18.079 1.00 89.31 624 VAL A CA 1
ATOM 4867 C C . VAL A 1 624 ? 17.887 -9.365 -19.594 1.00 89.31 624 VAL A C 1
ATOM 4869 O O . VAL A 1 624 ? 17.005 -8.876 -20.308 1.00 89.31 624 VAL A O 1
ATOM 4872 N N . ALA A 1 625 ? 18.944 -10.023 -20.068 1.00 85.00 625 ALA A N 1
ATOM 4873 C CA . ALA A 1 625 ? 19.257 -10.159 -21.474 1.00 85.00 625 ALA A CA 1
ATOM 4874 C C . ALA A 1 625 ? 18.253 -11.038 -22.234 1.00 85.00 625 ALA A C 1
ATOM 4876 O O . ALA A 1 625 ? 17.714 -12.024 -21.742 1.00 85.00 625 ALA A O 1
ATOM 4877 N N . SER A 1 626 ? 18.058 -10.668 -23.490 1.00 78.25 626 SER A N 1
ATOM 4878 C CA . SER A 1 626 ? 17.256 -11.332 -24.503 1.00 78.25 626 SER A CA 1
ATOM 4879 C C . SER A 1 626 ? 18.036 -11.298 -25.823 1.00 78.25 626 SER A C 1
ATOM 4881 O O . SER A 1 626 ? 18.925 -10.450 -25.991 1.00 78.25 626 SER A O 1
ATOM 4883 N N . PRO A 1 627 ? 17.735 -12.177 -26.791 1.00 74.38 627 PRO A N 1
ATOM 4884 C CA . PRO A 1 627 ? 18.312 -12.065 -28.124 1.00 74.38 627 PRO A CA 1
ATOM 4885 C C . PRO A 1 627 ? 18.020 -10.675 -28.710 1.00 74.38 627 PRO A C 1
ATOM 4887 O O . PRO A 1 627 ? 16.865 -10.256 -28.758 1.00 74.38 627 PRO A O 1
ATOM 4890 N N . ASN A 1 628 ? 19.053 -9.969 -29.180 1.00 82.50 628 ASN A N 1
ATOM 4891 C CA . ASN A 1 628 ? 18.962 -8.597 -29.703 1.00 82.50 628 ASN A CA 1
ATOM 4892 C C . ASN A 1 628 ? 18.568 -7.520 -28.664 1.00 82.50 628 ASN A C 1
ATOM 4894 O O . ASN A 1 628 ? 18.094 -6.453 -29.057 1.00 82.50 628 ASN A O 1
ATOM 4898 N N . SER A 1 629 ? 18.773 -7.752 -27.360 1.00 87.19 629 SER A N 1
ATOM 4899 C CA . SER A 1 629 ? 18.399 -6.813 -26.285 1.00 87.19 629 SER A CA 1
ATOM 4900 C C . SER A 1 629 ? 18.852 -5.370 -26.502 1.00 87.19 629 SER A C 1
ATOM 4902 O O . SER A 1 629 ? 18.045 -4.455 -26.350 1.00 87.19 629 SER A O 1
ATOM 4904 N N . PHE A 1 630 ? 20.118 -5.147 -26.872 1.00 89.69 630 PHE A N 1
ATOM 4905 C CA . PHE A 1 630 ? 20.628 -3.792 -27.095 1.00 89.69 630 PHE A CA 1
ATOM 4906 C C . PHE A 1 630 ? 19.901 -3.107 -28.262 1.00 89.69 630 PHE A C 1
ATOM 4908 O O . PHE A 1 630 ? 19.443 -1.970 -28.146 1.00 89.69 630 PHE A O 1
ATOM 4915 N N . SER A 1 631 ? 19.684 -3.840 -29.356 1.00 87.00 631 SER A N 1
ATOM 4916 C CA . SER A 1 631 ? 18.915 -3.348 -30.501 1.00 87.00 631 SER A CA 1
ATOM 4917 C C . SER A 1 631 ? 17.454 -3.047 -30.155 1.00 87.00 631 SER A C 1
ATOM 4919 O O . SER A 1 631 ? 16.912 -2.050 -30.635 1.00 87.00 631 SER A O 1
ATOM 4921 N N . LEU A 1 632 ? 16.820 -3.860 -29.304 1.00 87.06 632 LEU A N 1
ATOM 4922 C CA . LEU A 1 632 ? 15.460 -3.624 -28.810 1.00 87.06 632 LEU A CA 1
ATOM 4923 C C . LEU A 1 632 ? 15.383 -2.372 -27.933 1.00 87.06 632 LEU A C 1
ATOM 4925 O O . LEU A 1 632 ? 14.504 -1.542 -28.155 1.00 87.06 632 LEU A O 1
ATOM 4929 N N . ILE A 1 633 ? 16.331 -2.190 -27.007 1.00 90.69 633 ILE A N 1
ATOM 4930 C CA . ILE A 1 633 ? 16.426 -0.993 -26.160 1.00 90.69 633 ILE A CA 1
ATOM 4931 C C . ILE A 1 633 ? 16.547 0.263 -27.024 1.00 90.69 633 ILE A C 1
ATOM 4933 O O . ILE A 1 633 ? 15.734 1.179 -26.896 1.00 90.69 633 ILE A O 1
ATOM 4937 N N . VAL A 1 634 ? 17.530 0.304 -27.932 1.00 89.38 634 VAL A N 1
ATOM 4938 C CA . VAL A 1 634 ? 17.754 1.482 -28.783 1.00 89.38 634 VAL A CA 1
ATOM 4939 C C . VAL A 1 634 ? 16.515 1.758 -29.633 1.00 89.38 634 VAL A C 1
ATOM 4941 O O . VAL A 1 634 ? 16.068 2.899 -29.705 1.00 89.38 634 VAL A O 1
ATOM 4944 N N . THR A 1 635 ? 15.897 0.724 -30.210 1.00 86.56 635 THR A N 1
ATOM 4945 C CA . THR A 1 635 ? 14.680 0.863 -31.027 1.00 86.56 635 THR A CA 1
ATOM 4946 C C . THR A 1 635 ? 13.474 1.357 -30.217 1.00 86.56 635 THR A C 1
ATOM 4948 O O . THR A 1 635 ? 12.694 2.161 -30.723 1.00 86.56 635 THR A O 1
ATOM 4951 N N . ALA A 1 636 ? 13.327 0.921 -28.965 1.00 87.75 636 ALA A N 1
ATOM 4952 C CA . ALA A 1 636 ? 12.261 1.336 -28.052 1.00 87.75 636 ALA A CA 1
ATOM 4953 C C . ALA A 1 636 ? 12.414 2.788 -27.561 1.00 87.75 636 ALA A C 1
ATOM 4955 O O . ALA A 1 636 ? 11.423 3.512 -27.431 1.00 87.75 636 ALA A O 1
ATOM 4956 N N . ILE A 1 637 ? 13.653 3.224 -27.310 1.00 89.56 637 ILE A N 1
ATOM 4957 C CA . ILE A 1 637 ? 13.987 4.561 -26.792 1.00 89.56 637 ILE A CA 1
ATOM 4958 C C . ILE A 1 637 ? 14.043 5.610 -27.911 1.00 89.56 637 ILE A C 1
ATOM 4960 O O . ILE A 1 637 ? 13.725 6.778 -27.689 1.00 89.56 637 ILE A O 1
ATOM 4964 N N . LEU A 1 638 ? 14.422 5.219 -29.127 1.00 87.62 638 LEU A N 1
ATOM 4965 C CA . LEU A 1 638 ? 14.613 6.125 -30.261 1.00 87.62 638 LEU A CA 1
ATOM 4966 C C . LEU A 1 638 ? 13.443 7.107 -30.503 1.00 87.62 638 LEU A C 1
ATOM 4968 O O . LEU A 1 638 ? 13.712 8.296 -30.680 1.00 87.62 638 LEU A O 1
ATOM 4972 N N . PRO A 1 639 ? 12.162 6.693 -30.461 1.00 84.38 639 PRO A N 1
ATOM 4973 C CA . PRO A 1 639 ? 11.033 7.608 -30.632 1.00 84.38 639 PRO A CA 1
ATOM 4974 C C . PRO A 1 639 ? 10.944 8.669 -29.523 1.00 84.38 639 PRO A C 1
ATOM 4976 O O . PRO A 1 639 ? 10.617 9.822 -29.804 1.00 84.38 639 PRO A O 1
ATOM 4979 N N . TYR A 1 640 ? 11.308 8.312 -28.287 1.00 85.69 640 TYR A N 1
ATOM 4980 C CA . TYR A 1 640 ? 11.367 9.234 -27.152 1.00 85.69 640 TYR A CA 1
ATOM 4981 C C . TYR A 1 640 ? 12.437 10.313 -27.374 1.00 85.69 640 TYR A C 1
ATOM 4983 O O . TYR A 1 640 ? 12.163 11.505 -27.221 1.00 85.69 640 TYR A O 1
ATOM 4991 N N . LEU A 1 641 ? 13.631 9.914 -27.830 1.00 87.38 641 LEU A N 1
ATOM 4992 C CA . LEU A 1 641 ? 14.723 10.845 -28.146 1.00 87.38 641 LEU A CA 1
ATOM 4993 C C . LEU A 1 641 ? 14.358 11.800 -29.287 1.00 87.38 641 LEU A C 1
ATOM 4995 O O . LEU A 1 641 ? 14.690 12.981 -29.242 1.00 87.38 641 LEU A O 1
ATOM 4999 N N . ILE A 1 642 ? 13.639 11.322 -30.299 1.00 84.69 642 ILE A N 1
ATOM 5000 C CA . ILE A 1 642 ? 13.211 12.159 -31.427 1.00 84.69 642 ILE A CA 1
ATOM 5001 C C . ILE A 1 642 ? 12.176 13.194 -30.991 1.00 84.69 642 ILE A C 1
ATOM 5003 O O . ILE A 1 642 ? 12.224 14.336 -31.450 1.00 84.69 642 ILE A O 1
ATOM 5007 N N . ASN A 1 643 ? 11.254 12.815 -30.105 1.00 83.31 643 ASN A N 1
ATOM 5008 C CA . ASN A 1 643 ? 10.289 13.756 -29.548 1.00 83.31 643 ASN A CA 1
ATOM 5009 C C . ASN A 1 643 ? 10.985 14.843 -28.708 1.00 83.31 643 ASN A C 1
ATOM 5011 O O . ASN A 1 643 ? 10.624 16.013 -28.787 1.00 83.31 643 ASN A O 1
ATOM 5015 N N . GLY A 1 644 ? 12.026 14.468 -27.961 1.00 82.44 644 GLY A N 1
ATOM 5016 C CA . GLY A 1 644 ? 12.870 15.388 -27.194 1.00 82.44 644 GLY A CA 1
ATOM 5017 C C . GLY A 1 644 ? 14.050 15.992 -27.965 1.00 82.44 644 GLY A C 1
ATOM 5018 O O . GLY A 1 644 ? 14.974 16.475 -27.321 1.00 82.44 644 GLY A O 1
ATOM 5019 N N . PHE A 1 645 ? 14.076 15.934 -29.304 1.00 82.88 645 PHE A N 1
ATOM 5020 C CA . PHE A 1 645 ? 15.255 16.333 -30.091 1.00 82.88 645 PHE A CA 1
ATOM 5021 C C . PHE A 1 645 ? 15.569 17.829 -29.960 1.00 82.88 645 PHE A C 1
ATOM 5023 O O . PHE A 1 645 ? 16.711 18.197 -29.709 1.00 82.88 645 PHE A O 1
ATOM 5030 N N . ASP A 1 646 ? 14.545 18.679 -30.069 1.00 82.06 646 ASP A N 1
ATOM 5031 C CA . ASP A 1 646 ? 14.703 20.133 -29.937 1.00 82.06 646 ASP A CA 1
ATOM 5032 C C . ASP A 1 646 ? 14.729 20.576 -28.462 1.00 82.06 646 ASP A C 1
ATOM 5034 O O . ASP A 1 646 ? 15.442 21.509 -28.097 1.00 82.06 646 ASP A O 1
ATOM 5038 N N . ASN A 1 647 ? 13.971 19.878 -27.603 1.00 83.56 647 ASN A N 1
ATOM 5039 C CA . ASN A 1 647 ? 13.840 20.144 -26.168 1.00 83.56 647 ASN A CA 1
ATOM 5040 C C . ASN A 1 647 ? 14.189 18.887 -25.360 1.00 83.56 647 ASN A C 1
ATOM 5042 O O . ASN A 1 647 ? 13.319 18.078 -25.028 1.00 83.56 647 ASN A O 1
ATOM 5046 N N . MET A 1 648 ? 15.473 18.726 -25.041 1.00 86.50 648 MET A N 1
ATOM 5047 C CA . MET A 1 648 ? 15.973 17.530 -24.362 1.00 86.50 648 MET A CA 1
ATOM 5048 C C . MET A 1 648 ? 15.551 17.499 -22.897 1.00 86.50 648 MET A C 1
ATOM 5050 O O . MET A 1 648 ? 15.882 18.386 -22.110 1.00 86.50 648 MET A O 1
ATOM 5054 N N . THR A 1 649 ? 14.861 16.429 -22.516 1.00 89.25 649 THR A N 1
ATOM 5055 C CA . THR A 1 649 ? 14.588 16.116 -21.111 1.00 89.25 649 THR A CA 1
ATOM 5056 C C . THR A 1 649 ? 15.848 15.544 -20.442 1.00 89.25 649 THR A C 1
ATOM 5058 O O . THR A 1 649 ? 16.722 15.005 -21.133 1.00 89.25 649 THR A O 1
ATOM 5061 N N . PRO A 1 650 ? 15.969 15.591 -19.099 1.00 90.88 650 PRO A N 1
ATOM 5062 C CA . PRO A 1 650 ? 17.073 14.929 -18.397 1.00 90.88 650 PRO A CA 1
ATOM 5063 C C . PRO A 1 650 ? 17.139 13.427 -18.707 1.00 90.88 650 PRO A C 1
ATOM 5065 O O . PRO A 1 650 ? 18.230 12.873 -18.822 1.00 90.88 650 PRO A O 1
ATOM 5068 N N . LEU A 1 651 ? 15.988 12.778 -18.919 1.00 91.19 651 LEU A N 1
ATOM 5069 C CA . LEU A 1 651 ? 15.932 11.373 -19.314 1.00 91.19 651 LEU A CA 1
ATOM 5070 C C . LEU A 1 651 ? 16.504 11.146 -20.721 1.00 91.19 651 LEU A C 1
ATOM 5072 O O . LEU A 1 651 ? 17.235 10.181 -20.909 1.00 91.19 651 LEU A O 1
ATOM 5076 N N . CYS A 1 652 ? 16.253 12.040 -21.688 1.00 91.88 652 CYS A N 1
ATOM 5077 C CA . CYS A 1 652 ? 16.864 11.954 -23.022 1.00 91.88 652 CYS A CA 1
ATOM 5078 C C . CYS A 1 652 ? 18.396 12.033 -22.962 1.00 91.88 652 CYS A C 1
ATOM 5080 O O . CYS A 1 652 ? 19.086 11.274 -23.640 1.00 91.88 652 CYS A O 1
ATOM 5082 N N . ILE A 1 653 ? 18.927 12.939 -22.135 1.00 91.81 653 ILE A N 1
ATOM 5083 C CA . ILE A 1 653 ? 20.373 13.120 -21.946 1.00 91.81 653 ILE A CA 1
ATOM 5084 C C . ILE A 1 653 ? 20.990 11.864 -21.328 1.00 91.81 653 ILE A C 1
ATOM 5086 O O . ILE A 1 653 ? 21.994 11.364 -21.835 1.00 91.81 653 ILE A O 1
ATOM 5090 N N . THR A 1 654 ? 20.379 11.344 -20.261 1.00 93.69 654 THR A N 1
ATOM 5091 C CA . THR A 1 654 ? 20.832 10.117 -19.596 1.00 93.69 654 THR A CA 1
ATOM 5092 C C . THR A 1 654 ? 20.747 8.922 -20.539 1.00 93.69 654 THR A C 1
ATOM 5094 O O . THR A 1 654 ? 21.713 8.182 -20.652 1.00 93.69 654 THR A O 1
ATOM 5097 N N . ALA A 1 655 ? 19.650 8.770 -21.284 1.00 92.81 655 ALA A N 1
ATOM 5098 C CA . ALA A 1 655 ? 19.481 7.683 -22.241 1.00 92.81 655 ALA A CA 1
ATOM 5099 C C . ALA A 1 655 ? 20.551 7.705 -23.342 1.00 92.81 655 ALA A C 1
ATOM 5101 O O . ALA A 1 655 ? 21.195 6.688 -23.593 1.00 92.81 655 ALA A O 1
ATOM 5102 N N . ALA A 1 656 ? 20.790 8.866 -23.962 1.00 92.69 656 ALA A N 1
ATOM 5103 C CA . ALA A 1 656 ? 21.839 9.019 -24.968 1.00 92.69 656 ALA A CA 1
ATOM 5104 C C . ALA A 1 656 ? 23.230 8.727 -24.382 1.00 92.69 656 ALA A C 1
ATOM 5106 O O . ALA A 1 656 ? 24.046 8.062 -25.019 1.00 92.69 656 ALA A O 1
ATOM 5107 N N . GLN A 1 657 ? 23.484 9.169 -23.147 1.00 93.69 657 GLN A N 1
ATOM 5108 C CA . GLN A 1 657 ? 24.740 8.894 -22.463 1.00 93.69 657 GLN A CA 1
ATOM 5109 C C . GLN A 1 657 ? 24.936 7.399 -22.197 1.00 93.69 657 GLN A C 1
ATOM 5111 O O . GLN A 1 657 ? 25.969 6.857 -22.568 1.00 93.69 657 GLN A O 1
ATOM 5116 N N . THR A 1 658 ? 23.944 6.716 -21.628 1.00 91.75 658 THR A N 1
ATOM 5117 C CA . THR A 1 658 ? 24.037 5.287 -21.309 1.00 91.75 658 THR A CA 1
ATOM 5118 C C . THR A 1 658 ? 24.181 4.423 -22.562 1.00 91.75 658 THR A C 1
ATOM 5120 O O . THR A 1 658 ? 24.977 3.488 -22.564 1.00 91.75 658 THR A O 1
ATOM 5123 N N . ILE A 1 659 ? 23.472 4.751 -23.651 1.00 92.81 659 ILE A N 1
ATOM 5124 C CA . ILE A 1 659 ? 23.642 4.056 -24.938 1.00 92.81 659 ILE A CA 1
ATOM 5125 C C . ILE A 1 659 ? 25.063 4.269 -25.475 1.00 92.81 659 ILE A C 1
ATOM 5127 O O . ILE A 1 659 ? 25.682 3.323 -25.959 1.00 92.81 659 ILE A O 1
ATOM 5131 N N . SER A 1 660 ? 25.593 5.494 -25.384 1.00 91.56 660 SER A N 1
ATOM 5132 C CA . SER A 1 660 ? 26.969 5.791 -25.792 1.00 91.56 660 SER A CA 1
ATOM 5133 C C . SER A 1 660 ? 27.990 5.018 -24.961 1.00 91.56 660 SER A C 1
ATOM 5135 O O . SER A 1 660 ? 28.899 4.424 -25.533 1.00 91.56 660 SER A O 1
ATOM 5137 N N . ASP A 1 661 ? 27.843 5.017 -23.637 1.00 91.38 661 ASP A N 1
ATOM 5138 C CA . ASP A 1 661 ? 28.768 4.346 -22.721 1.00 91.38 661 ASP A CA 1
ATOM 5139 C C . ASP A 1 661 ? 28.799 2.838 -22.986 1.00 91.38 661 ASP A C 1
ATOM 5141 O O . ASP A 1 661 ? 29.879 2.267 -23.113 1.00 91.38 661 ASP A O 1
ATOM 5145 N N . TYR A 1 662 ? 27.636 2.218 -23.212 1.00 89.25 662 TYR A N 1
ATOM 5146 C CA . TYR A 1 662 ? 27.556 0.814 -23.615 1.00 89.25 662 TYR A CA 1
ATOM 5147 C C . TYR A 1 662 ? 28.272 0.546 -24.947 1.00 89.25 662 TYR A C 1
ATOM 5149 O O . TYR A 1 662 ? 29.039 -0.408 -25.058 1.00 89.25 662 TYR A O 1
ATOM 5157 N N . CYS A 1 663 ? 28.069 1.401 -25.959 1.00 87.44 663 CYS A N 1
ATOM 5158 C CA . CYS A 1 663 ? 28.755 1.258 -27.248 1.00 87.44 663 CYS A CA 1
ATOM 5159 C C . CYS A 1 663 ? 30.282 1.317 -27.100 1.00 87.44 663 CYS A C 1
ATOM 5161 O O . CYS A 1 663 ? 30.980 0.595 -27.806 1.00 87.44 663 CYS A O 1
ATOM 5163 N N . VAL A 1 664 ? 30.786 2.181 -26.209 1.00 87.19 664 VAL A N 1
ATOM 5164 C CA . VAL A 1 664 ? 32.220 2.338 -25.914 1.00 87.19 664 VAL A CA 1
ATOM 5165 C C . VAL A 1 664 ? 32.770 1.152 -25.124 1.00 87.19 664 VAL A C 1
ATOM 5167 O O . VAL A 1 664 ? 33.880 0.713 -25.398 1.00 87.19 664 VAL A O 1
ATOM 5170 N N . GLU A 1 665 ? 32.006 0.614 -24.177 1.00 84.69 665 GLU A N 1
ATOM 5171 C CA . GLU A 1 665 ? 32.399 -0.557 -23.387 1.00 84.69 665 GLU A CA 1
ATOM 5172 C C . GLU A 1 665 ? 32.432 -1.840 -24.230 1.00 84.69 665 GLU A C 1
ATOM 5174 O O . GLU A 1 665 ? 33.308 -2.679 -24.055 1.00 84.69 665 GLU A O 1
ATOM 5179 N N . HIS A 1 666 ? 31.494 -1.988 -25.170 1.00 79.25 666 HIS A N 1
ATOM 5180 C CA . HIS A 1 666 ? 31.371 -3.166 -26.039 1.00 79.25 666 HIS A CA 1
ATOM 5181 C C . HIS A 1 666 ? 32.087 -2.992 -27.387 1.00 79.25 666 HIS A C 1
ATOM 5183 O O . HIS A 1 666 ? 31.914 -3.790 -28.313 1.00 79.25 666 HIS A O 1
ATOM 5189 N N . LEU A 1 667 ? 32.914 -1.951 -27.512 1.00 79.75 667 LEU A N 1
ATOM 5190 C CA . LEU A 1 667 ? 33.829 -1.795 -28.633 1.00 79.75 667 LEU A CA 1
ATOM 5191 C C . LEU A 1 667 ? 34.914 -2.882 -28.521 1.00 79.75 667 LEU A C 1
ATOM 5193 O O . LEU A 1 667 ? 35.525 -3.026 -27.464 1.00 79.75 667 LEU A O 1
ATOM 5197 N N . PRO A 1 668 ? 35.180 -3.665 -29.580 1.00 67.31 668 PRO A N 1
ATOM 5198 C CA . PRO A 1 668 ? 36.164 -4.736 -29.507 1.00 67.31 668 PRO A CA 1
ATOM 5199 C C . PRO A 1 668 ? 37.560 -4.177 -29.185 1.00 67.31 668 PRO A C 1
ATOM 5201 O O . PRO A 1 668 ? 38.183 -3.505 -30.012 1.00 67.31 668 PRO A O 1
ATOM 5204 N N . GLU A 1 669 ? 38.077 -4.491 -27.994 1.00 54.44 669 GLU A N 1
ATOM 5205 C CA . GLU A 1 669 ? 39.479 -4.281 -27.625 1.00 54.44 669 GLU A CA 1
ATOM 5206 C C . GLU A 1 669 ? 40.351 -5.241 -28.448 1.00 54.44 669 GLU A C 1
ATOM 5208 O O . GLU A 1 669 ? 40.600 -6.377 -28.059 1.00 54.44 669 GLU A O 1
ATOM 5213 N N . THR A 1 670 ? 40.739 -4.817 -29.654 1.00 49.44 670 THR A N 1
ATOM 5214 C CA . THR A 1 670 ? 41.814 -5.411 -30.475 1.00 49.44 670 THR A CA 1
ATOM 5215 C C . THR A 1 670 ? 41.997 -6.934 -30.357 1.00 49.44 670 THR A C 1
ATOM 5217 O O . THR A 1 670 ? 42.992 -7.429 -29.827 1.00 49.44 670 THR A O 1
ATOM 5220 N N . ALA A 1 671 ? 41.113 -7.712 -30.984 1.00 39.09 671 ALA A N 1
ATOM 5221 C CA . ALA A 1 671 ? 41.365 -9.130 -31.244 1.00 39.09 671 ALA A CA 1
ATOM 5222 C C . ALA A 1 671 ? 41.909 -9.326 -32.670 1.00 39.09 671 ALA A C 1
ATOM 5224 O O . ALA A 1 671 ? 41.157 -9.482 -33.623 1.00 39.09 671 ALA A O 1
ATOM 5225 N N . LYS A 1 672 ? 43.237 -9.219 -32.780 1.00 44.53 672 LYS A N 1
ATOM 5226 C CA . LYS A 1 672 ? 44.229 -9.957 -33.599 1.00 44.53 672 LYS A CA 1
ATOM 5227 C C . LYS A 1 672 ? 43.888 -10.753 -34.887 1.00 44.53 672 LYS A C 1
ATOM 5229 O O . LYS A 1 672 ? 44.848 -11.250 -35.461 1.00 44.53 672 LYS A O 1
ATOM 5234 N N . ASP A 1 673 ? 42.668 -10.822 -35.418 1.00 44.44 673 ASP A N 1
ATOM 5235 C CA . ASP A 1 673 ? 42.341 -11.713 -36.552 1.00 44.44 673 ASP A CA 1
ATOM 5236 C C . ASP A 1 673 ? 41.667 -11.049 -37.776 1.00 44.44 673 ASP A C 1
ATOM 5238 O O . ASP A 1 673 ? 41.321 -11.751 -38.725 1.00 44.44 673 ASP A O 1
ATOM 5242 N N . VAL A 1 674 ? 41.537 -9.712 -37.847 1.00 46.75 674 VAL A N 1
ATOM 5243 C CA . VAL A 1 674 ? 41.084 -9.022 -39.082 1.00 46.75 674 VAL A CA 1
ATOM 5244 C C . VAL A 1 674 ? 41.882 -7.724 -39.332 1.00 46.75 674 VAL A C 1
ATOM 5246 O O . VAL A 1 674 ? 41.711 -6.765 -38.582 1.00 46.75 674 VAL A O 1
ATOM 5249 N N . PRO A 1 675 ? 42.743 -7.641 -40.371 1.00 46.56 675 PRO A N 1
ATOM 5250 C CA . PRO A 1 675 ? 43.629 -6.489 -40.608 1.00 46.56 675 PRO A CA 1
ATOM 5251 C C . PRO A 1 675 ? 43.001 -5.231 -41.246 1.00 46.56 675 PRO A C 1
ATOM 5253 O O . PRO A 1 675 ? 43.759 -4.384 -41.710 1.00 46.56 675 PRO A O 1
ATOM 5256 N N . GLU A 1 676 ? 41.672 -5.083 -41.322 1.00 49.41 676 GLU A N 1
ATOM 5257 C CA . GLU A 1 676 ? 41.052 -4.039 -42.173 1.00 49.41 676 GLU A CA 1
ATOM 5258 C C . GLU A 1 676 ? 39.995 -3.126 -41.521 1.00 49.41 676 GLU A C 1
ATOM 5260 O O . GLU A 1 676 ? 39.378 -2.337 -42.229 1.00 49.41 676 GLU A O 1
ATOM 5265 N N . LEU A 1 677 ? 39.821 -3.117 -40.194 1.00 49.59 677 LEU A N 1
ATOM 5266 C CA . LEU A 1 677 ? 39.065 -2.038 -39.535 1.00 49.59 677 LEU A CA 1
ATOM 5267 C C . LEU A 1 677 ? 39.837 -1.439 -38.360 1.00 49.59 677 LEU A C 1
ATOM 5269 O O . LEU A 1 677 ? 40.137 -2.108 -37.371 1.00 49.59 677 LEU A O 1
ATOM 5273 N N . THR A 1 678 ? 40.134 -0.145 -38.463 1.00 54.19 678 THR A N 1
ATOM 5274 C CA . THR A 1 678 ? 40.597 0.672 -37.341 1.00 54.19 678 THR A CA 1
ATOM 5275 C C . THR A 1 678 ? 39.499 0.693 -36.272 1.00 54.19 678 THR A C 1
ATOM 5277 O O . THR A 1 678 ? 38.320 0.750 -36.605 1.00 54.19 678 THR A O 1
ATOM 5280 N N . ILE A 1 679 ? 39.849 0.719 -34.981 1.00 55.31 679 ILE A N 1
ATOM 5281 C CA . ILE A 1 679 ? 38.890 0.818 -33.850 1.00 55.31 679 ILE A CA 1
ATOM 5282 C C . ILE A 1 679 ? 37.896 1.989 -34.038 1.00 55.31 679 ILE A C 1
ATOM 5284 O O . ILE A 1 679 ? 36.751 1.932 -33.599 1.00 55.31 679 ILE A O 1
ATOM 5288 N N . GLN A 1 680 ? 38.323 3.042 -34.743 1.00 55.56 680 GLN A N 1
ATOM 5289 C CA . GLN A 1 680 ? 37.522 4.224 -35.069 1.00 55.56 680 GLN A CA 1
ATOM 5290 C C . GLN A 1 680 ? 36.461 3.998 -36.162 1.00 55.56 680 GLN A C 1
ATOM 5292 O O . GLN A 1 680 ? 35.512 4.776 -36.226 1.00 55.56 680 GLN A O 1
ATOM 5297 N N . ASP A 1 681 ? 36.585 2.938 -36.966 1.00 63.09 681 ASP A N 1
ATOM 5298 C CA . ASP A 1 681 ? 35.703 2.629 -38.100 1.00 63.09 681 ASP A CA 1
ATOM 5299 C C . ASP A 1 681 ? 34.608 1.604 -37.755 1.00 63.09 681 ASP A C 1
ATOM 5301 O O . ASP A 1 681 ? 33.811 1.213 -38.609 1.00 63.09 681 ASP A O 1
ATOM 5305 N N . HIS A 1 682 ? 34.542 1.151 -36.497 1.00 73.94 682 HIS A N 1
ATOM 5306 C CA . HIS A 1 682 ? 33.509 0.216 -36.062 1.00 73.94 682 HIS A CA 1
ATOM 5307 C C . HIS A 1 682 ? 32.130 0.908 -35.995 1.00 73.94 682 HIS A C 1
ATOM 5309 O O . HIS A 1 682 ? 32.023 1.981 -35.394 1.00 73.94 682 HIS A O 1
ATOM 5315 N N . PRO A 1 683 ? 31.039 0.297 -36.501 1.00 78.94 683 PRO A N 1
ATOM 5316 C CA . PRO A 1 683 ? 29.698 0.891 -36.464 1.00 78.94 683 PRO A CA 1
ATOM 5317 C C . PRO A 1 683 ? 29.215 1.337 -35.067 1.00 78.94 683 PRO A C 1
ATOM 5319 O O . PRO A 1 683 ? 28.542 2.362 -34.953 1.00 78.94 683 PRO A O 1
ATOM 5322 N N . LEU A 1 684 ? 29.627 0.651 -33.988 1.00 84.00 684 LEU A N 1
ATOM 5323 C CA . LEU A 1 684 ? 29.350 1.077 -32.599 1.00 84.00 684 LEU A CA 1
ATOM 5324 C C . LEU A 1 684 ? 30.023 2.411 -32.220 1.00 84.00 684 LEU A C 1
ATOM 5326 O O . LEU A 1 684 ? 29.436 3.196 -31.479 1.00 84.00 684 LEU A O 1
ATOM 5330 N N . SER A 1 685 ? 31.215 2.706 -32.753 1.00 84.25 685 SER A N 1
ATOM 5331 C CA . SER A 1 685 ? 31.905 3.993 -32.549 1.00 84.25 685 SER A CA 1
ATOM 5332 C C . SER A 1 685 ? 31.105 5.145 -33.167 1.00 84.25 685 SER A C 1
ATOM 5334 O O . SER A 1 685 ? 30.904 6.200 -32.552 1.00 84.25 685 SER A O 1
ATOM 5336 N N . TYR A 1 686 ? 30.556 4.922 -34.366 1.00 87.06 686 TYR A N 1
ATOM 5337 C CA . TYR A 1 686 ? 29.673 5.890 -35.012 1.00 87.06 686 TYR A CA 1
ATOM 5338 C C . TYR A 1 686 ? 28.352 6.049 -34.253 1.00 87.06 686 TYR A C 1
ATOM 5340 O O . TYR A 1 686 ? 27.907 7.179 -34.056 1.00 87.06 686 TYR A O 1
ATOM 5348 N N . LEU A 1 687 ? 27.754 4.957 -33.767 1.00 87.94 687 LEU A N 1
ATOM 5349 C CA . LEU A 1 687 ? 26.541 5.009 -32.945 1.00 87.94 687 LEU A CA 1
ATOM 5350 C C . LEU A 1 687 ? 26.760 5.801 -31.643 1.00 87.94 687 LEU A C 1
ATOM 5352 O O . LEU A 1 687 ? 25.965 6.690 -31.335 1.00 87.94 687 LEU A O 1
ATOM 5356 N N . SER A 1 688 ? 27.866 5.555 -30.931 1.00 88.94 688 SER A N 1
ATOM 5357 C CA . SER A 1 688 ? 28.274 6.345 -29.759 1.00 88.94 688 SER A CA 1
ATOM 5358 C C . SER A 1 688 ? 28.409 7.831 -30.106 1.00 88.94 688 SER A C 1
ATOM 5360 O O . SER A 1 688 ? 27.811 8.685 -29.448 1.00 88.94 688 SER A O 1
ATOM 5362 N N . THR A 1 689 ? 29.100 8.155 -31.203 1.00 90.00 689 THR A N 1
ATOM 5363 C CA . THR A 1 689 ? 29.270 9.542 -31.661 1.00 90.00 689 THR A CA 1
ATOM 5364 C C . THR A 1 689 ? 27.927 10.225 -31.946 1.00 90.00 689 THR A C 1
ATOM 5366 O O . THR A 1 689 ? 27.727 11.376 -31.554 1.00 90.00 689 THR A O 1
ATOM 5369 N N . MET A 1 690 ? 26.981 9.525 -32.581 1.00 90.75 690 MET A N 1
ATOM 5370 C CA . MET A 1 690 ? 25.635 10.048 -32.853 1.00 90.75 690 MET A CA 1
ATOM 5371 C C . MET A 1 690 ? 24.860 10.362 -31.564 1.00 90.75 690 MET A C 1
ATOM 5373 O O . MET A 1 690 ? 24.139 11.364 -31.515 1.00 90.75 690 MET A O 1
ATOM 5377 N N . MET A 1 691 ? 25.021 9.545 -30.519 1.00 92.25 691 MET A N 1
ATOM 5378 C CA . MET A 1 691 ? 24.404 9.774 -29.207 1.00 92.25 691 MET A CA 1
ATOM 5379 C C . MET A 1 691 ? 25.058 10.941 -28.455 1.00 92.25 691 MET A C 1
ATOM 5381 O O . MET A 1 691 ? 24.355 11.761 -27.865 1.00 92.25 691 MET A O 1
ATOM 5385 N N . ILE A 1 692 ? 26.383 11.095 -28.543 1.00 90.62 692 ILE A N 1
ATOM 5386 C CA . ILE A 1 692 ? 27.106 12.248 -27.979 1.00 90.62 692 ILE A CA 1
ATOM 5387 C C . ILE A 1 692 ? 26.687 13.553 -28.673 1.00 90.62 692 ILE A C 1
ATOM 5389 O O . ILE A 1 692 ? 26.478 14.572 -28.013 1.00 90.62 692 ILE A O 1
ATOM 5393 N N . GLN A 1 693 ? 26.536 13.540 -30.000 1.00 90.50 693 GLN A N 1
ATOM 5394 C CA . GLN A 1 693 ? 26.073 14.706 -30.761 1.00 90.50 693 GLN A CA 1
ATOM 5395 C C . GLN A 1 693 ? 24.633 15.094 -30.416 1.00 90.50 693 GLN A C 1
ATOM 5397 O O . GLN A 1 693 ? 24.336 16.285 -30.324 1.00 90.50 693 GLN A O 1
ATOM 5402 N N . TYR A 1 694 ? 23.765 14.103 -30.183 1.00 89.88 694 TYR A N 1
ATOM 5403 C CA . TYR A 1 694 ? 22.425 14.336 -29.651 1.00 89.88 694 TYR A CA 1
ATOM 5404 C C . TYR A 1 694 ? 22.503 14.988 -28.266 1.00 89.88 694 TYR A C 1
ATOM 5406 O O . TYR A 1 694 ? 21.977 16.077 -28.079 1.00 89.88 694 TYR A O 1
ATOM 5414 N N . ARG A 1 695 ? 23.249 14.392 -27.325 1.00 91.12 695 ARG A N 1
ATOM 5415 C CA . ARG A 1 695 ? 23.422 14.908 -25.956 1.00 91.12 695 ARG A CA 1
ATOM 5416 C C . ARG A 1 695 ? 23.926 16.355 -25.911 1.00 91.12 695 ARG A C 1
ATOM 5418 O O . ARG A 1 695 ? 23.495 17.125 -25.058 1.00 91.12 695 ARG A O 1
ATOM 5425 N N . ASN A 1 696 ? 24.855 16.712 -26.795 1.00 89.25 696 ASN A N 1
ATOM 5426 C CA . ASN A 1 696 ? 25.472 18.040 -26.840 1.00 89.25 696 ASN A CA 1
ATOM 5427 C C . ASN A 1 696 ? 24.689 19.053 -27.692 1.00 89.25 696 ASN A C 1
ATOM 5429 O O . ASN A 1 696 ? 25.150 20.182 -27.853 1.00 89.25 696 ASN A O 1
ATOM 5433 N N . ASN A 1 697 ? 23.551 18.652 -28.265 1.00 85.88 697 ASN A N 1
ATOM 5434 C CA . ASN A 1 697 ? 22.772 19.442 -29.217 1.00 85.88 697 ASN A CA 1
ATOM 5435 C C . ASN A 1 697 ? 23.614 20.010 -30.377 1.00 85.88 697 ASN A C 1
ATOM 5437 O O . ASN A 1 697 ? 23.452 21.154 -30.797 1.00 85.88 697 ASN A O 1
ATOM 5441 N N . SER A 1 698 ? 24.580 19.221 -30.858 1.00 87.50 698 SER A N 1
ATOM 5442 C CA . SER A 1 698 ? 25.562 19.647 -31.863 1.00 87.50 698 SER A CA 1
ATOM 5443 C C . SER A 1 698 ? 25.318 19.047 -33.250 1.00 87.50 698 SER A C 1
ATOM 5445 O O . SER A 1 698 ? 26.059 19.335 -34.194 1.00 87.50 698 SER A O 1
ATOM 5447 N N . PHE A 1 699 ? 24.273 18.228 -33.404 1.00 87.06 699 PHE A N 1
ATOM 5448 C CA . PHE A 1 699 ? 23.886 17.671 -34.694 1.00 87.06 699 PHE A CA 1
ATOM 5449 C C . PHE A 1 699 ? 23.189 18.731 -35.558 1.00 87.06 699 PHE A C 1
ATOM 5451 O O . PHE A 1 699 ? 22.145 19.261 -35.204 1.00 87.06 699 PHE A O 1
ATOM 5458 N N . THR A 1 700 ? 23.769 19.044 -36.717 1.00 80.06 700 THR A N 1
ATOM 5459 C CA . THR A 1 700 ? 23.368 20.200 -37.545 1.00 80.06 700 THR A CA 1
ATOM 5460 C C . THR A 1 700 ? 22.244 19.918 -38.543 1.00 80.06 700 THR A C 1
ATOM 5462 O O . THR A 1 700 ? 21.799 20.826 -39.245 1.00 80.06 700 THR A O 1
ATOM 5465 N N . ARG A 1 701 ? 21.817 18.659 -38.673 1.00 85.62 701 ARG A N 1
ATOM 5466 C CA . ARG A 1 701 ? 20.777 18.239 -39.622 1.00 85.62 701 ARG A CA 1
ATOM 5467 C C . ARG A 1 701 ? 19.465 17.955 -38.894 1.00 85.62 701 ARG A C 1
ATOM 5469 O O . ARG A 1 701 ? 19.400 17.954 -37.674 1.00 85.62 701 ARG A O 1
ATOM 5476 N N . ASP A 1 702 ? 18.427 17.682 -39.673 1.00 82.56 702 ASP A N 1
ATOM 5477 C CA . ASP A 1 702 ? 17.092 17.368 -39.167 1.00 82.56 702 ASP A CA 1
ATOM 5478 C C . ASP A 1 702 ? 17.062 16.045 -38.368 1.00 82.56 702 ASP A C 1
ATOM 5480 O O . ASP A 1 702 ? 17.810 15.101 -38.663 1.00 82.56 702 ASP A O 1
ATOM 5484 N N . ARG A 1 703 ? 16.139 15.950 -37.402 1.00 80.50 703 ARG A N 1
ATOM 5485 C CA . ARG A 1 703 ? 15.931 14.799 -36.507 1.00 80.50 703 ARG A CA 1
ATOM 5486 C C . ARG A 1 703 ? 15.761 13.483 -37.265 1.00 80.50 703 ARG A C 1
ATOM 5488 O O . ARG A 1 703 ? 16.258 12.451 -36.831 1.00 80.50 703 ARG A O 1
ATOM 5495 N N . PHE A 1 704 ? 15.145 13.511 -38.450 1.00 80.88 704 PHE A N 1
ATOM 5496 C CA . PHE A 1 704 ? 14.973 12.317 -39.287 1.00 80.88 704 PHE A CA 1
ATOM 5497 C C . PHE A 1 704 ? 16.282 11.819 -39.913 1.00 80.88 704 PHE A C 1
ATOM 5499 O O . PHE A 1 704 ? 16.459 10.614 -40.104 1.00 80.88 704 PHE A O 1
ATOM 5506 N N . GLN A 1 705 ? 17.207 12.726 -40.244 1.00 83.06 705 GLN A N 1
ATOM 5507 C CA . GLN A 1 705 ? 18.526 12.340 -40.745 1.00 83.06 705 GLN A CA 1
ATOM 5508 C C . GLN A 1 705 ? 19.364 11.732 -39.618 1.00 83.06 705 GLN A C 1
ATOM 5510 O O . GLN A 1 705 ? 20.033 10.724 -39.845 1.00 83.06 705 GLN A O 1
ATOM 5515 N N . TRP A 1 706 ? 19.264 12.289 -38.407 1.00 87.19 706 TRP A N 1
ATOM 5516 C CA . TRP A 1 706 ? 19.866 11.711 -37.206 1.00 87.19 706 TRP A CA 1
ATOM 5517 C C . TRP A 1 706 ? 19.364 10.280 -36.961 1.00 87.19 706 TRP A C 1
ATOM 5519 O O . TRP A 1 706 ? 20.170 9.354 -36.886 1.00 87.19 706 TRP A O 1
ATOM 5529 N N . THR A 1 707 ? 18.040 10.071 -36.960 1.00 82.44 707 THR A N 1
ATOM 5530 C CA . THR A 1 707 ? 17.420 8.741 -36.816 1.00 82.44 707 THR A CA 1
ATOM 5531 C C . THR A 1 707 ? 17.948 7.748 -37.846 1.00 82.44 707 THR A C 1
ATOM 5533 O O . THR A 1 707 ? 18.278 6.619 -37.494 1.00 82.44 707 THR A O 1
ATOM 5536 N N . LYS A 1 708 ? 18.033 8.147 -39.122 1.00 80.50 708 LYS A N 1
ATOM 5537 C CA . LYS A 1 708 ? 18.514 7.265 -40.193 1.00 80.50 708 LYS A CA 1
ATOM 5538 C C . LYS A 1 708 ? 19.935 6.772 -39.915 1.00 80.50 708 LYS A C 1
ATOM 5540 O O . LYS A 1 708 ? 20.205 5.589 -40.083 1.00 80.50 708 LYS A O 1
ATOM 5545 N N . CYS A 1 709 ? 20.826 7.668 -39.492 1.00 85.31 709 CYS A N 1
ATOM 5546 C CA . CYS A 1 709 ? 22.192 7.308 -39.126 1.00 85.31 709 CYS A CA 1
ATOM 5547 C C . CYS A 1 709 ? 22.214 6.335 -37.939 1.00 85.31 709 CYS A C 1
ATOM 5549 O O . CYS A 1 709 ? 22.862 5.300 -38.030 1.00 85.31 709 CYS A O 1
ATOM 5551 N N . VAL A 1 710 ? 21.455 6.621 -36.876 1.00 85.69 710 VAL A N 1
ATOM 5552 C CA . VAL A 1 710 ? 21.359 5.755 -35.688 1.00 85.69 710 VAL A CA 1
ATOM 5553 C C . VAL A 1 710 ? 20.881 4.345 -36.048 1.00 85.69 710 VAL A C 1
ATOM 5555 O O . VAL A 1 710 ? 21.511 3.371 -35.650 1.00 85.69 710 VAL A O 1
ATOM 5558 N N . VAL A 1 711 ? 19.806 4.224 -36.832 1.00 82.44 711 VAL A N 1
ATOM 5559 C CA . VAL A 1 711 ? 19.248 2.922 -37.234 1.00 82.44 711 VAL A CA 1
ATOM 5560 C C . VAL A 1 711 ? 20.220 2.145 -38.120 1.00 82.44 711 VAL A C 1
ATOM 5562 O O . VAL A 1 711 ? 20.418 0.956 -37.892 1.00 82.44 711 VAL A O 1
ATOM 5565 N N . ASN A 1 712 ? 20.856 2.802 -39.094 1.00 83.00 712 ASN A N 1
ATOM 5566 C CA . ASN A 1 712 ? 21.829 2.142 -39.966 1.00 83.00 712 ASN A CA 1
ATOM 5567 C C . ASN A 1 712 ? 23.026 1.616 -39.166 1.00 83.00 712 ASN A C 1
ATOM 5569 O O . ASN A 1 712 ? 23.352 0.440 -39.275 1.00 83.00 712 ASN A O 1
ATOM 5573 N N . TYR A 1 713 ? 23.628 2.451 -38.313 1.00 85.50 713 TYR A N 1
ATOM 5574 C CA . TYR A 1 713 ? 24.772 2.031 -37.503 1.00 85.50 713 TYR A CA 1
ATOM 5575 C C . TYR A 1 713 ? 24.411 0.935 -36.499 1.00 85.50 713 TYR A C 1
ATOM 5577 O O . TYR A 1 713 ? 25.229 0.053 -36.262 1.00 85.50 713 TYR A O 1
ATOM 5585 N N . LEU A 1 714 ? 23.190 0.942 -35.950 1.00 83.81 714 LEU A N 1
ATOM 5586 C CA . LEU A 1 714 ? 22.703 -0.134 -35.086 1.00 83.81 714 LEU A CA 1
ATOM 5587 C C . LEU A 1 714 ? 22.580 -1.465 -35.842 1.00 83.81 714 LEU A C 1
ATOM 5589 O O . LEU A 1 714 ? 23.036 -2.495 -35.349 1.00 83.81 714 LEU A O 1
ATOM 5593 N N . ILE A 1 715 ? 21.983 -1.445 -37.038 1.00 81.69 715 ILE A N 1
ATOM 5594 C CA . ILE A 1 715 ? 21.817 -2.644 -37.871 1.00 81.69 715 ILE A CA 1
ATOM 5595 C C . ILE A 1 715 ? 23.179 -3.188 -38.311 1.00 81.69 715 ILE A C 1
ATOM 5597 O O . ILE A 1 715 ? 23.399 -4.397 -38.250 1.00 81.69 715 ILE A O 1
ATOM 5601 N N . ASP A 1 716 ? 24.094 -2.306 -38.711 1.00 81.81 716 ASP A N 1
ATOM 5602 C CA . ASP A 1 716 ? 25.430 -2.687 -39.168 1.00 81.81 716 ASP A CA 1
ATOM 5603 C C . ASP A 1 716 ? 26.302 -3.224 -38.016 1.00 81.81 716 ASP A C 1
ATOM 5605 O O . ASP A 1 716 ? 27.102 -4.137 -38.232 1.00 81.81 716 ASP A O 1
ATOM 5609 N N . ALA A 1 717 ? 26.127 -2.696 -36.796 1.00 79.38 717 ALA A N 1
ATOM 5610 C CA . ALA A 1 717 ? 26.842 -3.122 -35.591 1.00 79.38 717 ALA A CA 1
ATOM 5611 C C . ALA A 1 717 ? 26.383 -4.491 -35.070 1.00 79.38 717 ALA A C 1
ATOM 5613 O O . ALA A 1 717 ? 27.181 -5.416 -34.953 1.00 79.38 717 ALA A O 1
ATOM 5614 N N . GLU A 1 718 ? 25.098 -4.608 -34.734 1.00 77.88 718 GLU A N 1
ATOM 5615 C CA . GLU A 1 718 ? 24.556 -5.749 -33.982 1.00 77.88 718 GLU A CA 1
ATOM 5616 C C . GLU A 1 718 ? 24.027 -6.859 -34.897 1.00 77.88 718 GLU A C 1
ATOM 5618 O O . GLU A 1 718 ? 23.788 -7.976 -34.444 1.00 77.88 718 GLU A O 1
ATOM 5623 N N . LYS A 1 719 ? 23.809 -6.556 -36.187 1.00 78.25 719 LYS A N 1
ATOM 5624 C CA . LYS A 1 719 ? 23.130 -7.432 -37.158 1.00 78.25 719 LYS A CA 1
ATOM 5625 C C . LYS A 1 719 ? 21.867 -8.096 -36.573 1.00 78.25 719 LYS A C 1
ATOM 5627 O O . LYS A 1 719 ? 21.715 -9.318 -36.664 1.00 78.25 719 LYS A O 1
ATOM 5632 N N . PRO A 1 720 ? 20.945 -7.313 -35.978 1.00 76.88 720 PRO A N 1
ATOM 5633 C CA . PRO A 1 720 ? 19.773 -7.854 -35.309 1.00 76.88 720 PRO A CA 1
ATOM 5634 C C . PRO A 1 720 ? 18.789 -8.461 -36.314 1.00 76.88 720 PRO A C 1
ATOM 5636 O O . PRO A 1 720 ? 18.805 -8.158 -37.512 1.00 76.88 720 PRO A O 1
ATOM 5639 N N . ASN A 1 721 ? 17.854 -9.275 -35.819 1.00 78.50 721 ASN A N 1
ATOM 5640 C CA . ASN A 1 721 ? 16.759 -9.773 -36.647 1.00 78.50 721 ASN A CA 1
ATOM 5641 C C . ASN A 1 721 ? 15.855 -8.607 -37.096 1.00 78.50 721 ASN A C 1
ATOM 5643 O O . ASN A 1 721 ? 14.975 -8.155 -36.362 1.00 78.50 721 ASN A O 1
ATOM 5647 N N . SER A 1 722 ? 16.053 -8.139 -38.330 1.00 72.44 722 SER A N 1
ATOM 5648 C CA . SER A 1 722 ? 15.309 -7.010 -38.905 1.00 72.44 722 SER A CA 1
ATOM 5649 C C . SER A 1 722 ? 13.792 -7.223 -38.910 1.00 72.44 722 SER A C 1
ATOM 5651 O O . SER A 1 722 ? 13.041 -6.263 -38.752 1.00 72.44 722 SER A O 1
ATOM 5653 N N . VAL A 1 723 ? 13.315 -8.468 -39.027 1.00 75.31 723 VAL A N 1
ATOM 5654 C CA . VAL A 1 723 ? 11.878 -8.781 -38.969 1.00 75.31 723 VAL A CA 1
ATOM 5655 C C . VAL A 1 723 ? 11.324 -8.502 -37.575 1.00 75.31 723 VAL A C 1
ATOM 5657 O O . VAL A 1 723 ? 10.276 -7.873 -37.460 1.00 75.31 723 VAL A O 1
ATOM 5660 N N . GLN A 1 724 ? 12.048 -8.899 -36.526 1.00 79.00 724 GLN A N 1
ATOM 5661 C CA . GLN A 1 724 ? 11.647 -8.680 -35.135 1.00 79.00 724 GLN A CA 1
ATOM 5662 C C . GLN A 1 724 ? 11.522 -7.184 -34.817 1.00 79.00 724 GLN A C 1
ATOM 5664 O O . GLN A 1 724 ? 10.511 -6.755 -34.267 1.00 79.00 724 GLN A O 1
ATOM 5669 N N . LEU A 1 725 ? 12.504 -6.374 -35.229 1.00 75.81 725 LEU A N 1
ATOM 5670 C CA . LEU A 1 725 ? 12.483 -4.924 -35.002 1.00 75.81 725 LEU A CA 1
ATOM 5671 C C . LEU A 1 725 ? 11.348 -4.227 -35.765 1.00 75.81 725 LEU A C 1
ATOM 5673 O O . LEU A 1 725 ? 10.707 -3.323 -35.231 1.00 75.81 725 LEU A O 1
ATOM 5677 N N . VAL A 1 726 ? 11.072 -4.649 -37.004 1.00 71.81 726 VAL A N 1
ATOM 5678 C CA . VAL A 1 726 ? 9.973 -4.086 -37.807 1.00 71.81 726 VAL A CA 1
ATOM 5679 C C . VAL A 1 726 ? 8.611 -4.443 -37.221 1.00 71.81 726 VAL A C 1
ATOM 5681 O O . VAL A 1 726 ? 7.731 -3.582 -37.203 1.00 71.81 726 VAL A O 1
ATOM 5684 N N . VAL A 1 727 ? 8.424 -5.682 -36.755 1.00 77.38 727 VAL A N 1
ATOM 5685 C CA . VAL A 1 727 ? 7.180 -6.113 -36.097 1.00 77.38 727 VAL A CA 1
ATOM 5686 C C . VAL A 1 727 ? 6.969 -5.319 -34.811 1.00 77.38 727 VAL A C 1
ATOM 5688 O O . VAL A 1 727 ? 5.920 -4.699 -34.663 1.00 77.38 727 VAL A O 1
ATOM 5691 N N . PHE A 1 728 ? 7.997 -5.222 -33.964 1.00 80.50 728 PHE A N 1
ATOM 5692 C CA . PHE A 1 728 ? 7.949 -4.432 -32.734 1.00 80.50 728 PHE A CA 1
ATOM 5693 C C . PHE A 1 728 ? 7.568 -2.969 -33.001 1.00 80.50 728 PHE A C 1
ATOM 5695 O O . PHE A 1 728 ? 6.625 -2.439 -32.417 1.00 80.50 728 PHE A O 1
ATOM 5702 N N . LEU A 1 729 ? 8.237 -2.311 -33.953 1.00 74.12 729 LEU A N 1
ATOM 5703 C CA . LEU A 1 729 ? 7.897 -0.937 -34.322 1.00 74.12 729 LEU A CA 1
ATOM 5704 C C . LEU A 1 729 ? 6.485 -0.820 -34.904 1.00 74.12 729 LEU A C 1
ATOM 5706 O O . LEU A 1 729 ? 5.820 0.186 -34.670 1.00 74.12 729 LEU A O 1
ATOM 5710 N N . ALA A 1 730 ? 6.017 -1.806 -35.672 1.00 69.88 730 ALA A N 1
ATOM 5711 C CA . ALA A 1 730 ? 4.663 -1.796 -36.215 1.00 69.88 730 ALA A CA 1
ATOM 5712 C C . ALA A 1 730 ? 3.603 -1.868 -35.106 1.00 69.88 730 ALA A C 1
ATOM 5714 O O . ALA A 1 730 ? 2.627 -1.123 -35.182 1.00 69.88 730 ALA A O 1
ATOM 5715 N N . GLU A 1 731 ? 3.816 -2.694 -34.082 1.00 75.00 731 GLU A N 1
ATOM 5716 C CA . GLU A 1 731 ? 2.946 -2.785 -32.903 1.00 75.00 731 GLU A CA 1
ATOM 5717 C C . GLU A 1 731 ? 2.931 -1.469 -32.123 1.00 75.00 731 GLU A C 1
ATOM 5719 O O . GLU A 1 731 ? 1.865 -0.903 -31.885 1.00 75.00 731 GLU A O 1
ATOM 5724 N N . VAL A 1 732 ? 4.106 -0.907 -31.830 1.00 72.94 732 VAL A N 1
ATOM 5725 C CA . VAL A 1 732 ? 4.225 0.394 -31.154 1.00 72.94 732 VAL A CA 1
ATOM 5726 C C . VAL A 1 732 ? 3.474 1.498 -31.915 1.00 72.94 732 VAL A C 1
ATOM 5728 O O . VAL A 1 732 ? 2.764 2.306 -31.316 1.00 72.94 732 VAL A O 1
ATOM 5731 N N . CYS A 1 733 ? 3.576 1.516 -33.248 1.00 67.12 733 CYS A N 1
ATOM 5732 C CA . CYS A 1 733 ? 2.891 2.507 -34.080 1.00 67.12 733 CYS A CA 1
ATOM 5733 C C . CYS A 1 733 ? 1.365 2.343 -34.097 1.00 67.12 733 CYS A C 1
ATOM 5735 O O . CYS A 1 733 ? 0.660 3.338 -34.252 1.00 67.12 733 CYS A O 1
ATOM 5737 N N . LEU A 1 734 ? 0.864 1.109 -33.989 1.00 65.31 734 LEU A N 1
ATOM 5738 C CA . LEU A 1 734 ? -0.567 0.809 -34.054 1.00 65.31 734 LEU A CA 1
ATOM 5739 C C . LEU A 1 734 ? -1.301 1.298 -32.802 1.00 65.31 734 LEU A C 1
ATOM 5741 O O . LEU A 1 734 ? -2.416 1.804 -32.899 1.00 65.31 734 LEU A O 1
ATOM 5745 N N . PHE A 1 735 ? -0.661 1.194 -31.639 1.00 61.97 735 PHE A N 1
ATOM 5746 C CA . PHE A 1 735 ? -1.286 1.546 -30.368 1.00 61.97 735 PHE A CA 1
ATOM 5747 C C . PHE A 1 735 ? -0.972 2.970 -29.884 1.00 61.97 735 PHE A C 1
ATOM 5749 O O . PHE A 1 735 ? -1.775 3.551 -29.157 1.00 61.97 735 PHE A O 1
ATOM 5756 N N . ASN A 1 736 ? 0.134 3.581 -30.323 1.00 62.69 736 ASN A N 1
ATOM 5757 C CA . ASN A 1 736 ? 0.552 4.917 -29.879 1.00 62.69 736 ASN A CA 1
ATOM 5758 C C . ASN A 1 736 ? 0.491 5.952 -31.029 1.00 62.69 736 ASN A C 1
ATOM 5760 O O . ASN A 1 736 ? 1.483 6.560 -31.440 1.00 62.69 736 ASN A O 1
ATOM 5764 N N . HIS A 1 737 ? -0.716 6.141 -31.581 1.00 52.28 737 HIS A N 1
ATOM 5765 C CA . HIS A 1 737 ? -0.996 6.903 -32.813 1.00 52.28 737 HIS A CA 1
ATOM 5766 C C . HIS A 1 737 ? -0.526 8.378 -32.808 1.00 52.28 737 HIS A C 1
ATOM 5768 O O . HIS A 1 737 ? -0.292 8.952 -33.875 1.00 52.28 737 HIS A O 1
ATOM 5774 N N . LEU A 1 738 ? -0.380 9.000 -31.632 1.00 49.00 738 LEU A N 1
ATOM 5775 C CA . LEU A 1 738 ? -0.056 10.428 -31.493 1.00 49.00 738 LEU A CA 1
ATOM 5776 C C . LEU A 1 738 ? 1.444 10.744 -31.621 1.00 49.00 738 LEU A C 1
ATOM 5778 O O . LEU A 1 738 ? 1.786 11.870 -31.965 1.00 49.00 738 LEU A O 1
ATOM 5782 N N . ILE A 1 739 ? 2.331 9.768 -31.395 1.00 51.44 739 ILE A N 1
ATOM 5783 C CA . ILE A 1 739 ? 3.794 9.971 -31.448 1.00 51.44 739 ILE A CA 1
ATOM 5784 C C . ILE A 1 739 ? 4.399 9.387 -32.744 1.00 51.44 739 ILE A C 1
ATOM 5786 O O . ILE A 1 739 ? 5.449 9.829 -33.205 1.00 51.44 739 ILE A O 1
ATOM 5790 N N . PHE A 1 740 ? 3.721 8.426 -33.385 1.00 54.28 740 PHE A N 1
ATOM 5791 C CA . PHE A 1 740 ? 4.336 7.538 -34.383 1.00 54.28 740 PHE A CA 1
ATOM 5792 C C . PHE A 1 740 ? 3.837 7.665 -35.834 1.00 54.28 740 PHE A C 1
ATOM 5794 O O . PHE A 1 740 ? 4.404 7.025 -36.728 1.00 54.28 740 PHE A O 1
ATOM 5801 N N . THR A 1 741 ? 2.809 8.472 -36.109 1.00 49.38 741 THR A N 1
ATOM 5802 C CA . THR A 1 741 ? 2.123 8.511 -37.419 1.00 49.38 741 THR A CA 1
ATOM 5803 C C . THR A 1 741 ? 3.025 8.937 -38.586 1.00 49.38 741 THR A C 1
ATOM 5805 O O . THR A 1 741 ? 2.982 8.306 -39.642 1.00 49.38 741 THR A O 1
ATOM 5808 N N . ASP A 1 742 ? 3.928 9.902 -38.390 1.00 50.56 742 ASP A N 1
ATOM 5809 C CA . ASP A 1 742 ? 4.904 10.312 -39.419 1.00 50.56 742 ASP A CA 1
ATOM 5810 C C . ASP A 1 742 ? 6.156 9.410 -39.486 1.00 50.56 742 ASP A C 1
ATOM 5812 O O . ASP A 1 742 ? 6.874 9.379 -40.493 1.00 50.56 742 ASP A O 1
ATOM 5816 N N . PHE A 1 743 ? 6.420 8.649 -38.421 1.00 53.91 743 PHE A N 1
ATOM 5817 C CA . PHE A 1 743 ? 7.655 7.894 -38.201 1.00 53.91 743 PHE A CA 1
ATOM 5818 C C . PHE A 1 743 ? 7.601 6.474 -38.793 1.00 53.91 743 PHE A C 1
ATOM 5820 O O . PHE A 1 743 ? 8.532 6.042 -39.484 1.00 53.91 743 PHE A O 1
ATOM 5827 N N . SER A 1 744 ? 6.470 5.776 -38.617 1.00 51.47 744 SER A N 1
ATOM 5828 C CA . SER A 1 744 ? 6.260 4.391 -39.076 1.00 51.47 744 SER A CA 1
ATOM 5829 C C . SER A 1 744 ? 6.443 4.226 -40.587 1.00 51.47 744 SER A C 1
ATOM 5831 O O . SER A 1 744 ? 7.095 3.293 -41.064 1.00 51.47 744 SER A O 1
ATOM 5833 N N . LEU A 1 745 ? 5.890 5.165 -41.364 1.00 50.00 745 LEU A N 1
ATOM 5834 C CA . LEU A 1 745 ? 5.834 5.066 -42.822 1.00 50.00 745 LEU A CA 1
ATOM 5835 C C . LEU A 1 745 ? 7.219 5.231 -43.472 1.00 50.00 745 LEU A C 1
ATOM 5837 O O . LEU A 1 745 ? 7.497 4.639 -44.517 1.00 50.00 745 LEU A O 1
ATOM 5841 N N . LYS A 1 746 ? 8.099 6.034 -42.860 1.00 53.28 746 LYS A N 1
ATOM 5842 C CA . LYS A 1 746 ? 9.437 6.334 -43.392 1.00 53.28 746 LYS A CA 1
ATOM 5843 C C . LYS A 1 746 ? 10.503 5.366 -42.891 1.00 53.28 746 LYS A C 1
ATOM 5845 O O . LYS A 1 746 ? 11.377 5.024 -43.681 1.00 53.28 746 LYS A O 1
ATOM 5850 N N . ILE A 1 747 ? 10.397 4.846 -41.665 1.00 52.25 747 ILE A N 1
ATOM 5851 C CA . ILE A 1 747 ? 11.270 3.753 -41.210 1.00 52.25 747 ILE A CA 1
ATOM 5852 C C . ILE A 1 747 ? 10.955 2.451 -41.941 1.00 52.25 747 ILE A C 1
ATOM 5854 O O . ILE A 1 747 ? 11.887 1.790 -42.391 1.00 52.25 747 ILE A O 1
ATOM 5858 N N . LYS A 1 748 ? 9.676 2.121 -42.179 1.00 50.69 748 LYS A N 1
ATOM 5859 C CA . LYS A 1 748 ? 9.319 0.993 -43.059 1.00 50.69 748 LYS A CA 1
ATOM 5860 C C . LYS A 1 748 ? 9.948 1.140 -44.446 1.00 50.69 748 LYS A C 1
ATOM 5862 O O . LYS A 1 748 ? 10.462 0.163 -44.974 1.00 50.69 748 LYS A O 1
ATOM 5867 N N . LYS A 1 749 ? 9.980 2.356 -45.012 1.00 50.00 749 LYS A N 1
ATOM 5868 C CA . LYS A 1 749 ? 10.692 2.634 -46.274 1.00 50.00 749 LYS A CA 1
ATOM 5869 C C . LYS A 1 749 ? 12.213 2.508 -46.143 1.00 50.00 749 LYS A C 1
ATOM 5871 O O . LYS A 1 749 ? 12.827 1.935 -47.033 1.00 50.00 749 LYS A O 1
ATOM 5876 N N . ALA A 1 750 ? 12.816 3.013 -45.066 1.00 46.09 750 ALA A N 1
ATOM 5877 C CA . ALA A 1 750 ? 14.262 2.960 -44.845 1.00 46.09 750 ALA A CA 1
ATOM 5878 C C . ALA A 1 750 ? 14.770 1.523 -44.628 1.00 46.09 750 ALA A C 1
ATOM 5880 O O . ALA A 1 750 ? 15.740 1.131 -45.266 1.00 46.09 750 ALA A O 1
ATOM 5881 N N . MET A 1 751 ? 14.070 0.718 -43.822 1.00 49.91 751 MET A N 1
ATOM 5882 C CA . MET A 1 751 ? 14.403 -0.696 -43.613 1.00 49.91 751 MET A CA 1
ATOM 5883 C C . MET A 1 751 ? 14.082 -1.562 -44.842 1.00 49.91 751 MET A C 1
ATOM 5885 O O . MET A 1 751 ? 14.820 -2.494 -45.145 1.00 49.91 751 MET A O 1
ATOM 5889 N N . ALA A 1 752 ? 13.021 -1.251 -45.603 1.00 47.69 752 ALA A N 1
ATOM 5890 C CA . ALA A 1 752 ? 12.727 -1.947 -46.861 1.00 47.69 752 ALA A CA 1
ATOM 5891 C C . ALA A 1 752 ? 13.777 -1.673 -47.953 1.00 47.69 752 ALA A C 1
ATOM 5893 O O . ALA A 1 752 ? 14.070 -2.559 -48.752 1.00 47.69 752 ALA A O 1
ATOM 5894 N N . LEU A 1 753 ? 14.375 -0.477 -47.969 1.00 41.62 753 LEU A N 1
ATOM 5895 C CA . LEU A 1 753 ? 15.472 -0.123 -48.877 1.00 41.62 753 LEU A CA 1
ATOM 5896 C C . LEU A 1 753 ? 16.768 -0.897 -48.585 1.00 41.62 753 LEU A C 1
ATOM 5898 O O . LEU A 1 753 ? 17.560 -1.093 -49.500 1.00 41.62 753 LEU A O 1
ATOM 5902 N N . GLN A 1 754 ? 16.961 -1.379 -47.354 1.00 46.16 754 GLN A N 1
ATOM 5903 C CA . GLN A 1 754 ? 18.128 -2.177 -46.963 1.00 46.16 754 GLN A CA 1
ATOM 5904 C C . GLN A 1 754 ? 17.971 -3.674 -47.298 1.00 46.16 754 GLN A C 1
ATOM 5906 O O . GLN A 1 754 ? 18.952 -4.398 -47.308 1.00 46.16 754 GLN A O 1
ATOM 5911 N N . LYS A 1 755 ? 16.753 -4.137 -47.627 1.00 42.50 755 LYS A N 1
ATOM 5912 C CA . LYS A 1 755 ? 16.466 -5.515 -48.084 1.00 42.50 755 LYS A CA 1
ATOM 5913 C C . LYS A 1 755 ? 16.779 -5.756 -49.573 1.00 42.50 755 LYS A C 1
ATOM 5915 O O . LYS A 1 755 ? 16.603 -6.872 -50.054 1.00 42.50 755 LYS A O 1
ATOM 5920 N N . HIS A 1 756 ? 17.170 -4.706 -50.299 1.00 33.19 756 HIS A N 1
ATOM 5921 C CA . HIS A 1 756 ? 17.495 -4.726 -51.731 1.00 33.19 756 HIS A CA 1
ATOM 5922 C C . HIS A 1 756 ? 18.980 -4.440 -52.036 1.00 33.19 756 HIS A C 1
ATOM 5924 O O . HIS A 1 756 ? 19.343 -4.320 -53.207 1.00 33.19 756 HIS A O 1
ATOM 5930 N N . LEU A 1 757 ? 19.816 -4.359 -50.999 1.00 30.64 757 LEU A N 1
ATOM 5931 C CA . LEU A 1 757 ? 21.279 -4.451 -51.039 1.00 30.64 757 LEU A CA 1
ATOM 5932 C C . LEU A 1 757 ? 21.684 -5.758 -50.355 1.00 30.64 757 LEU A C 1
ATOM 5934 O O . LEU A 1 757 ? 22.721 -6.317 -50.771 1.00 30.64 757 LEU A O 1
#